Protein AF-A0A926JMW2-F1 (afdb_monomer_lite)

pLDDT: mean 84.56, std 13.84, range [22.2, 98.31]

Secondary structure (DSSP, 8-state):
-----PPPPPP-----HHHHHHHHHHHHHHHHH--TTSSTTTEETTTTEEE--TT-TTB--EEB-STTT-BEESSSB--HHHHHHHHHH---HHHHHHH--PPP-SS-BSSPPPBPSSTT--SBP-BTTB-HHHHHHHHHHHTTS---HHHHHHTPPPPP-PPBPSSTT--SBP-STTS--HHHHHHHHHHS-HHHHHS-HHHHHHHHHTT------TTEEE-TTS-HHHHHHHHHHHHHHHHTTPPB-HHHHHHHHHHHTT-S-STT-GGGSPPGGG-SSHHHHHHHHHHHHHHHHHHHHHTT--GGGSSEEEHHHHTTT-GGGGSSTTTTTS--EEEGGG---HHHHHHHHHHHHHH---HHHHHHHHHHHHHHHHHHHTSTTTT--GGG--HHHHHHHHHHHHH-B-TTSPBPPHHHHHHHHHHHHHHHHHHHHTTTTTTS-TT----TTTT------HHHH-------HHHHHHHHHTGGGTTTT---TT--HHHHHHHHHHHHHHHHHH---HHHHHT-BTT-EEEETTEEEEEEEETTTTEEEEEEEE-HHHHHHHHHHHHHHHTS---GGGTTBSSB-SSTT-SB--HHHHHHHHHHHHHH-S--EEEEE-TTSPEEEP-GGG-STTHHHHHHHHHHHHTT--HHHHHHHHT-S-SHHHH-

Radius of gyration: 35.93 Å; chains: 1; bounding box: 102×80×94 Å

Sequence (668 aa):
MTVAVVPAQPRQLDRRPDDAQMVAAWAEWIRGELNPGWRPGEWNADVLLFVGDPHNPRTSVAVCRIAGCGAAMMNPGYCKPCRDAYRESGMTKEEFEATYTRTFRRVAAHRSLATCAVSACPGDAFSLGLCLTHYRGWAKAKKRSEIDMPEWVARQKPLGAAERCRVPGCSRERSQNNGLCRTHHRQWRLQAGQADRVGDGSAAAARWAERQSPFLAAHMFSLAPLSAVARLEMLYVLQRRDERGQNLSPQAVRGVVGLLAELPSIALAGEAFPDPSQAGYEGTVSLLSGVRWDIETGFDQFRGVDPARKLVWDLRTVSQKIPSLKKTQSALRNPSSLDFGEIRQGWLRELVMHWARTTSPSSKDLREHVWACVIASRALELRPGGGDDPGKLQFSDVTAIVDAFRTARGRQGKVYASTTLVKRAGQFFDLLDFGRREGVLDDLSSRFVRHPDHHTIKKVDENDEEIGKAIPEAVIRQLDQHVRLLGKDFPYGELPPEAVNAMLRTAYVVLRDTGRRPAEVAGLDLDCLEFDNGEYQLVWHNTKGRRRRRRLPVHQQTVDAIKDWQEIRAGLDLPDNSAEHLFPAITNRYRHLDTGYLSRFIRSWADSIPVLESEELGRDGTPLPFDRTKIFPYAFRHTFCQRYADAGVPLHVLQALMDHRSADTTAA

Foldseek 3Di:
DDDDDDDDDDDPDDDDPVVVVLLVLLLVLLVVVFDPCPPVPAADPVQQKGFFDQVPPQAQWHAELAAQGQAIDRHDYHDPVLVVVVVVVPDDPVVCSVPDHDHDAAPQHSDDFQAAPQPPARAGQGGPSHHPVVVVVVVVVVVVDVDDDVRSSPPDDHDDDAQAALQRPAPHGQDDPLRHNPVLVVVCVVPPDPVCVPPPVNVSSNVVSQLDDHPDRQRMAGLSLAAPSQSSLLSSLVVVCVVLSHHHGRVLSNQLSVLRSPPNHLLPCVVVQDQLVPGPDPSVSVVSVSSSVSSPLSSCVSVVNQLLPDQKHFLVSCCVQQVQQPVDPDSSPDGDIDGLVLQPAPLLSVLLSVCCNVVSHHVVLSVLLSVLNSLLQVLLCPDVVSCNQQLPDALVSLLSSLVSLLADADPVRHDDQLVSSQVSPVSNVVSVVVCVVVVSCVRHHPRNDDDPPSSDRDRPPVVVVPPLAQDDVLLVVLLVVLLQLQQPPPDAAPDDSVLSSLLLSLLVLCLQFQLAALVFSQFAWLPQWDDDPNFIWGFTAPPVVRRHGDIDTTDPVSVVSLVVSSVVVVPDDADPLQNGGSAQHNDPPDNTDDLVSSFVRQLVSLVPRPFGFDPDADPVRHGDGDDSVSRGSNSSSNNNLVVVVVVVPDLVVSCVSSVHPDSVVSVD

Structure (mmCIF, N/CA/C/O backbone):
data_AF-A0A926JMW2-F1
#
_entry.id   AF-A0A926JMW2-F1
#
loop_
_atom_site.group_PDB
_atom_site.id
_atom_site.type_symbol
_atom_site.label_atom_id
_atom_site.label_alt_id
_atom_site.label_comp_id
_atom_site.label_asym_id
_atom_site.label_entity_id
_atom_site.label_seq_id
_atom_site.pdbx_PDB_ins_code
_atom_site.Cartn_x
_atom_site.Cartn_y
_atom_site.Cartn_z
_atom_site.occupancy
_atom_site.B_iso_or_equiv
_atom_site.auth_seq_id
_atom_site.auth_comp_id
_atom_site.auth_asym_id
_atom_site.auth_atom_id
_atom_site.pdbx_PDB_model_num
ATOM 1 N N . MET A 1 1 ? 37.641 16.993 -11.929 1.00 26.78 1 MET A N 1
ATOM 2 C CA . MET A 1 1 ? 38.259 15.918 -11.128 1.00 26.78 1 MET A CA 1
ATOM 3 C C . MET A 1 1 ? 37.267 14.769 -11.022 1.00 26.78 1 MET A C 1
ATOM 5 O O . MET A 1 1 ? 36.326 14.837 -10.249 1.00 26.78 1 MET A O 1
ATOM 9 N N . THR A 1 2 ? 37.389 13.780 -11.904 1.00 24.47 2 THR A N 1
ATOM 10 C CA . THR A 1 2 ? 36.552 12.570 -11.932 1.00 24.47 2 THR A CA 1
ATOM 11 C C . THR A 1 2 ? 37.156 11.538 -10.992 1.00 24.47 2 THR A C 1
ATOM 13 O O . THR A 1 2 ? 38.225 11.007 -11.287 1.00 24.47 2 THR A O 1
ATOM 16 N N . VAL A 1 3 ? 36.494 11.289 -9.863 1.00 22.20 3 VAL A N 1
ATOM 17 C CA . VAL A 1 3 ? 36.890 10.260 -8.896 1.00 22.20 3 VAL A CA 1
ATOM 18 C C . VAL A 1 3 ? 36.762 8.892 -9.566 1.00 22.20 3 VAL A C 1
ATOM 20 O O . VAL A 1 3 ? 35.678 8.483 -9.981 1.00 22.20 3 VAL A O 1
ATOM 23 N N . ALA A 1 4 ? 37.900 8.223 -9.734 1.00 22.48 4 ALA A N 1
ATOM 24 C CA . ALA A 1 4 ? 37.980 6.856 -10.213 1.00 22.48 4 ALA A CA 1
ATOM 25 C C . ALA A 1 4 ? 37.517 5.912 -9.096 1.00 22.48 4 ALA A C 1
ATOM 27 O O . ALA A 1 4 ? 38.137 5.849 -8.038 1.00 22.48 4 ALA A O 1
ATOM 28 N N . VAL A 1 5 ? 36.429 5.181 -9.334 1.00 25.86 5 VAL A N 1
ATOM 29 C CA . VAL A 1 5 ? 36.032 4.057 -8.481 1.00 25.86 5 VAL A CA 1
ATOM 30 C C . VAL A 1 5 ? 36.933 2.877 -8.844 1.00 25.86 5 VAL A C 1
ATOM 32 O O . VAL A 1 5 ? 36.846 2.333 -9.945 1.00 25.86 5 VAL A O 1
ATOM 35 N N . VAL A 1 6 ? 37.847 2.536 -7.938 1.00 23.83 6 VAL A N 1
ATOM 36 C CA . VAL A 1 6 ? 38.696 1.341 -8.012 1.00 23.83 6 VAL A CA 1
ATOM 37 C C . VAL A 1 6 ? 37.825 0.117 -7.684 1.00 23.83 6 VAL A C 1
ATOM 39 O O . VAL A 1 6 ? 37.112 0.160 -6.682 1.00 23.83 6 VAL A O 1
ATOM 42 N N . PRO A 1 7 ? 37.831 -0.964 -8.487 1.00 28.09 7 PRO A N 1
ATOM 43 C CA . PRO A 1 7 ? 37.106 -2.180 -8.137 1.00 28.09 7 PRO A CA 1
ATOM 44 C C . PRO A 1 7 ? 37.798 -2.870 -6.954 1.00 28.09 7 PRO A C 1
ATOM 46 O O . PRO A 1 7 ? 38.996 -3.149 -7.005 1.00 28.09 7 PRO A O 1
ATOM 49 N N . ALA A 1 8 ? 37.043 -3.123 -5.885 1.00 28.11 8 ALA A N 1
ATOM 50 C CA . ALA A 1 8 ? 37.503 -3.904 -4.743 1.00 28.11 8 ALA A CA 1
ATOM 51 C C . ALA A 1 8 ? 37.814 -5.350 -5.174 1.00 28.11 8 ALA A C 1
ATOM 53 O O . ALA A 1 8 ? 37.095 -5.928 -5.989 1.00 28.11 8 ALA A O 1
ATOM 54 N N . GLN A 1 9 ? 38.892 -5.927 -4.635 1.00 26.22 9 GLN A N 1
ATOM 55 C CA . GLN A 1 9 ? 39.229 -7.338 -4.841 1.00 26.22 9 GLN A CA 1
ATOM 56 C C . GLN A 1 9 ? 38.091 -8.247 -4.333 1.00 26.22 9 GLN A C 1
ATOM 58 O O . GLN A 1 9 ? 37.521 -7.964 -3.275 1.00 26.22 9 GLN A O 1
ATOM 63 N N . PRO A 1 10 ? 37.758 -9.339 -5.048 1.00 31.62 10 PRO A N 1
ATOM 64 C CA . PRO A 1 10 ? 36.700 -10.251 -4.634 1.00 31.62 10 PRO A CA 1
ATOM 65 C C . PRO A 1 10 ? 37.090 -10.963 -3.334 1.00 31.62 10 PRO A C 1
ATOM 67 O O . PRO A 1 10 ? 38.080 -11.693 -3.284 1.00 31.62 10 PRO A O 1
ATOM 70 N N . ARG A 1 11 ? 36.295 -10.765 -2.276 1.00 32.72 11 ARG A N 1
ATOM 71 C CA . ARG A 1 11 ? 36.338 -11.614 -1.080 1.00 32.72 11 ARG A CA 1
ATOM 72 C C . ARG A 1 11 ? 35.840 -13.005 -1.473 1.00 32.72 11 ARG A C 1
ATOM 74 O O . ARG A 1 11 ? 34.690 -13.149 -1.882 1.00 32.72 11 ARG A O 1
ATOM 81 N N . GLN A 1 12 ? 36.699 -14.016 -1.364 1.00 35.59 12 GLN A N 1
ATOM 82 C CA . GLN A 1 12 ? 36.281 -15.414 -1.442 1.00 35.59 12 GLN A CA 1
ATOM 83 C C . GLN A 1 12 ? 35.321 -15.692 -0.281 1.00 35.59 12 GLN A C 1
ATOM 85 O O . GLN A 1 12 ? 35.709 -15.639 0.881 1.00 35.59 12 GLN A O 1
ATOM 90 N N . LEU A 1 13 ? 34.052 -15.926 -0.608 1.00 45.97 13 LEU A N 1
ATOM 91 C CA . LEU A 1 13 ? 33.067 -16.449 0.331 1.00 45.97 13 LEU A CA 1
ATOM 92 C C . LEU A 1 13 ? 33.349 -17.947 0.500 1.00 45.97 13 LEU A C 1
ATOM 94 O O . LEU A 1 13 ? 33.167 -18.708 -0.455 1.00 45.97 13 LEU A O 1
ATOM 98 N N . ASP A 1 14 ? 33.820 -18.353 1.680 1.00 38.12 14 ASP A N 1
ATOM 99 C CA . ASP A 1 14 ? 33.969 -19.763 2.058 1.00 38.12 14 ASP A CA 1
ATOM 100 C C . ASP A 1 14 ? 32.603 -20.458 1.968 1.00 38.12 14 ASP A C 1
ATOM 102 O O . ASP A 1 14 ? 31.666 -20.105 2.684 1.00 38.12 14 ASP A O 1
ATOM 106 N N . ARG A 1 15 ? 32.468 -21.433 1.061 1.00 51.62 15 ARG A N 1
ATOM 107 C CA . ARG A 1 15 ? 31.233 -22.215 0.890 1.00 51.62 15 ARG A CA 1
ATOM 108 C C . ARG A 1 15 ? 31.319 -23.504 1.692 1.00 51.62 15 ARG A C 1
ATOM 110 O O . ARG A 1 15 ? 32.265 -24.270 1.511 1.00 51.62 15 ARG A O 1
ATOM 117 N N . ARG A 1 16 ? 30.307 -23.787 2.515 1.00 48.44 16 ARG A N 1
ATOM 118 C CA . ARG A 1 16 ? 30.156 -25.106 3.142 1.00 48.44 16 ARG A CA 1
ATOM 119 C C . ARG A 1 16 ? 29.562 -26.095 2.120 1.00 48.44 16 ARG A C 1
ATOM 121 O O . ARG A 1 16 ? 28.749 -25.679 1.296 1.00 48.44 16 ARG A O 1
ATOM 128 N N . PRO A 1 17 ? 29.936 -27.388 2.141 1.00 47.56 17 PRO A N 1
ATOM 129 C CA . PRO A 1 17 ? 29.409 -28.397 1.211 1.00 47.56 17 PRO A CA 1
ATOM 130 C C . PRO A 1 17 ? 27.873 -28.484 1.187 1.00 47.56 17 PRO A C 1
ATOM 132 O O . PRO A 1 17 ? 27.287 -28.628 0.113 1.00 47.56 17 PRO A O 1
ATOM 135 N N . ASP A 1 18 ? 27.228 -28.304 2.343 1.00 62.12 18 ASP A N 1
ATOM 136 C CA . ASP A 1 18 ? 25.766 -28.335 2.499 1.00 62.12 18 ASP A CA 1
ATOM 137 C C . ASP A 1 18 ? 25.057 -27.215 1.713 1.00 62.12 18 ASP A C 1
ATOM 139 O O . ASP A 1 18 ? 23.955 -27.407 1.191 1.00 62.12 18 ASP A O 1
ATOM 143 N N . ASP A 1 19 ? 25.716 -26.065 1.534 1.00 69.25 19 ASP A N 1
ATOM 144 C CA . ASP A 1 19 ? 25.156 -24.934 0.790 1.00 69.25 19 ASP A CA 1
ATOM 145 C C . ASP A 1 19 ? 25.074 -25.245 -0.710 1.00 69.25 19 ASP A C 1
ATOM 147 O O . ASP A 1 19 ? 24.142 -24.817 -1.384 1.00 69.25 19 ASP A O 1
ATOM 151 N N . ALA A 1 20 ? 26.008 -26.027 -1.261 1.00 76.38 20 ALA A N 1
ATOM 152 C CA . ALA A 1 20 ? 26.018 -26.345 -2.690 1.00 76.38 20 ALA A CA 1
ATOM 153 C C . ALA A 1 20 ? 24.843 -27.252 -3.095 1.00 76.38 20 ALA A C 1
ATOM 155 O O . ALA A 1 20 ? 24.220 -27.028 -4.137 1.00 76.38 20 ALA A O 1
ATOM 156 N N . GLN A 1 21 ? 24.510 -28.243 -2.262 1.00 83.44 21 GLN A N 1
ATOM 157 C CA . GLN A 1 21 ? 23.356 -29.117 -2.488 1.00 83.44 21 GLN A CA 1
ATOM 158 C C . GLN A 1 21 ? 22.039 -28.344 -2.338 1.00 83.44 21 GLN A C 1
ATOM 160 O O . GLN A 1 21 ? 21.142 -28.486 -3.172 1.00 83.44 21 GLN A O 1
ATOM 165 N N . MET A 1 22 ? 21.952 -27.470 -1.329 1.00 86.62 22 MET A N 1
ATOM 166 C CA . MET A 1 22 ? 20.803 -26.589 -1.117 1.00 86.62 22 MET A CA 1
ATOM 167 C C . MET A 1 22 ? 20.577 -25.651 -2.310 1.00 86.62 22 MET A C 1
ATOM 169 O O . MET A 1 22 ? 19.455 -25.529 -2.793 1.00 86.62 22 MET A O 1
ATOM 173 N N . VAL A 1 23 ? 21.645 -25.033 -2.832 1.00 87.94 23 VAL A N 1
ATOM 174 C CA . VAL A 1 23 ? 21.602 -24.170 -4.025 1.00 87.94 23 VAL A CA 1
ATOM 175 C C . VAL A 1 23 ? 21.070 -24.922 -5.242 1.00 87.94 23 VAL A C 1
ATOM 177 O O . VAL A 1 23 ? 20.264 -24.375 -5.993 1.00 87.94 23 VAL A O 1
ATOM 180 N N . ALA A 1 24 ? 21.513 -26.163 -5.455 1.00 90.56 24 ALA A N 1
ATOM 181 C CA . ALA A 1 24 ? 21.073 -26.966 -6.591 1.00 90.56 24 ALA A CA 1
ATOM 182 C C . ALA A 1 24 ? 19.584 -27.336 -6.488 1.00 90.56 24 ALA A C 1
ATOM 184 O O . ALA A 1 24 ? 18.846 -27.156 -7.457 1.00 90.56 24 ALA A O 1
ATOM 185 N N . ALA A 1 25 ? 19.134 -27.788 -5.312 1.00 92.75 25 ALA A N 1
ATOM 186 C CA . ALA A 1 25 ? 17.731 -28.117 -5.062 1.00 92.75 25 ALA A CA 1
ATOM 187 C C . ALA A 1 25 ? 16.818 -26.884 -5.181 1.00 92.75 25 ALA A C 1
ATOM 189 O O . ALA A 1 25 ? 15.758 -26.948 -5.802 1.00 92.75 25 ALA A O 1
ATOM 190 N N . TRP A 1 26 ? 17.264 -25.743 -4.654 1.00 94.31 26 TRP A N 1
ATOM 191 C CA . TRP A 1 26 ? 16.573 -24.463 -4.785 1.00 94.31 26 TRP A CA 1
ATOM 192 C C . TRP A 1 26 ? 16.454 -24.010 -6.245 1.00 94.31 26 TRP A C 1
ATOM 194 O O . TRP A 1 26 ? 15.379 -23.610 -6.689 1.00 94.31 26 TRP A O 1
ATOM 204 N N . ALA A 1 27 ? 17.540 -24.109 -7.016 1.00 95.06 27 ALA A N 1
ATOM 205 C CA . ALA A 1 27 ? 17.527 -23.761 -8.432 1.00 95.06 27 ALA A CA 1
ATOM 206 C C . ALA A 1 27 ? 16.554 -24.641 -9.231 1.00 95.06 27 ALA A C 1
ATOM 208 O O . ALA A 1 27 ? 15.880 -24.133 -10.125 1.00 95.06 27 ALA A O 1
ATOM 209 N N . GLU A 1 28 ? 16.464 -25.933 -8.906 1.00 95.81 28 GLU A N 1
ATOM 210 C CA . GLU A 1 28 ? 15.511 -26.845 -9.542 1.00 95.81 28 GLU A CA 1
ATOM 211 C C . GLU A 1 28 ? 14.062 -26.496 -9.192 1.00 95.81 28 GLU A C 1
ATOM 213 O O . GLU A 1 28 ? 13.221 -26.407 -10.084 1.00 95.81 28 GLU A O 1
ATOM 218 N N . TRP A 1 29 ? 13.787 -26.189 -7.922 1.00 95.75 29 TRP A N 1
ATOM 219 C CA . TRP A 1 29 ? 12.470 -25.712 -7.504 1.00 95.75 29 TRP A CA 1
ATOM 220 C C . TRP A 1 29 ? 12.067 -24.430 -8.245 1.00 95.75 29 TRP A C 1
ATOM 222 O O . TRP A 1 29 ? 10.972 -24.366 -8.797 1.00 95.75 29 TRP A O 1
ATOM 232 N N . ILE A 1 30 ? 12.968 -23.440 -8.356 1.00 96.19 30 ILE A N 1
ATOM 233 C CA . ILE A 1 30 ? 12.681 -22.207 -9.108 1.00 96.19 30 ILE A CA 1
ATOM 234 C C . ILE A 1 30 ? 12.332 -22.517 -10.565 1.00 96.19 30 ILE A C 1
ATOM 236 O O . ILE A 1 30 ? 11.404 -21.915 -11.096 1.00 96.19 30 ILE A O 1
ATOM 240 N N . ARG A 1 31 ? 13.049 -23.433 -11.232 1.00 95.38 31 ARG A N 1
ATOM 241 C CA . ARG A 1 31 ? 12.752 -23.778 -12.634 1.00 95.38 31 ARG A CA 1
ATOM 242 C C . ARG A 1 31 ? 11.321 -24.280 -12.811 1.00 95.38 31 ARG A C 1
ATOM 244 O O . ARG A 1 31 ? 10.706 -23.923 -13.810 1.00 95.38 31 ARG A O 1
ATOM 251 N N . GLY A 1 32 ? 10.800 -25.043 -11.849 1.00 94.88 32 GLY A N 1
ATOM 252 C CA . GLY A 1 32 ? 9.405 -25.492 -11.842 1.00 94.88 32 GLY A CA 1
ATOM 253 C C . GLY A 1 32 ? 8.386 -24.360 -11.661 1.00 94.88 32 GLY A C 1
ATOM 254 O O . GLY A 1 32 ? 7.266 -24.464 -12.149 1.00 94.88 32 GLY A O 1
ATOM 255 N N . GLU A 1 33 ? 8.781 -23.263 -11.014 1.00 93.44 33 GLU A N 1
ATOM 256 C CA . GLU A 1 33 ? 7.922 -22.101 -10.751 1.00 93.44 33 GLU A CA 1
ATOM 257 C C . GLU A 1 33 ? 7.988 -21.014 -11.837 1.00 93.44 33 GLU A C 1
ATOM 259 O O . GLU A 1 33 ? 7.175 -20.088 -11.837 1.00 93.44 33 GLU A O 1
ATOM 264 N N . LEU A 1 34 ? 8.966 -21.075 -12.746 1.00 95.75 34 LEU A N 1
ATOM 265 C CA . LEU A 1 34 ? 9.150 -20.075 -13.797 1.00 95.75 34 LEU A CA 1
ATOM 266 C C . LEU A 1 34 ? 8.197 -20.303 -14.974 1.00 95.75 34 LEU A C 1
ATOM 268 O O . LEU A 1 34 ? 8.113 -21.391 -15.537 1.00 95.75 34 LEU A O 1
ATOM 272 N N . ASN A 1 35 ? 7.566 -19.228 -15.440 1.00 94.00 35 ASN A N 1
ATOM 273 C CA . ASN A 1 35 ? 6.843 -19.207 -16.704 1.00 94.00 35 ASN A CA 1
ATOM 274 C C . ASN A 1 35 ? 7.831 -18.984 -17.874 1.00 94.00 35 ASN A C 1
ATOM 276 O O . ASN A 1 35 ? 8.399 -17.888 -17.981 1.00 94.00 35 ASN A O 1
ATOM 280 N N . PRO A 1 36 ? 8.029 -19.963 -18.780 1.00 90.38 36 PRO A N 1
ATOM 281 C CA . PRO A 1 36 ? 8.943 -19.823 -19.917 1.00 90.38 36 PRO A CA 1
ATOM 282 C C . PRO A 1 36 ? 8.434 -18.830 -20.974 1.00 90.38 36 PRO A C 1
ATOM 284 O O . PRO A 1 36 ? 9.232 -18.244 -21.699 1.00 90.38 36 PRO A O 1
ATOM 287 N N . GLY A 1 37 ? 7.119 -18.601 -21.040 1.00 91.56 37 GLY A N 1
ATOM 288 C CA . GLY A 1 37 ? 6.471 -17.646 -21.941 1.00 91.56 37 GLY A CA 1
ATOM 289 C C . GLY A 1 37 ? 6.292 -16.253 -21.335 1.00 91.56 37 GLY A C 1
ATOM 290 O O . GLY A 1 37 ? 5.398 -15.517 -21.751 1.00 91.56 37 GLY A O 1
ATOM 291 N N . TRP A 1 38 ? 7.072 -15.884 -20.315 1.00 94.94 38 TRP A N 1
ATOM 292 C CA . TRP A 1 38 ? 6.954 -14.570 -19.687 1.00 94.94 38 TRP A CA 1
ATOM 293 C C . TRP A 1 38 ? 7.339 -13.454 -20.663 1.00 94.94 38 TRP A C 1
ATOM 295 O O . TRP A 1 38 ? 8.459 -13.427 -21.165 1.00 94.94 38 TRP A O 1
ATOM 305 N N . ARG A 1 39 ? 6.414 -12.508 -20.889 1.00 92.75 39 ARG A N 1
ATOM 306 C CA . ARG A 1 39 ? 6.623 -11.288 -21.693 1.00 92.75 39 ARG A CA 1
ATOM 307 C C . ARG A 1 39 ? 7.225 -11.574 -23.087 1.00 92.75 39 ARG A C 1
ATOM 309 O O . ARG A 1 39 ? 8.269 -11.016 -23.404 1.00 92.75 39 ARG A O 1
ATOM 316 N N . PRO A 1 40 ? 6.575 -12.360 -23.965 1.00 89.75 40 PRO A N 1
ATOM 317 C CA . PRO A 1 40 ? 7.184 -12.855 -25.210 1.00 89.75 40 PRO A CA 1
ATOM 318 C C . PRO A 1 40 ? 7.594 -11.758 -26.212 1.00 89.75 40 PRO A C 1
ATOM 320 O O . PRO A 1 40 ? 8.434 -11.999 -27.070 1.00 89.75 40 PRO A O 1
ATOM 323 N N . GLY A 1 41 ? 7.021 -10.551 -26.110 1.00 87.06 41 GLY A N 1
ATOM 324 C CA . GLY A 1 41 ? 7.412 -9.388 -26.919 1.00 87.06 41 GLY A CA 1
ATOM 325 C C . GLY A 1 41 ? 8.521 -8.517 -26.314 1.00 87.06 41 GLY A C 1
ATOM 326 O O . GLY A 1 41 ? 9.060 -7.662 -27.010 1.00 87.06 41 GLY A O 1
ATOM 327 N N . GLU A 1 42 ? 8.868 -8.712 -25.039 1.00 92.94 42 GLU A N 1
ATOM 328 C CA . GLU A 1 42 ? 9.848 -7.881 -24.325 1.00 92.94 42 GLU A CA 1
ATOM 329 C C . GLU A 1 42 ? 11.028 -8.699 -23.775 1.00 92.94 42 GLU A C 1
ATOM 331 O O . GLU A 1 42 ? 12.129 -8.173 -23.675 1.00 92.94 42 GLU A O 1
ATOM 336 N N . TRP A 1 43 ? 10.847 -9.974 -23.422 1.00 95.88 43 TRP A N 1
ATOM 337 C CA . TRP A 1 43 ? 11.873 -10.837 -22.836 1.00 95.88 43 TRP A CA 1
ATOM 338 C C . TRP A 1 43 ? 12.405 -11.860 -23.841 1.00 95.88 43 TRP A C 1
ATOM 340 O O . TRP A 1 43 ? 11.647 -12.613 -24.447 1.00 95.88 43 TRP A O 1
ATOM 350 N N . ASN A 1 44 ? 13.730 -11.927 -23.965 1.00 93.44 44 ASN A N 1
ATOM 351 C CA . ASN A 1 44 ? 14.436 -12.955 -24.717 1.00 93.44 44 ASN A CA 1
ATOM 352 C C . ASN A 1 44 ? 15.325 -13.771 -23.764 1.00 93.44 44 ASN A C 1
ATOM 354 O O . ASN A 1 44 ? 16.320 -13.259 -23.238 1.00 93.44 44 ASN A O 1
ATOM 358 N N . ALA A 1 45 ? 14.954 -15.037 -23.552 1.00 92.56 45 ALA A N 1
ATOM 359 C CA . ALA A 1 45 ? 15.638 -15.943 -22.634 1.00 92.56 45 ALA A CA 1
ATOM 360 C C . ALA A 1 45 ? 17.030 -16.373 -23.131 1.00 92.56 45 ALA A C 1
ATOM 362 O O . ALA A 1 45 ? 17.948 -16.466 -22.317 1.00 92.56 45 ALA A O 1
ATOM 363 N N . ASP A 1 46 ? 17.216 -16.550 -24.443 1.00 90.75 46 ASP A N 1
ATOM 364 C CA . ASP A 1 46 ? 18.467 -17.053 -25.035 1.00 90.75 46 ASP A CA 1
ATOM 365 C C . ASP A 1 46 ? 19.642 -16.098 -24.807 1.00 90.75 46 ASP A C 1
ATOM 367 O O . ASP A 1 46 ? 20.779 -16.515 -24.587 1.00 90.75 46 ASP A O 1
ATOM 371 N N . VAL A 1 47 ? 19.364 -14.792 -24.835 1.00 90.94 47 VAL A N 1
ATOM 372 C CA . VAL A 1 47 ? 20.371 -13.742 -24.609 1.00 90.94 47 VAL A CA 1
ATOM 373 C C . VAL A 1 47 ? 20.182 -12.996 -23.286 1.00 90.94 47 VAL A C 1
ATOM 375 O O . VAL A 1 47 ? 20.890 -12.019 -23.027 1.00 90.94 47 VAL A O 1
ATOM 378 N N . LEU A 1 48 ? 19.244 -13.442 -22.440 1.00 94.94 48 LEU A N 1
ATOM 379 C CA . LEU A 1 48 ? 18.928 -12.856 -21.131 1.00 94.94 48 LEU A CA 1
ATOM 380 C C . LEU A 1 48 ? 18.704 -11.338 -21.202 1.00 94.94 48 LEU A C 1
ATOM 382 O O . LEU A 1 48 ? 19.246 -10.575 -20.388 1.00 94.94 48 LEU A O 1
ATOM 386 N N . LEU A 1 49 ? 17.960 -10.897 -22.216 1.00 94.50 49 LEU A N 1
ATOM 387 C CA . LEU A 1 49 ? 17.750 -9.491 -22.545 1.00 94.50 49 LEU A CA 1
ATOM 388 C C . LEU A 1 49 ? 16.265 -9.157 -22.496 1.00 94.50 49 LEU A C 1
ATOM 390 O O . LEU A 1 49 ? 15.454 -9.773 -23.180 1.00 94.50 49 LEU A O 1
ATOM 394 N N . PHE A 1 50 ? 15.941 -8.120 -21.735 1.00 95.31 50 PHE A N 1
ATOM 395 C CA . PHE A 1 50 ? 14.644 -7.471 -21.770 1.00 95.31 50 PHE A CA 1
ATOM 396 C C . PHE A 1 50 ? 14.728 -6.190 -22.601 1.00 95.31 50 PHE A C 1
ATOM 398 O O . PHE A 1 50 ? 15.623 -5.367 -22.382 1.00 95.31 50 PHE A O 1
ATOM 405 N N . VAL A 1 51 ? 13.783 -5.998 -23.512 1.00 91.31 51 VAL A N 1
ATOM 406 C CA . VAL A 1 51 ? 13.572 -4.809 -24.336 1.00 91.31 51 VAL A CA 1
ATOM 407 C C . VAL A 1 51 ? 12.156 -4.315 -24.067 1.00 91.31 51 VAL A C 1
ATOM 409 O O . VAL A 1 51 ? 11.194 -4.884 -24.562 1.00 91.31 51 VAL A O 1
ATOM 412 N N . GLY A 1 52 ? 12.028 -3.272 -23.251 1.00 90.25 52 GLY A N 1
ATOM 413 C CA . GLY A 1 52 ? 10.722 -2.774 -22.832 1.00 90.25 52 GLY A CA 1
ATOM 414 C C . GLY A 1 52 ? 9.937 -2.127 -23.967 1.00 90.25 52 GLY A C 1
ATOM 415 O O . GLY A 1 52 ? 10.466 -1.239 -24.642 1.00 90.25 52 GLY A O 1
ATOM 416 N N . ASP A 1 53 ? 8.676 -2.532 -24.106 1.00 87.25 53 ASP A N 1
ATOM 417 C CA . ASP A 1 53 ? 7.701 -1.953 -25.025 1.00 87.25 53 ASP A CA 1
ATOM 418 C C . ASP A 1 53 ? 7.049 -0.716 -24.377 1.00 87.25 53 ASP A C 1
ATOM 420 O O . ASP A 1 53 ? 6.359 -0.838 -23.362 1.00 87.25 53 ASP A O 1
ATOM 424 N N . PRO A 1 54 ? 7.227 0.491 -24.942 1.00 83.44 54 PRO A N 1
ATOM 425 C CA . PRO A 1 54 ? 6.605 1.713 -24.446 1.00 83.44 54 PRO A CA 1
ATOM 426 C C . PRO A 1 54 ? 5.075 1.719 -24.507 1.00 83.44 54 PRO A C 1
ATOM 428 O O . PRO A 1 54 ? 4.463 2.575 -23.869 1.00 83.44 54 PRO A O 1
ATOM 431 N N . HIS A 1 55 ? 4.454 0.828 -25.285 1.00 82.81 55 HIS A N 1
ATOM 432 C CA . HIS A 1 55 ? 2.995 0.692 -25.340 1.00 82.81 55 HIS A CA 1
ATOM 433 C C . HIS A 1 55 ? 2.458 -0.232 -24.252 1.00 82.81 55 HIS A C 1
ATOM 435 O O . HIS A 1 55 ? 1.252 -0.255 -24.011 1.00 82.81 55 HIS A O 1
ATOM 441 N N . ASN A 1 56 ? 3.333 -0.963 -23.559 1.00 86.38 56 ASN A N 1
ATOM 442 C CA . ASN A 1 56 ? 2.930 -1.800 -22.451 1.00 86.38 56 ASN A CA 1
ATOM 443 C C . ASN A 1 56 ? 2.833 -0.963 -21.160 1.00 86.38 56 ASN A C 1
ATOM 445 O O . ASN A 1 56 ? 3.862 -0.573 -20.601 1.00 86.38 56 ASN A O 1
ATOM 449 N N . PRO A 1 57 ? 1.627 -0.730 -20.602 1.00 84.69 57 PRO A N 1
ATOM 450 C CA . PRO A 1 57 ? 1.455 0.106 -19.408 1.00 84.69 57 PRO A CA 1
ATOM 451 C C . PRO A 1 57 ? 2.104 -0.490 -18.148 1.00 84.69 57 PRO A C 1
ATOM 453 O O . PRO A 1 57 ? 2.241 0.188 -17.128 1.00 84.69 57 PRO A O 1
ATOM 456 N N . ARG A 1 58 ? 2.495 -1.769 -18.203 1.00 85.94 58 ARG A N 1
ATOM 457 C CA . ARG A 1 58 ? 3.163 -2.507 -17.128 1.00 85.94 58 ARG A CA 1
ATOM 458 C C . ARG A 1 58 ? 4.689 -2.357 -17.170 1.00 85.94 58 ARG A C 1
ATOM 460 O O . ARG A 1 58 ? 5.369 -2.916 -16.307 1.00 85.94 58 ARG A O 1
ATOM 467 N N . THR A 1 59 ? 5.228 -1.635 -18.149 1.00 89.56 59 THR A N 1
ATOM 468 C CA . THR A 1 59 ? 6.660 -1.387 -18.327 1.00 89.56 59 THR A CA 1
ATOM 469 C C . THR A 1 59 ? 6.921 0.113 -18.192 1.00 89.56 59 THR A C 1
ATOM 471 O O . THR A 1 59 ? 6.399 0.921 -18.952 1.00 89.56 59 THR A O 1
ATOM 474 N N . SER A 1 60 ? 7.722 0.517 -17.202 1.00 88.06 60 SER A N 1
ATOM 475 C CA . SER A 1 60 ? 8.013 1.926 -16.889 1.00 88.06 60 SER A CA 1
ATOM 476 C C . SER A 1 60 ? 9.022 2.522 -17.874 1.00 88.06 60 SER A C 1
ATOM 478 O O . SER A 1 60 ? 10.170 2.815 -17.532 1.00 88.06 60 SER A O 1
ATOM 480 N N . VAL A 1 61 ? 8.588 2.660 -19.122 1.00 86.25 61 VAL A N 1
ATOM 481 C CA . VAL A 1 61 ? 9.337 3.222 -20.241 1.00 86.25 61 VAL A CA 1
ATOM 482 C C . VAL A 1 61 ? 8.452 4.239 -20.947 1.00 86.25 61 VAL A C 1
ATOM 484 O O . VAL A 1 61 ? 7.243 4.077 -21.057 1.00 86.25 61 VAL A O 1
ATOM 487 N N . ALA A 1 62 ? 9.066 5.301 -21.452 1.00 84.31 62 ALA A N 1
ATOM 488 C CA . ALA A 1 62 ? 8.407 6.268 -22.308 1.00 84.31 62 ALA A CA 1
ATOM 489 C C . ALA A 1 62 ? 9.260 6.569 -23.536 1.00 84.31 62 ALA A C 1
ATOM 491 O O . ALA A 1 62 ? 10.475 6.368 -23.546 1.00 84.31 62 ALA A O 1
ATOM 492 N N . VAL A 1 63 ? 8.630 7.121 -24.565 1.00 85.25 63 VAL A N 1
ATOM 493 C CA . VAL A 1 63 ? 9.317 7.644 -25.745 1.00 85.25 63 VAL A CA 1
ATOM 494 C C . VAL A 1 63 ? 9.195 9.161 -25.756 1.00 85.25 63 VAL A C 1
ATOM 496 O O . VAL A 1 63 ? 8.193 9.728 -25.322 1.00 85.25 63 VAL A O 1
ATOM 499 N N . CYS A 1 64 ? 10.244 9.843 -26.211 1.00 84.69 64 CYS A N 1
ATOM 500 C CA . CYS A 1 64 ? 10.217 11.292 -26.369 1.00 84.69 64 CYS A CA 1
ATOM 501 C C . CYS A 1 64 ? 9.133 11.698 -27.371 1.00 84.69 64 CYS A C 1
ATOM 503 O O . CYS A 1 64 ? 9.143 11.208 -28.499 1.00 84.69 64 CYS A O 1
ATOM 505 N N . ARG A 1 65 ? 8.258 12.626 -26.960 1.00 84.88 65 ARG A N 1
ATOM 506 C CA . ARG A 1 65 ? 7.065 13.040 -27.721 1.00 84.88 65 ARG A CA 1
ATOM 507 C C . ARG A 1 65 ? 7.364 13.778 -29.027 1.00 84.88 65 ARG A C 1
ATOM 509 O O . ARG A 1 65 ? 6.585 13.693 -29.962 1.00 84.88 65 ARG A O 1
ATOM 516 N N . ILE A 1 66 ? 8.510 14.453 -29.100 1.00 87.56 66 ILE A N 1
ATOM 517 C CA . ILE A 1 66 ? 8.939 15.207 -30.284 1.00 87.56 66 ILE A CA 1
ATOM 518 C C . ILE A 1 66 ? 9.016 14.321 -31.533 1.00 87.56 66 ILE A C 1
ATOM 520 O O . ILE A 1 66 ? 9.698 13.286 -31.532 1.00 87.56 66 ILE A O 1
ATOM 524 N N . ALA A 1 67 ? 8.380 14.783 -32.612 1.00 82.50 67 ALA A N 1
ATOM 525 C CA . ALA A 1 67 ? 8.407 14.142 -33.919 1.00 82.50 67 ALA A CA 1
ATOM 526 C C . ALA A 1 67 ? 9.852 13.879 -34.385 1.00 82.50 67 ALA A C 1
ATOM 528 O O . ALA A 1 67 ? 10.764 14.686 -34.193 1.00 82.50 67 ALA A O 1
ATOM 529 N N . GLY A 1 68 ? 10.094 12.690 -34.942 1.00 75.75 68 GLY A N 1
ATOM 530 C CA . GLY A 1 68 ? 11.426 12.256 -35.389 1.00 75.75 68 GLY A CA 1
ATOM 531 C C . GLY A 1 68 ? 12.414 11.883 -34.271 1.00 75.75 68 GLY A C 1
ATOM 532 O O . GLY A 1 68 ? 13.440 11.264 -34.555 1.00 75.75 68 GLY A O 1
ATOM 533 N N . CYS A 1 69 ? 12.108 12.169 -32.996 1.00 78.38 69 CYS A N 1
ATOM 534 C CA . CYS A 1 69 ? 12.976 11.816 -31.878 1.00 78.38 69 CYS A CA 1
ATOM 535 C C . CYS A 1 69 ? 12.915 10.306 -31.594 1.00 78.38 69 CYS A C 1
ATOM 537 O O . CYS A 1 69 ? 13.833 9.564 -31.919 1.00 78.38 69 CYS A O 1
ATOM 539 N N . GLY A 1 70 ? 11.851 9.799 -30.972 1.00 76.81 70 GLY A N 1
ATOM 540 C CA . GLY A 1 70 ? 11.792 8.366 -30.660 1.00 76.81 70 GLY A CA 1
ATOM 541 C C . GLY A 1 70 ? 12.802 7.904 -29.591 1.00 76.81 70 GLY A C 1
ATOM 542 O O . GLY A 1 70 ? 13.020 6.702 -29.437 1.00 76.81 70 GLY A O 1
ATOM 543 N N . ALA A 1 71 ? 13.438 8.833 -28.862 1.00 79.19 71 ALA A N 1
ATOM 544 C CA . ALA A 1 71 ? 14.367 8.515 -27.776 1.00 79.19 71 ALA A CA 1
ATOM 545 C C . ALA A 1 71 ? 13.639 7.764 -26.657 1.00 79.19 71 ALA A C 1
ATOM 547 O O . ALA A 1 71 ? 12.641 8.271 -26.144 1.00 79.19 71 ALA A O 1
ATOM 548 N N . ALA A 1 72 ? 14.157 6.604 -26.255 1.00 80.12 72 ALA A N 1
ATOM 549 C CA . ALA A 1 72 ? 13.621 5.876 -25.112 1.00 80.12 72 ALA A CA 1
ATOM 550 C C . ALA A 1 72 ? 14.042 6.548 -23.799 1.00 80.12 72 ALA A C 1
ATOM 552 O O . ALA A 1 72 ? 15.190 6.969 -23.633 1.00 80.12 72 ALA A O 1
ATOM 553 N N . MET A 1 73 ? 13.109 6.641 -22.864 1.00 82.00 73 MET A N 1
ATOM 554 C CA . MET A 1 73 ? 13.229 7.355 -21.602 1.00 82.00 73 MET A CA 1
ATOM 555 C C . MET A 1 73 ? 12.542 6.585 -20.483 1.00 82.00 73 MET A C 1
ATOM 557 O O . MET A 1 73 ? 11.800 5.639 -20.714 1.00 82.00 73 MET A O 1
ATOM 561 N N . MET A 1 74 ? 12.798 7.029 -19.260 1.00 72.31 74 MET A N 1
ATOM 562 C CA . MET A 1 74 ? 12.279 6.409 -18.040 1.00 72.31 74 MET A CA 1
ATOM 563 C C . MET A 1 74 ? 10.962 7.061 -17.610 1.00 72.31 74 MET A C 1
ATOM 565 O O . MET A 1 74 ? 10.119 6.412 -17.011 1.00 72.31 74 MET A O 1
ATOM 569 N N . ASN A 1 75 ? 10.777 8.339 -17.960 1.00 75.38 75 ASN A N 1
ATOM 570 C CA . ASN A 1 75 ? 9.591 9.126 -17.639 1.00 75.38 75 ASN A CA 1
ATOM 571 C C . ASN A 1 75 ? 9.014 9.754 -18.913 1.00 75.38 75 ASN A C 1
ATOM 573 O O . ASN A 1 75 ? 9.797 10.116 -19.800 1.00 75.38 75 ASN A O 1
ATOM 577 N N . PRO A 1 76 ? 7.686 9.941 -19.003 1.00 80.12 76 PRO A N 1
ATOM 578 C CA . PRO A 1 76 ? 7.055 10.663 -20.104 1.00 80.12 76 PRO A CA 1
ATOM 579 C C . PRO A 1 76 ? 7.604 12.088 -20.287 1.00 80.12 76 PRO A C 1
ATOM 581 O O . PRO A 1 76 ? 8.032 12.734 -19.330 1.00 80.12 76 PRO A O 1
ATOM 584 N N . GLY A 1 77 ? 7.564 12.597 -21.523 1.00 85.06 77 GLY A N 1
ATOM 585 C CA . GLY A 1 77 ? 7.880 13.995 -21.843 1.00 85.06 77 GLY A CA 1
ATOM 586 C C . GLY A 1 77 ? 8.988 14.152 -22.884 1.00 85.06 77 GLY A C 1
ATOM 587 O O . GLY A 1 77 ? 8.945 13.527 -23.946 1.00 85.06 77 GLY A O 1
ATOM 588 N N . TYR A 1 78 ? 9.968 15.012 -22.591 1.00 87.31 78 TYR A N 1
ATOM 589 C CA . TYR A 1 78 ? 11.093 15.307 -23.482 1.00 87.31 78 TYR A CA 1
ATOM 590 C C . TYR A 1 78 ? 12.401 14.710 -22.976 1.00 87.31 78 TYR A C 1
ATOM 592 O O . TYR A 1 78 ? 12.768 14.852 -21.800 1.00 87.31 78 TYR A O 1
ATOM 600 N N . CYS A 1 79 ? 13.165 14.118 -23.895 1.00 83.44 79 CYS A N 1
ATOM 601 C CA . CYS A 1 79 ? 14.545 13.737 -23.611 1.00 83.44 79 CYS A CA 1
ATOM 602 C C . CYS A 1 79 ? 15.381 14.993 -23.359 1.00 83.44 79 CYS A C 1
ATOM 604 O O . CYS A 1 79 ? 15.010 16.073 -23.815 1.00 83.44 79 CYS A O 1
ATOM 606 N N . LYS A 1 80 ? 16.514 14.867 -22.657 1.00 84.44 80 LYS A N 1
ATOM 607 C CA . LYS A 1 80 ? 17.344 16.028 -22.295 1.00 84.44 80 LYS A CA 1
ATOM 608 C C . LYS A 1 80 ? 17.617 16.973 -23.484 1.00 84.44 80 LYS A C 1
ATOM 610 O O . LYS A 1 80 ? 17.280 18.138 -23.353 1.00 84.44 80 LYS A O 1
ATOM 615 N N . PRO A 1 81 ? 18.080 16.506 -24.660 1.00 86.44 81 PRO A N 1
ATOM 616 C CA . PRO A 1 81 ? 18.315 17.406 -25.792 1.00 86.44 81 PRO A CA 1
ATOM 617 C C . PRO A 1 81 ? 17.060 18.118 -26.315 1.00 86.44 81 PRO A C 1
ATOM 619 O O . PRO A 1 81 ? 17.125 19.295 -26.632 1.00 86.44 81 PRO A O 1
ATOM 622 N N . CYS A 1 82 ? 15.914 17.430 -26.396 1.00 87.12 82 CYS A N 1
ATOM 623 C CA . CYS A 1 82 ? 14.653 18.067 -26.798 1.00 87.12 82 CYS A CA 1
ATOM 624 C C . CYS A 1 82 ? 14.155 19.058 -25.743 1.00 87.12 82 CYS A C 1
ATOM 626 O O . CYS A 1 82 ? 13.553 20.061 -26.085 1.00 87.12 82 CYS A O 1
ATOM 628 N N . ARG A 1 83 ? 14.397 18.769 -24.463 1.00 89.75 83 ARG A N 1
ATOM 629 C CA . ARG A 1 83 ? 14.048 19.651 -23.349 1.00 89.75 83 ARG A CA 1
ATOM 630 C C . ARG A 1 83 ? 14.907 20.908 -23.339 1.00 89.75 83 ARG A C 1
ATOM 632 O O . ARG A 1 83 ? 14.383 21.978 -23.068 1.00 89.75 83 ARG A O 1
ATOM 639 N N . ASP A 1 84 ? 16.198 20.762 -23.612 1.00 88.38 84 ASP A N 1
ATOM 640 C CA . ASP A 1 84 ? 17.132 21.880 -23.716 1.00 88.38 84 ASP A CA 1
ATOM 641 C C . ASP A 1 84 ? 16.744 22.752 -24.931 1.00 88.38 84 ASP A C 1
ATOM 643 O O . ASP A 1 84 ? 16.527 23.945 -24.762 1.00 88.38 84 ASP A O 1
ATOM 647 N N . ALA A 1 85 ? 16.462 22.145 -26.094 1.00 89.12 85 ALA A N 1
ATOM 648 C CA . ALA A 1 85 ? 15.947 22.860 -27.270 1.00 89.12 85 ALA A CA 1
ATOM 649 C C . ALA A 1 85 ? 14.594 23.557 -27.018 1.00 89.12 85 ALA A C 1
ATOM 651 O O . ALA A 1 85 ? 14.392 24.683 -27.459 1.00 89.12 85 ALA A O 1
ATOM 652 N N . TYR A 1 86 ? 13.680 22.918 -26.278 1.00 91.31 86 TYR A N 1
ATOM 653 C CA . TYR A 1 86 ? 12.413 23.535 -25.877 1.00 91.31 86 TYR A CA 1
ATOM 654 C C . TYR A 1 86 ? 12.646 24.776 -25.010 1.00 91.31 86 TYR A C 1
ATOM 656 O O . TYR A 1 86 ? 12.092 25.835 -25.288 1.00 91.31 86 TYR A O 1
ATOM 664 N N . ARG A 1 87 ? 13.513 24.668 -23.996 1.00 90.56 87 ARG A N 1
ATOM 665 C CA . ARG A 1 87 ? 13.866 25.789 -23.112 1.00 90.56 87 ARG A CA 1
ATOM 666 C C . ARG A 1 87 ? 14.501 26.950 -23.870 1.00 90.56 87 ARG A C 1
ATOM 668 O O . ARG A 1 87 ? 14.210 28.094 -23.555 1.00 90.56 87 ARG A O 1
ATOM 675 N N . GLU A 1 88 ? 15.349 26.650 -24.848 1.00 91.88 88 GLU A N 1
ATOM 676 C CA . GLU A 1 88 ? 16.007 27.653 -25.690 1.00 91.88 88 GLU A CA 1
ATOM 677 C C . GLU A 1 88 ? 15.044 28.313 -26.688 1.00 91.88 88 GLU A C 1
ATOM 679 O O . GLU A 1 88 ? 15.269 29.452 -27.079 1.00 91.88 88 GLU A O 1
ATOM 684 N N . SER A 1 89 ? 13.964 27.630 -27.086 1.00 91.19 89 SER A N 1
ATOM 685 C CA . SER A 1 89 ? 13.024 28.144 -28.090 1.00 91.19 89 SER A CA 1
ATOM 686 C C . SER A 1 89 ? 12.137 29.292 -27.599 1.00 91.19 89 SER A C 1
ATOM 688 O O . SER A 1 89 ? 11.685 30.091 -28.413 1.00 91.19 89 SER A O 1
ATOM 690 N N . GLY A 1 90 ? 11.841 29.353 -26.294 1.00 89.56 90 GLY A N 1
ATOM 691 C CA . GLY A 1 90 ? 10.873 30.301 -25.725 1.00 89.56 90 GLY A CA 1
ATOM 692 C C . GLY A 1 90 ? 9.416 30.094 -26.174 1.00 89.56 90 GLY A C 1
ATOM 693 O O . GLY A 1 90 ? 8.562 30.898 -25.814 1.00 89.56 90 GLY A O 1
ATOM 694 N N . MET A 1 91 ? 9.127 29.040 -26.944 1.00 91.38 91 MET A N 1
ATOM 695 C CA . MET A 1 91 ? 7.797 28.728 -27.473 1.00 91.38 91 MET A CA 1
ATOM 696 C C . MET A 1 91 ? 6.886 28.127 -26.400 1.00 91.38 91 MET A C 1
ATOM 698 O O . MET A 1 91 ? 7.358 27.537 -25.420 1.00 91.38 91 MET A O 1
ATOM 702 N N . THR A 1 92 ? 5.571 28.197 -26.619 1.00 91.62 92 THR A N 1
ATOM 703 C CA . THR A 1 92 ? 4.637 27.358 -25.861 1.00 91.62 92 THR A CA 1
ATOM 704 C C . THR A 1 92 ? 4.860 25.880 -26.193 1.00 91.62 92 THR A C 1
ATOM 706 O O . THR A 1 92 ? 5.502 25.513 -27.185 1.00 91.62 92 THR A O 1
ATOM 709 N N . LYS A 1 93 ? 4.352 24.993 -25.337 1.00 89.31 93 LYS A N 1
ATOM 710 C CA . LYS A 1 93 ? 4.541 23.551 -25.502 1.00 89.31 93 LYS A CA 1
ATOM 711 C C . LYS A 1 93 ? 3.912 23.058 -26.807 1.00 89.31 93 LYS A C 1
ATOM 713 O O . LYS A 1 93 ? 4.541 22.284 -27.523 1.00 89.31 93 LYS A O 1
ATOM 718 N N . GLU A 1 94 ? 2.703 23.516 -27.099 1.00 90.44 94 GLU A N 1
ATOM 719 C CA . GLU A 1 94 ? 1.911 23.138 -28.265 1.00 90.44 94 GLU A CA 1
ATOM 720 C C . GLU A 1 94 ? 2.593 23.600 -29.561 1.00 90.44 94 GLU A C 1
ATOM 722 O O . GLU A 1 94 ? 2.752 22.811 -30.493 1.00 90.44 94 GLU A O 1
ATOM 727 N N . GLU A 1 95 ? 3.091 24.840 -29.593 1.00 90.00 95 GLU A N 1
ATOM 728 C CA . GLU A 1 95 ? 3.847 25.380 -30.731 1.00 90.00 95 GLU A CA 1
ATOM 729 C C . GLU A 1 95 ? 5.150 24.613 -30.969 1.00 90.00 95 GLU A C 1
ATOM 731 O O . GLU A 1 95 ? 5.486 24.285 -32.111 1.00 90.00 95 GLU A O 1
ATOM 736 N N . PHE A 1 96 ? 5.882 24.284 -29.902 1.00 91.50 96 PHE A N 1
ATOM 737 C CA . PHE A 1 96 ? 7.130 23.539 -30.021 1.00 91.50 96 PHE A CA 1
ATOM 738 C C . PHE A 1 96 ? 6.899 22.106 -30.515 1.00 91.50 96 PHE A C 1
ATOM 740 O O . PHE A 1 96 ? 7.624 21.642 -31.393 1.00 91.50 96 PHE A O 1
ATOM 747 N N . GLU A 1 97 ? 5.892 21.397 -29.991 1.00 90.88 97 GLU A N 1
ATOM 748 C CA . GLU A 1 97 ? 5.556 20.041 -30.453 1.00 90.88 97 GLU A CA 1
ATOM 749 C C . GLU A 1 97 ? 5.095 20.031 -31.923 1.00 90.88 97 GLU A C 1
ATOM 751 O O . GLU A 1 97 ? 5.398 19.071 -32.636 1.00 90.88 97 GLU A O 1
ATOM 756 N N . ALA A 1 98 ? 4.430 21.093 -32.393 1.00 88.56 98 ALA A N 1
ATOM 757 C CA . ALA A 1 98 ? 3.965 21.218 -33.776 1.00 88.56 98 ALA A CA 1
ATOM 758 C C . ALA A 1 98 ? 5.079 21.568 -34.780 1.00 88.56 98 ALA A C 1
ATOM 760 O O . ALA A 1 98 ? 5.042 21.116 -35.925 1.00 88.56 98 ALA A O 1
ATOM 761 N N . THR A 1 99 ? 6.068 22.371 -34.378 1.00 88.38 99 THR A N 1
ATOM 762 C CA . THR A 1 99 ? 7.063 22.948 -35.304 1.00 88.38 99 THR A CA 1
ATOM 763 C C . THR A 1 99 ? 8.439 22.291 -35.224 1.00 88.38 99 THR A C 1
ATOM 765 O O . THR A 1 99 ? 9.155 22.211 -36.227 1.00 88.38 99 THR A O 1
ATOM 768 N N . TYR A 1 100 ? 8.836 21.784 -34.056 1.00 87.38 100 TYR A N 1
ATOM 769 C CA . TYR A 1 100 ? 10.168 21.230 -33.856 1.00 87.38 100 TYR A CA 1
ATOM 770 C C . TYR A 1 100 ? 10.209 19.731 -34.172 1.00 87.38 100 TYR A C 1
ATOM 772 O O . TYR A 1 100 ? 9.658 18.897 -33.456 1.00 87.38 100 TYR A O 1
ATOM 780 N N . THR A 1 101 ? 10.958 19.360 -35.214 1.00 83.50 101 THR A N 1
ATOM 781 C CA . THR A 1 101 ? 11.283 17.960 -35.523 1.00 83.50 101 THR A CA 1
ATOM 782 C C . THR A 1 101 ? 12.743 17.680 -35.212 1.00 83.50 101 THR A C 1
ATOM 784 O O . THR A 1 101 ? 13.645 18.394 -35.653 1.00 83.50 101 THR A O 1
ATOM 787 N N . ARG A 1 102 ? 13.012 16.589 -34.491 1.00 77.56 102 ARG A N 1
ATOM 788 C CA . ARG A 1 102 ? 14.387 16.186 -34.198 1.00 77.56 102 ARG A CA 1
ATOM 789 C C . ARG A 1 102 ? 14.882 15.148 -35.193 1.00 77.56 102 ARG A C 1
ATOM 791 O O . ARG A 1 102 ? 14.343 14.052 -35.268 1.00 77.56 102 ARG A O 1
ATOM 798 N N . THR A 1 103 ? 15.998 15.432 -35.855 1.00 67.81 103 THR A N 1
ATOM 799 C CA . THR A 1 103 ? 16.770 14.435 -36.610 1.00 67.81 103 THR A CA 1
ATOM 800 C C . THR A 1 103 ? 17.783 13.736 -35.701 1.00 67.81 103 THR A C 1
ATOM 802 O O . THR A 1 103 ? 18.609 14.358 -35.027 1.00 67.81 103 THR A O 1
ATOM 805 N N . PHE A 1 104 ? 17.714 12.406 -35.647 1.00 62.59 104 PHE A N 1
ATOM 806 C CA . PHE A 1 104 ? 18.562 11.602 -34.770 1.00 62.59 104 PHE A CA 1
ATOM 807 C C . PHE A 1 104 ? 20.008 11.510 -35.281 1.00 62.59 104 PHE A C 1
ATOM 809 O O . PHE A 1 104 ? 20.254 11.213 -36.447 1.00 62.59 104 PHE A O 1
ATOM 816 N N . ARG A 1 105 ? 20.986 11.710 -34.384 1.00 54.59 105 ARG A N 1
ATOM 817 C CA . ARG A 1 105 ? 22.423 11.532 -34.687 1.00 54.59 105 ARG A CA 1
ATOM 818 C C . ARG A 1 105 ? 23.072 10.305 -34.019 1.00 54.59 105 ARG A C 1
ATOM 820 O O . ARG A 1 105 ? 24.183 9.965 -34.404 1.00 54.59 105 ARG A O 1
ATOM 827 N N . ARG A 1 106 ? 22.447 9.642 -33.024 1.00 52.69 106 ARG A N 1
ATOM 828 C CA . ARG A 1 106 ? 23.006 8.440 -32.345 1.00 52.69 106 ARG A CA 1
ATOM 829 C C . ARG A 1 106 ? 21.950 7.482 -31.771 1.00 52.69 106 ARG A C 1
ATOM 831 O O . ARG A 1 106 ? 20.956 7.925 -31.218 1.00 52.69 106 ARG A O 1
ATOM 838 N N . VAL A 1 107 ? 22.260 6.185 -31.819 1.00 52.09 107 VAL A N 1
ATOM 839 C CA . VAL A 1 107 ? 21.460 4.979 -31.496 1.00 52.09 107 VAL A CA 1
ATOM 840 C C . VAL A 1 107 ? 21.012 4.845 -30.021 1.00 52.09 107 VAL A C 1
ATOM 842 O O . VAL A 1 107 ? 21.517 4.015 -29.270 1.00 52.09 107 VAL A O 1
ATOM 845 N N . ALA A 1 108 ? 20.058 5.662 -29.575 1.00 52.41 108 ALA A N 1
ATOM 846 C CA . ALA A 1 108 ? 19.342 5.462 -28.301 1.00 52.41 108 ALA A CA 1
ATOM 847 C C . ALA A 1 108 ? 17.813 5.586 -28.465 1.00 52.41 108 ALA A C 1
ATOM 849 O O . ALA A 1 108 ? 17.099 5.958 -27.532 1.00 52.41 108 ALA A O 1
ATOM 850 N N . ALA A 1 109 ? 17.321 5.332 -29.678 1.00 55.47 109 ALA A N 1
ATOM 851 C CA . ALA A 1 109 ? 15.901 5.352 -30.000 1.00 55.47 109 ALA A CA 1
ATOM 852 C C . ALA A 1 109 ? 15.275 3.964 -29.799 1.00 55.47 109 ALA A C 1
ATOM 854 O O . ALA A 1 109 ? 15.958 2.955 -29.934 1.00 55.47 109 ALA A O 1
ATOM 855 N N . HIS A 1 110 ? 13.976 3.934 -29.505 1.00 49.41 110 HIS A N 1
ATOM 856 C CA . HIS A 1 110 ? 13.133 2.728 -29.525 1.00 49.41 110 HIS A CA 1
ATOM 857 C C . HIS A 1 110 ? 12.905 2.194 -30.958 1.00 49.41 110 HIS A C 1
ATOM 859 O O . HIS A 1 110 ? 12.365 1.115 -31.162 1.00 49.41 110 HIS A O 1
ATOM 865 N N . ARG A 1 111 ? 13.276 2.963 -31.989 1.00 53.62 111 ARG A N 1
ATOM 866 C CA . ARG A 1 111 ? 13.031 2.584 -33.383 1.00 53.62 111 ARG A CA 1
ATOM 867 C C . ARG A 1 111 ? 14.009 1.512 -33.856 1.00 53.62 111 ARG A C 1
ATOM 869 O O . ARG A 1 111 ? 15.202 1.594 -33.563 1.00 53.62 111 ARG A O 1
ATOM 876 N N . SER A 1 112 ? 13.477 0.585 -34.658 1.00 49.72 112 SER A N 1
ATOM 877 C CA . SER A 1 112 ? 14.258 -0.313 -35.508 1.00 49.72 112 SER A CA 1
ATOM 878 C C . SER A 1 112 ? 15.305 0.498 -36.271 1.00 49.72 112 SER A C 1
ATOM 880 O O . SER A 1 112 ? 15.014 1.587 -36.780 1.00 49.72 112 SER A O 1
ATOM 882 N N . LEU A 1 113 ? 16.542 0.007 -36.262 1.00 55.47 113 LEU A N 1
ATOM 883 C CA . LEU A 1 113 ? 17.670 0.646 -36.922 1.00 55.47 113 LEU A CA 1
ATOM 884 C C . LEU A 1 113 ? 17.330 0.782 -38.407 1.00 55.47 113 LEU A C 1
ATOM 886 O O . LEU A 1 113 ? 17.131 -0.215 -39.092 1.00 55.47 113 LEU A O 1
ATOM 890 N N . ALA A 1 114 ? 17.250 2.016 -38.908 1.00 61.53 114 ALA A N 1
ATOM 891 C CA . ALA A 1 114 ? 17.279 2.228 -40.348 1.00 61.53 114 ALA A CA 1
ATOM 892 C C . ALA A 1 114 ? 18.548 1.559 -40.901 1.00 61.53 114 ALA A C 1
ATOM 894 O O . ALA A 1 114 ? 19.599 1.607 -40.257 1.00 61.53 114 ALA A O 1
ATOM 895 N N . THR A 1 115 ? 18.469 0.925 -42.065 1.00 75.00 115 THR A N 1
ATOM 896 C CA . THR A 1 115 ? 19.657 0.397 -42.742 1.00 75.00 115 THR A CA 1
ATOM 897 C C . THR A 1 115 ? 20.531 1.547 -43.235 1.00 75.00 115 THR A C 1
ATOM 899 O O . THR A 1 115 ? 20.077 2.687 -43.372 1.00 75.00 115 THR A O 1
ATOM 902 N N . CYS A 1 116 ? 21.808 1.266 -43.485 1.00 82.25 116 CYS A N 1
ATOM 903 C CA . CYS A 1 116 ? 22.707 2.243 -44.083 1.00 82.25 116 CYS A CA 1
ATOM 904 C C . CYS A 1 116 ? 22.134 2.779 -45.409 1.00 82.25 116 CYS A C 1
ATOM 906 O O . CYS A 1 116 ? 21.661 2.016 -46.244 1.00 82.25 116 CYS A O 1
ATOM 908 N N . ALA A 1 117 ? 22.237 4.092 -45.619 1.00 87.50 117 ALA A N 1
ATOM 909 C CA . ALA A 1 117 ? 21.789 4.780 -46.827 1.00 87.50 117 ALA A CA 1
ATOM 910 C C . ALA A 1 117 ? 22.608 4.412 -48.078 1.00 87.50 117 ALA A C 1
ATOM 912 O O . ALA A 1 117 ? 22.186 4.701 -49.194 1.00 87.50 117 ALA A O 1
ATOM 913 N N . VAL A 1 118 ? 23.778 3.783 -47.912 1.00 87.94 118 VAL A N 1
ATOM 914 C CA . VAL A 1 118 ? 24.522 3.194 -49.033 1.00 87.94 118 VAL A CA 1
ATOM 915 C C . VAL A 1 118 ? 23.758 1.969 -49.524 1.00 87.94 118 VAL A C 1
ATOM 917 O O . VAL A 1 118 ? 23.560 1.020 -48.766 1.00 87.94 118 VAL A O 1
ATOM 920 N N . SER A 1 119 ? 23.356 1.994 -50.795 1.00 87.75 119 SER A N 1
ATOM 921 C CA . SER A 1 119 ? 22.564 0.930 -51.418 1.00 87.75 119 SER A CA 1
ATOM 922 C C . SER A 1 119 ? 23.184 -0.454 -51.195 1.00 87.75 119 SER A C 1
ATOM 924 O O . SER A 1 119 ? 24.398 -0.628 -51.322 1.00 87.75 119 SER A O 1
ATOM 926 N N . ALA A 1 120 ? 22.338 -1.426 -50.838 1.00 85.00 120 ALA A N 1
ATOM 927 C CA . ALA A 1 120 ? 22.696 -2.815 -50.530 1.00 85.00 120 ALA A CA 1
ATOM 928 C C . ALA A 1 120 ? 23.686 -3.018 -49.361 1.00 85.00 120 ALA A C 1
ATOM 930 O O . ALA A 1 120 ? 24.207 -4.118 -49.181 1.00 85.00 120 ALA A O 1
ATOM 931 N N . CYS A 1 121 ? 23.966 -1.994 -48.548 1.00 85.12 121 CYS A N 1
ATOM 932 C CA . CYS A 1 121 ? 24.792 -2.158 -47.356 1.00 85.12 121 CYS A CA 1
ATOM 933 C C . CYS A 1 121 ? 23.957 -2.769 -46.210 1.00 85.12 121 CYS A C 1
ATOM 935 O O . CYS A 1 121 ? 22.984 -2.147 -45.780 1.00 85.12 121 CYS A O 1
ATOM 937 N N . PRO A 1 122 ? 24.345 -3.937 -45.659 1.00 77.69 122 PRO A N 1
ATOM 938 C CA . PRO A 1 122 ? 23.601 -4.612 -44.592 1.00 77.69 122 PRO A CA 1
ATOM 939 C C . PRO A 1 122 ? 23.829 -3.987 -43.205 1.00 77.69 122 PRO A C 1
ATOM 941 O O . PRO A 1 122 ? 23.239 -4.434 -42.226 1.00 77.69 122 PRO A O 1
ATOM 944 N N . GLY A 1 123 ? 24.723 -2.998 -43.097 1.00 72.69 123 GLY A N 1
ATOM 945 C CA . GLY A 1 123 ? 25.079 -2.374 -41.827 1.00 72.69 123 GLY A CA 1
ATOM 946 C C . GLY A 1 123 ? 23.966 -1.477 -41.286 1.00 72.69 123 GLY A C 1
ATOM 947 O O . GLY A 1 123 ? 23.360 -0.698 -42.026 1.00 72.69 123 GLY A O 1
ATOM 948 N N . ASP A 1 124 ? 23.754 -1.524 -39.975 1.00 73.56 124 ASP A N 1
ATOM 949 C CA . ASP A 1 124 ? 22.781 -0.666 -39.298 1.00 73.56 124 ASP A CA 1
ATOM 950 C C . ASP A 1 124 ? 23.234 0.798 -39.318 1.00 73.56 124 ASP A C 1
ATOM 952 O O . ASP A 1 124 ? 24.406 1.110 -39.062 1.00 73.56 124 ASP A O 1
ATOM 956 N N . ALA A 1 125 ? 22.309 1.726 -39.569 1.00 73.50 125 ALA A N 1
ATOM 957 C CA . ALA A 1 125 ? 22.603 3.149 -39.519 1.00 73.50 125 ALA A CA 1
ATOM 958 C C . ALA A 1 125 ? 23.063 3.553 -38.110 1.00 73.50 125 ALA A C 1
ATOM 960 O O . ALA A 1 125 ? 22.344 3.470 -37.114 1.00 73.50 125 ALA A O 1
ATOM 961 N N . PHE A 1 126 ? 24.294 4.048 -38.039 1.00 68.38 126 PHE A N 1
ATOM 962 C CA . PHE A 1 126 ? 24.938 4.539 -36.831 1.00 68.38 126 PHE A CA 1
ATOM 963 C C . PHE A 1 126 ? 24.694 6.041 -36.628 1.00 68.38 126 PHE A C 1
ATOM 965 O O . PHE A 1 126 ? 24.398 6.478 -35.512 1.00 68.38 126 PHE A O 1
ATOM 972 N N . SER A 1 127 ? 24.855 6.841 -37.688 1.00 72.19 127 SER A N 1
ATOM 973 C CA . SER A 1 127 ? 24.720 8.303 -37.654 1.00 72.19 127 SER A CA 1
ATOM 974 C C . SER A 1 127 ? 24.480 8.857 -39.058 1.00 72.19 127 SER A C 1
ATOM 976 O O . SER A 1 127 ? 25.125 8.414 -40.004 1.00 72.19 127 SER A O 1
ATOM 978 N N . LEU A 1 128 ? 23.592 9.854 -39.182 1.00 74.12 128 LEU A N 1
ATOM 979 C CA . LEU A 1 128 ? 23.192 10.461 -40.464 1.00 74.12 128 LEU A CA 1
ATOM 980 C C . LEU A 1 128 ? 22.714 9.420 -41.497 1.00 74.12 128 LEU A C 1
ATOM 982 O O . LEU A 1 128 ? 23.034 9.519 -42.671 1.00 74.12 128 LEU A O 1
ATOM 986 N N . GLY A 1 129 ? 22.018 8.368 -41.056 1.00 78.12 129 GLY A N 1
ATOM 987 C CA . GLY A 1 129 ? 21.591 7.286 -41.950 1.00 78.12 129 GLY A CA 1
ATOM 988 C C . GLY A 1 129 ? 22.725 6.385 -42.459 1.00 78.12 129 GLY A C 1
ATOM 989 O O . GLY A 1 129 ? 22.463 5.507 -43.262 1.00 78.12 129 GLY A O 1
ATOM 990 N N . LEU A 1 130 ? 23.974 6.549 -42.008 1.00 81.44 130 LEU A N 1
ATOM 991 C CA . LEU A 1 130 ? 25.124 5.746 -42.446 1.00 81.44 130 LEU A CA 1
ATOM 992 C C . LEU A 1 130 ? 25.596 4.786 -41.356 1.00 81.44 130 LEU A C 1
ATOM 994 O O . LEU A 1 130 ? 25.599 5.152 -40.178 1.00 81.44 130 LEU A O 1
ATOM 998 N N . CYS A 1 131 ? 26.064 3.591 -41.734 1.00 79.38 131 CYS A N 1
ATOM 999 C CA . CYS A 1 131 ? 26.740 2.669 -40.812 1.00 79.38 131 CYS A CA 1
ATOM 1000 C C . CYS A 1 131 ? 28.025 3.290 -40.233 1.00 79.38 131 CYS A C 1
ATOM 1002 O O . CYS A 1 131 ? 28.527 4.294 -40.741 1.00 79.38 131 CYS A O 1
ATOM 1004 N N . LEU A 1 132 ? 28.601 2.715 -39.170 1.00 74.81 132 LEU A N 1
ATOM 1005 C CA . LEU A 1 132 ? 29.775 3.299 -38.497 1.00 74.81 132 LEU A CA 1
ATOM 1006 C C . LEU A 1 132 ? 30.964 3.506 -39.452 1.00 74.81 132 LEU A C 1
ATOM 1008 O O . LEU A 1 132 ? 31.663 4.520 -39.360 1.00 74.81 132 LEU A O 1
ATOM 1012 N N . THR A 1 133 ? 31.194 2.554 -40.353 1.00 80.06 133 THR A N 1
ATOM 1013 C CA . THR A 1 133 ? 32.296 2.589 -41.321 1.00 80.06 133 THR A CA 1
ATOM 1014 C C . THR A 1 133 ? 32.065 3.661 -42.383 1.00 80.06 133 THR A C 1
ATOM 1016 O O . THR A 1 133 ? 32.932 4.518 -42.575 1.00 80.06 133 THR A O 1
ATOM 1019 N N . HIS A 1 134 ? 30.878 3.700 -42.998 1.00 87.44 134 HIS A N 1
ATOM 1020 C CA . HIS A 1 134 ? 30.529 4.743 -43.968 1.00 87.44 134 HIS A CA 1
ATOM 1021 C C . HIS A 1 134 ? 30.469 6.128 -43.316 1.00 87.44 134 HIS A C 1
ATOM 1023 O O . HIS A 1 134 ? 31.013 7.075 -43.866 1.00 87.44 134 HIS A O 1
ATOM 1029 N N . TYR A 1 135 ? 29.945 6.259 -42.097 1.00 85.69 135 TYR A N 1
ATOM 1030 C CA . TYR A 1 135 ? 29.961 7.525 -41.361 1.00 85.69 135 TYR A CA 1
ATOM 1031 C C . TYR A 1 135 ? 31.389 8.045 -41.120 1.00 85.69 135 TYR A C 1
ATOM 1033 O O . TYR A 1 135 ? 31.637 9.244 -41.234 1.00 85.69 135 TYR A O 1
ATOM 1041 N N . ARG A 1 136 ? 32.356 7.170 -40.803 1.00 84.31 136 ARG A N 1
ATOM 1042 C CA . ARG A 1 136 ? 33.771 7.572 -40.677 1.00 84.31 136 ARG A CA 1
ATOM 1043 C C . ARG A 1 136 ? 34.362 8.004 -42.017 1.00 84.31 136 ARG A C 1
ATOM 1045 O O . ARG A 1 136 ? 35.117 8.975 -42.043 1.00 84.31 136 ARG A O 1
ATOM 1052 N N . GLY A 1 137 ? 34.018 7.301 -43.097 1.00 88.75 137 GLY A N 1
ATOM 1053 C CA . GLY A 1 137 ? 34.382 7.682 -44.462 1.00 88.75 137 GLY A CA 1
ATOM 1054 C C . GLY A 1 137 ? 33.859 9.075 -44.811 1.00 88.75 137 GLY A C 1
ATOM 1055 O O . GLY A 1 137 ? 34.642 9.949 -45.175 1.00 88.75 137 GLY A O 1
ATOM 1056 N N . TRP A 1 138 ? 32.570 9.308 -44.570 1.00 89.69 138 TRP A N 1
ATOM 1057 C CA . TRP A 1 138 ? 31.902 10.592 -44.756 1.00 89.69 138 TRP A CA 1
ATOM 1058 C C . TRP A 1 138 ? 32.542 11.702 -43.918 1.00 89.69 138 TRP A C 1
ATOM 1060 O O . TRP A 1 138 ? 32.928 12.738 -44.447 1.00 89.69 138 TRP A O 1
ATOM 1070 N N . ALA A 1 139 ? 32.742 11.477 -42.615 1.00 87.06 139 ALA A N 1
ATOM 1071 C CA . ALA A 1 139 ? 33.349 12.464 -41.724 1.00 87.06 139 ALA A CA 1
ATOM 1072 C C . ALA A 1 139 ? 34.779 12.847 -42.146 1.00 87.06 139 ALA A C 1
ATOM 1074 O O . ALA A 1 139 ? 35.218 13.967 -41.8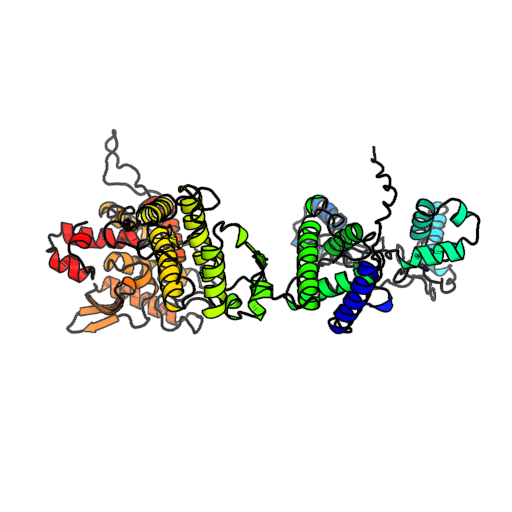88 1.00 87.06 139 ALA A O 1
ATOM 1075 N N . LYS A 1 140 ? 35.515 11.928 -42.785 1.00 89.25 140 LYS A N 1
ATOM 1076 C CA . LYS A 1 140 ? 36.840 12.196 -43.354 1.00 89.25 140 LYS A CA 1
ATOM 1077 C C . LYS A 1 140 ? 36.747 12.946 -44.685 1.00 89.25 140 LYS A C 1
ATOM 1079 O O . LYS A 1 140 ? 37.540 13.858 -44.893 1.00 89.25 140 LYS A O 1
ATOM 1084 N N . ALA A 1 141 ? 35.799 12.587 -45.551 1.00 88.38 141 ALA A N 1
ATOM 1085 C CA . ALA A 1 141 ? 35.569 13.244 -46.838 1.00 88.38 141 ALA A CA 1
ATOM 1086 C C . ALA A 1 141 ? 35.099 14.695 -46.662 1.00 88.38 141 ALA A C 1
ATOM 1088 O O . ALA A 1 141 ? 35.720 15.602 -47.204 1.00 88.38 141 ALA A O 1
ATOM 1089 N N . LYS A 1 142 ? 34.115 14.929 -45.787 1.00 88.25 142 LYS A N 1
ATOM 1090 C CA . LYS A 1 142 ? 33.606 16.267 -45.453 1.00 88.25 142 LYS A CA 1
ATOM 1091 C C . LYS A 1 142 ? 34.690 17.220 -44.934 1.00 88.25 142 LYS A C 1
ATOM 1093 O O . LYS A 1 142 ? 34.615 18.420 -45.147 1.00 88.25 142 LYS A O 1
ATOM 1098 N N . LYS A 1 143 ? 35.705 16.703 -44.230 1.00 85.81 143 LYS A N 1
ATOM 1099 C CA . LYS A 1 143 ? 36.842 17.516 -43.756 1.00 85.81 143 LYS A CA 1
ATOM 1100 C C . LYS A 1 143 ? 37.835 17.892 -44.858 1.00 85.81 143 LYS A C 1
ATOM 1102 O O . LYS A 1 143 ? 38.679 18.745 -44.617 1.00 85.81 143 LYS A O 1
ATOM 1107 N N . ARG A 1 144 ? 37.813 17.200 -45.999 1.00 84.94 144 ARG A N 1
ATOM 1108 C CA . ARG A 1 144 ? 38.804 17.335 -47.079 1.00 84.94 144 ARG A CA 1
ATOM 1109 C C . ARG A 1 144 ? 38.260 18.061 -48.309 1.00 84.94 144 ARG A C 1
ATOM 1111 O O . ARG A 1 144 ? 39.061 18.528 -49.105 1.00 84.94 144 ARG A O 1
ATOM 1118 N N . SER A 1 145 ? 36.942 18.130 -48.470 1.00 78.25 145 SER A N 1
ATOM 1119 C CA . SER A 1 145 ? 36.276 18.726 -49.631 1.00 78.25 145 SER A CA 1
ATOM 1120 C C . SER A 1 145 ? 34.836 19.115 -49.290 1.00 78.25 145 SER A C 1
ATOM 1122 O O . SER A 1 145 ? 34.192 18.419 -48.500 1.00 78.25 145 SER A O 1
ATOM 1124 N N . GLU A 1 146 ? 34.304 20.146 -49.947 1.00 82.00 146 GLU A N 1
ATOM 1125 C CA . GLU A 1 146 ? 32.885 20.542 -49.896 1.00 82.00 146 GLU A CA 1
ATOM 1126 C C . GLU A 1 146 ? 32.003 19.624 -50.763 1.00 82.00 146 GLU A C 1
ATOM 1128 O O . GLU A 1 146 ? 31.340 20.060 -51.693 1.00 82.00 146 GLU A O 1
ATOM 1133 N N . ILE A 1 147 ? 32.024 18.319 -50.484 1.00 88.19 147 ILE A N 1
ATOM 1134 C CA . ILE A 1 147 ? 31.133 17.346 -51.132 1.00 88.19 147 ILE A CA 1
ATOM 1135 C C . ILE A 1 147 ? 29.852 17.184 -50.313 1.00 88.19 147 ILE A C 1
ATOM 1137 O O . ILE A 1 147 ? 29.920 17.094 -49.082 1.00 88.19 147 ILE A O 1
ATOM 1141 N N . ASP A 1 148 ? 28.697 17.116 -50.978 1.00 88.94 148 ASP A N 1
ATOM 1142 C CA . ASP A 1 148 ? 27.418 16.870 -50.309 1.00 88.94 148 ASP A CA 1
ATOM 1143 C C . ASP A 1 148 ? 27.230 15.379 -49.959 1.00 88.94 148 ASP A C 1
ATOM 1145 O O . ASP A 1 148 ? 27.797 14.475 -50.580 1.00 88.94 148 ASP A O 1
ATOM 1149 N N . MET A 1 149 ? 26.449 15.095 -48.916 1.00 85.50 149 MET A N 1
ATOM 1150 C CA . MET A 1 149 ? 26.300 13.745 -48.372 1.00 85.50 149 MET A CA 1
ATOM 1151 C C . MET A 1 149 ? 25.631 12.767 -49.349 1.00 85.50 149 MET A C 1
ATOM 1153 O O . MET A 1 149 ? 26.166 11.668 -49.499 1.00 85.50 149 MET A O 1
ATOM 1157 N N . PRO A 1 150 ? 24.518 13.102 -50.034 1.00 90.31 150 PRO A N 1
ATOM 1158 C CA . PRO A 1 150 ? 23.898 12.210 -51.015 1.00 90.31 150 PRO A CA 1
ATOM 1159 C C . PRO A 1 150 ? 24.848 11.863 -52.168 1.00 90.31 150 PRO A C 1
ATOM 1161 O O . PRO A 1 150 ? 24.953 10.697 -52.548 1.00 90.31 150 PRO A O 1
ATOM 1164 N N . GLU A 1 151 ? 25.610 12.845 -52.659 1.00 90.50 151 GLU A N 1
ATOM 1165 C CA . GLU A 1 151 ? 26.624 12.650 -53.701 1.00 90.50 151 GLU A CA 1
ATOM 1166 C C . GLU A 1 151 ? 27.749 11.720 -53.222 1.00 90.50 151 GLU A C 1
ATOM 1168 O O . GLU A 1 151 ? 28.161 10.798 -53.930 1.00 90.50 151 GLU A O 1
ATOM 1173 N N . TRP A 1 152 ? 28.224 11.911 -51.987 1.00 93.50 152 TRP A N 1
ATOM 1174 C CA . TRP A 1 152 ? 29.227 11.033 -51.393 1.00 93.50 152 TRP A CA 1
ATOM 1175 C C . TRP A 1 152 ? 28.711 9.598 -51.217 1.00 93.50 152 TRP A C 1
ATOM 1177 O O . TRP A 1 152 ? 29.440 8.652 -51.527 1.00 93.50 152 TRP A O 1
ATOM 1187 N N . VAL A 1 153 ? 27.469 9.433 -50.745 1.00 92.00 153 VAL A N 1
ATOM 1188 C CA . VAL A 1 153 ? 26.811 8.135 -50.511 1.00 92.00 153 VAL A CA 1
ATOM 1189 C C . VAL A 1 153 ? 26.643 7.352 -51.807 1.00 92.00 153 VAL A C 1
ATOM 1191 O O . VAL A 1 153 ? 26.978 6.168 -51.830 1.00 92.00 153 VAL A O 1
ATOM 1194 N N . ALA A 1 154 ? 26.208 8.008 -52.887 1.00 90.88 154 ALA A N 1
ATOM 1195 C CA . ALA A 1 154 ? 26.035 7.385 -54.201 1.00 90.88 154 ALA A CA 1
ATOM 1196 C C . ALA A 1 154 ? 27.340 6.787 -54.764 1.00 90.88 154 ALA A C 1
ATOM 1198 O O . ALA A 1 154 ? 27.305 5.850 -55.557 1.00 90.88 154 ALA A O 1
ATOM 1199 N N . ARG A 1 155 ? 28.502 7.296 -54.330 1.00 92.06 155 ARG A N 1
ATOM 1200 C CA . ARG A 1 155 ? 29.831 6.812 -54.743 1.00 92.06 155 ARG A CA 1
ATOM 1201 C C . ARG A 1 155 ? 30.367 5.657 -53.891 1.00 92.06 155 ARG A C 1
ATOM 1203 O O . ARG A 1 155 ? 31.438 5.131 -54.194 1.00 92.06 155 ARG A O 1
ATOM 1210 N N . GLN A 1 156 ? 29.686 5.281 -52.808 1.00 93.50 156 GLN A N 1
ATOM 1211 C CA . GLN A 1 156 ? 30.170 4.237 -51.907 1.00 93.50 156 GLN A CA 1
ATOM 1212 C C . GLN A 1 156 ? 29.702 2.849 -52.329 1.00 93.50 156 GLN A C 1
ATOM 1214 O O . GLN A 1 156 ? 28.583 2.654 -52.791 1.00 93.50 156 GLN A O 1
ATOM 1219 N N . LYS A 1 157 ? 30.559 1.857 -52.084 1.00 90.06 157 LYS A N 1
ATOM 1220 C CA . LYS A 1 157 ? 30.211 0.442 -52.224 1.00 90.06 157 LYS A CA 1
ATOM 1221 C C . LYS A 1 157 ? 29.620 -0.102 -50.914 1.00 90.06 157 LYS A C 1
ATOM 1223 O O . LYS A 1 157 ? 30.020 0.367 -49.835 1.00 90.06 157 LYS A O 1
ATOM 1228 N N . PRO A 1 158 ? 28.703 -1.085 -50.982 1.00 86.81 158 PRO A N 1
ATOM 1229 C CA . PRO A 1 158 ? 28.219 -1.785 -49.800 1.00 86.81 158 PRO A CA 1
ATOM 1230 C C . PRO A 1 158 ? 29.361 -2.532 -49.105 1.00 86.81 158 PRO A C 1
ATOM 1232 O O . PRO A 1 158 ? 30.350 -2.920 -49.728 1.00 86.81 158 PRO A O 1
ATOM 1235 N N . LEU A 1 159 ? 29.225 -2.715 -47.794 1.00 81.25 159 LEU A N 1
ATOM 1236 C CA . LEU A 1 159 ? 30.140 -3.538 -47.004 1.00 81.25 159 LEU A CA 1
ATOM 1237 C C . LEU A 1 159 ? 29.603 -4.970 -46.927 1.00 81.25 159 LEU A C 1
ATOM 1239 O O . LEU A 1 159 ? 28.396 -5.180 -47.018 1.00 81.25 159 LEU A O 1
ATOM 1243 N N . GLY A 1 160 ? 30.488 -5.949 -46.722 1.00 74.44 160 GLY A N 1
ATOM 1244 C CA . GLY A 1 160 ? 30.060 -7.299 -46.346 1.00 74.44 160 GLY A CA 1
ATOM 1245 C C . GLY A 1 160 ? 29.348 -7.289 -44.989 1.00 74.44 160 GLY A C 1
ATOM 1246 O O . GLY A 1 160 ? 29.606 -6.408 -44.165 1.00 74.44 160 GLY A O 1
ATOM 1247 N N . ALA A 1 161 ? 28.458 -8.257 -44.752 1.00 68.94 161 ALA A N 1
ATOM 1248 C CA . ALA A 1 161 ? 27.768 -8.392 -43.472 1.00 68.94 161 ALA A CA 1
ATOM 1249 C C . ALA A 1 161 ? 28.795 -8.549 -42.341 1.00 68.94 161 ALA A C 1
ATOM 1251 O O . ALA A 1 161 ? 29.519 -9.543 -42.268 1.00 68.94 161 ALA A O 1
ATOM 1252 N N . ALA A 1 162 ? 28.895 -7.540 -41.478 1.00 69.94 162 ALA A N 1
ATOM 1253 C CA . ALA A 1 162 ? 29.782 -7.596 -40.333 1.00 69.94 162 ALA A CA 1
ATOM 1254 C C . ALA A 1 162 ? 29.190 -8.534 -39.278 1.00 69.94 162 ALA A C 1
ATOM 1256 O O . ALA A 1 162 ? 28.044 -8.378 -38.853 1.00 69.94 162 ALA A O 1
ATOM 1257 N N . GLU A 1 163 ? 29.993 -9.492 -38.820 1.00 80.69 163 GLU A N 1
ATOM 1258 C CA . GLU A 1 163 ? 29.636 -10.307 -37.665 1.00 80.69 163 GLU A CA 1
ATOM 1259 C C . GLU A 1 163 ? 29.344 -9.419 -36.444 1.00 80.69 163 GLU A C 1
ATOM 1261 O O . GLU A 1 163 ? 30.006 -8.401 -36.200 1.00 80.69 163 GLU A O 1
ATOM 1266 N N . ARG A 1 164 ? 28.343 -9.808 -35.653 1.00 82.75 164 ARG A N 1
ATOM 1267 C CA . ARG A 1 164 ? 27.967 -9.090 -34.433 1.00 82.75 164 ARG A CA 1
ATOM 1268 C C . ARG A 1 164 ? 29.002 -9.303 -33.328 1.00 82.75 164 ARG A C 1
ATOM 1270 O O . ARG A 1 164 ? 29.815 -10.224 -33.355 1.00 82.75 164 ARG A O 1
ATOM 1277 N N . CYS A 1 165 ? 28.982 -8.407 -32.349 1.00 86.94 165 CYS A N 1
ATOM 1278 C CA . CYS A 1 165 ? 29.767 -8.534 -31.132 1.00 86.94 165 CYS A CA 1
ATOM 1279 C C . CYS A 1 165 ? 29.440 -9.856 -30.429 1.00 86.94 165 CYS A C 1
ATOM 1281 O O . CYS A 1 165 ? 28.272 -10.200 -30.279 1.00 86.94 165 CYS A O 1
ATOM 1283 N N . ARG A 1 166 ? 30.469 -10.535 -29.920 1.00 91.44 166 ARG A N 1
ATOM 1284 C CA . ARG A 1 166 ? 30.344 -11.802 -29.187 1.00 91.44 166 ARG A CA 1
ATOM 1285 C C . ARG A 1 166 ? 29.510 -11.706 -27.903 1.00 91.44 166 ARG A C 1
ATOM 1287 O O . ARG A 1 166 ? 29.023 -12.722 -27.431 1.00 91.44 166 ARG A O 1
ATOM 1294 N N . VAL A 1 167 ? 29.348 -10.512 -27.327 1.00 92.31 167 VAL A N 1
ATOM 1295 C CA . VAL A 1 167 ? 28.471 -10.321 -26.159 1.00 92.31 167 VAL A CA 1
ATOM 1296 C C . VAL A 1 167 ? 27.017 -10.603 -26.563 1.00 92.31 167 VAL A C 1
ATOM 1298 O O . VAL A 1 167 ? 26.509 -9.883 -27.431 1.00 92.31 167 VAL A O 1
ATOM 1301 N N . PRO A 1 168 ? 26.336 -11.586 -25.940 1.00 90.12 168 PRO A N 1
ATOM 1302 C CA . PRO A 1 168 ? 24.959 -11.938 -26.276 1.00 90.12 168 PRO A CA 1
ATOM 1303 C C . PRO A 1 168 ? 24.015 -10.728 -26.246 1.00 90.12 168 PRO A C 1
ATOM 1305 O O . PRO A 1 168 ? 24.101 -9.867 -25.370 1.00 90.12 168 PRO A O 1
ATOM 1308 N N . GLY A 1 169 ? 23.142 -10.623 -27.252 1.00 85.25 169 GLY A N 1
ATOM 1309 C CA . GLY A 1 169 ? 22.190 -9.514 -27.388 1.00 85.25 169 GLY A CA 1
ATOM 1310 C C . GLY A 1 169 ? 22.806 -8.165 -27.792 1.00 85.25 169 GLY A C 1
ATOM 1311 O O . GLY A 1 169 ? 22.097 -7.162 -27.874 1.00 85.25 169 GLY A O 1
ATOM 1312 N N . CYS A 1 170 ? 24.118 -8.085 -28.050 1.00 86.06 170 CYS A N 1
ATOM 1313 C CA . CYS A 1 170 ? 24.745 -6.845 -28.495 1.00 86.06 170 CYS A CA 1
ATOM 1314 C C . CYS A 1 170 ? 24.543 -6.641 -30.000 1.00 86.06 170 CYS A C 1
ATOM 1316 O O . CYS A 1 170 ? 25.127 -7.336 -30.827 1.00 86.06 170 CYS A O 1
ATOM 1318 N N . SER A 1 171 ? 23.792 -5.604 -30.367 1.00 77.25 171 SER A N 1
ATOM 1319 C CA . SER A 1 171 ? 23.541 -5.251 -31.770 1.00 77.25 171 SER A CA 1
ATOM 1320 C C . SER A 1 171 ? 24.742 -4.631 -32.489 1.00 77.25 171 SER A C 1
ATOM 1322 O O . SER A 1 171 ? 24.687 -4.383 -33.687 1.00 77.25 171 SER A O 1
ATOM 1324 N N . ARG A 1 172 ? 25.857 -4.353 -31.805 1.00 77.81 172 ARG A N 1
ATOM 1325 C CA . ARG A 1 172 ? 27.014 -3.705 -32.441 1.00 77.81 172 ARG A CA 1
ATOM 1326 C C . ARG A 1 172 ? 27.853 -4.701 -33.224 1.00 77.81 172 ARG A C 1
ATOM 1328 O O . ARG A 1 172 ? 28.072 -5.817 -32.775 1.00 77.81 172 ARG A O 1
ATOM 1335 N N . GLU A 1 173 ? 28.396 -4.250 -34.343 1.00 78.06 173 GLU A N 1
ATOM 1336 C CA . GLU A 1 173 ? 29.358 -5.009 -35.144 1.00 78.06 173 GLU A CA 1
ATOM 1337 C C . GLU A 1 173 ? 30.656 -5.268 -34.363 1.00 78.06 173 GLU A C 1
ATOM 1339 O O . GLU A 1 173 ? 31.134 -4.414 -33.592 1.00 78.06 173 GLU A O 1
ATOM 1344 N N . ARG A 1 174 ? 31.250 -6.449 -34.571 1.00 82.94 174 ARG A N 1
ATOM 1345 C CA . ARG A 1 174 ? 32.594 -6.745 -34.078 1.00 82.94 174 ARG A CA 1
ATOM 1346 C C . ARG A 1 174 ? 33.591 -5.828 -34.779 1.00 82.94 174 ARG A C 1
ATOM 1348 O O . ARG A 1 174 ? 33.468 -5.522 -35.960 1.00 82.94 174 ARG A O 1
ATOM 1355 N N . SER A 1 175 ? 34.598 -5.378 -34.042 1.00 78.00 175 SER A N 1
ATOM 1356 C CA . SER A 1 175 ? 35.608 -4.456 -34.588 1.00 78.00 175 SER A CA 1
ATOM 1357 C C . SER A 1 175 ? 37.039 -4.863 -34.267 1.00 78.00 175 SER A C 1
ATOM 1359 O O . SER A 1 175 ? 37.960 -4.120 -34.589 1.00 78.00 175 SER A O 1
ATOM 1361 N N . GLN A 1 176 ? 37.218 -5.977 -33.558 1.00 83.00 176 GLN A N 1
ATOM 1362 C CA . GLN A 1 176 ? 38.490 -6.475 -33.041 1.00 83.00 176 GLN A CA 1
ATOM 1363 C C . GLN A 1 176 ? 38.549 -7.991 -33.257 1.00 83.00 176 GLN A C 1
ATOM 1365 O O . GLN A 1 176 ? 37.506 -8.646 -33.301 1.00 83.00 176 GLN A O 1
ATOM 1370 N N . ASN A 1 177 ? 39.757 -8.548 -33.343 1.00 82.69 177 ASN A N 1
ATOM 1371 C CA . ASN A 1 177 ? 39.972 -9.964 -33.674 1.00 82.69 177 ASN A CA 1
ATOM 1372 C C . ASN A 1 177 ? 39.453 -10.934 -32.600 1.00 82.69 177 ASN A C 1
ATOM 1374 O O . ASN A 1 177 ? 39.167 -12.084 -32.903 1.00 82.69 177 ASN A O 1
ATOM 1378 N N . ASN A 1 178 ? 39.259 -10.469 -31.364 1.00 84.75 178 ASN A N 1
ATOM 1379 C CA . ASN A 1 178 ? 38.667 -11.265 -30.286 1.00 84.75 178 ASN A CA 1
ATOM 1380 C C . ASN A 1 178 ? 37.123 -11.318 -30.324 1.00 84.75 178 ASN A C 1
ATOM 1382 O O . ASN A 1 178 ? 36.494 -11.753 -29.362 1.00 84.75 178 ASN A O 1
ATOM 1386 N N . GLY A 1 179 ? 36.499 -10.841 -31.407 1.00 87.12 179 GLY A N 1
ATOM 1387 C CA . GLY A 1 179 ? 35.049 -10.891 -31.606 1.00 87.12 179 GLY A CA 1
ATOM 1388 C C . GLY A 1 179 ? 34.259 -9.791 -30.888 1.00 87.12 179 GLY A C 1
ATOM 1389 O O . GLY A 1 179 ? 33.032 -9.785 -30.950 1.00 87.12 179 GLY A O 1
ATOM 1390 N N . LEU A 1 180 ? 34.914 -8.836 -30.217 1.00 89.12 180 LEU A N 1
ATOM 1391 C CA . LEU A 1 180 ? 34.237 -7.769 -29.473 1.00 89.12 180 LEU A CA 1
ATOM 1392 C C . LEU A 1 180 ? 34.050 -6.482 -30.298 1.00 89.12 180 LEU A C 1
ATOM 1394 O O . LEU A 1 180 ? 34.871 -6.094 -31.141 1.00 89.12 180 LEU A O 1
ATOM 1398 N N . CYS A 1 181 ? 32.973 -5.745 -30.009 1.00 85.50 181 CYS A N 1
ATOM 1399 C CA . CYS A 1 181 ? 32.829 -4.363 -30.466 1.00 85.50 181 CYS A CA 1
ATOM 1400 C C . CYS A 1 181 ? 33.812 -3.447 -29.719 1.00 85.50 181 CYS A C 1
ATOM 1402 O O . CYS A 1 181 ? 34.293 -3.772 -28.633 1.00 85.50 181 CYS A O 1
ATOM 1404 N N . ARG A 1 182 ? 34.078 -2.248 -30.247 1.00 84.12 182 ARG A N 1
ATOM 1405 C CA . ARG A 1 182 ? 35.059 -1.312 -29.666 1.00 84.12 182 ARG A CA 1
ATOM 1406 C C . ARG A 1 182 ? 34.802 -0.997 -28.187 1.00 84.12 182 ARG A C 1
ATOM 1408 O O . ARG A 1 182 ? 35.749 -0.813 -27.425 1.00 84.12 182 ARG A O 1
ATOM 1415 N N . THR A 1 183 ? 33.535 -0.896 -27.786 1.00 85.44 183 THR A N 1
ATOM 1416 C CA . THR A 1 183 ? 33.154 -0.586 -26.400 1.00 85.44 183 THR A CA 1
ATOM 1417 C C . THR A 1 183 ? 33.424 -1.761 -25.472 1.00 85.44 183 THR A C 1
ATOM 1419 O O . THR A 1 183 ? 34.105 -1.577 -24.466 1.00 85.44 183 THR A O 1
ATOM 1422 N N . HIS A 1 184 ? 32.965 -2.958 -25.836 1.00 90.50 184 HIS A N 1
ATOM 1423 C CA . HIS A 1 184 ? 33.203 -4.166 -25.049 1.00 90.50 184 HIS A CA 1
ATOM 1424 C C . HIS A 1 184 ? 34.681 -4.541 -25.015 1.00 90.50 184 HIS A C 1
ATOM 1426 O O . HIS A 1 184 ? 35.195 -4.860 -23.956 1.00 90.50 184 HIS A O 1
ATOM 1432 N N . HIS A 1 185 ? 35.413 -4.373 -26.117 1.00 89.31 185 HIS A N 1
ATOM 1433 C CA . HIS A 1 185 ? 36.863 -4.560 -26.128 1.00 89.31 185 HIS A CA 1
ATOM 1434 C C . HIS A 1 185 ? 37.580 -3.631 -25.138 1.00 89.31 185 HIS A C 1
ATOM 1436 O O . HIS A 1 185 ? 38.508 -4.048 -24.452 1.00 89.31 185 HIS A O 1
ATOM 1442 N N . ARG A 1 186 ? 37.150 -2.365 -25.033 1.00 89.62 186 ARG A N 1
ATOM 1443 C CA . ARG A 1 186 ? 37.707 -1.435 -24.041 1.00 89.62 186 ARG A CA 1
ATOM 1444 C C . ARG A 1 186 ? 37.419 -1.903 -22.613 1.00 89.62 186 ARG A C 1
ATOM 1446 O O . ARG A 1 186 ? 38.310 -1.801 -21.783 1.00 89.62 186 ARG A O 1
ATOM 1453 N N . GLN A 1 187 ? 36.209 -2.387 -22.334 1.00 89.50 187 GLN A N 1
ATOM 1454 C CA . GLN A 1 187 ? 35.848 -2.911 -21.010 1.00 89.50 187 GLN A CA 1
ATOM 1455 C C . GLN A 1 187 ? 36.643 -4.174 -20.671 1.00 89.50 187 GLN A C 1
ATOM 1457 O O . GLN A 1 187 ? 37.268 -4.223 -19.617 1.00 89.50 187 GLN A O 1
ATOM 1462 N N . TRP A 1 188 ? 36.719 -5.127 -21.602 1.00 90.19 188 TRP A N 1
ATOM 1463 C CA . TRP A 1 188 ? 37.547 -6.323 -21.472 1.00 90.19 188 TRP A CA 1
ATOM 1464 C C . TRP A 1 188 ? 39.001 -5.954 -21.179 1.00 90.19 188 TRP A C 1
ATOM 1466 O O . TRP A 1 188 ? 39.576 -6.433 -20.214 1.00 90.19 188 TRP A O 1
ATOM 1476 N N . ARG A 1 189 ? 39.577 -4.994 -21.913 1.00 87.38 189 ARG A N 1
ATOM 1477 C CA . ARG A 1 189 ? 40.935 -4.492 -21.652 1.00 87.38 189 ARG A CA 1
ATOM 1478 C C . ARG A 1 189 ? 41.131 -3.823 -20.294 1.00 87.38 189 ARG A C 1
ATOM 1480 O O . ARG A 1 189 ? 42.280 -3.649 -19.911 1.00 87.38 189 ARG A O 1
ATOM 1487 N N . LEU A 1 190 ? 40.081 -3.376 -19.614 1.00 87.38 190 LEU A N 1
ATOM 1488 C CA . LEU A 1 190 ? 40.194 -2.814 -18.265 1.00 87.38 190 LEU A CA 1
ATOM 1489 C C . LEU A 1 190 ? 40.114 -3.903 -17.192 1.00 87.38 190 LEU A C 1
ATOM 1491 O O . LEU A 1 190 ? 40.710 -3.738 -16.136 1.00 87.38 190 LEU A O 1
ATOM 1495 N N . GLN A 1 191 ? 39.409 -5.000 -17.471 1.00 84.56 191 GLN A N 1
ATOM 1496 C CA . GLN A 1 191 ? 39.106 -6.057 -16.502 1.00 84.56 191 GLN A CA 1
ATOM 1497 C C . GLN A 1 191 ? 39.997 -7.298 -16.652 1.00 84.56 191 GLN A C 1
ATOM 1499 O O . GLN A 1 191 ? 40.273 -7.971 -15.669 1.00 84.56 191 GLN A O 1
ATOM 1504 N N . ALA A 1 192 ? 40.467 -7.595 -17.863 1.00 82.19 192 ALA A N 1
ATOM 1505 C CA . ALA A 1 192 ? 41.329 -8.736 -18.147 1.00 82.19 192 ALA A CA 1
ATOM 1506 C C . ALA A 1 192 ? 42.707 -8.556 -17.497 1.00 82.19 192 ALA A C 1
ATOM 1508 O O . ALA A 1 192 ? 43.307 -7.481 -17.632 1.00 82.19 192 ALA A O 1
ATOM 1509 N N . GLY A 1 193 ? 43.228 -9.604 -16.853 1.00 75.50 193 GLY A N 1
ATOM 1510 C CA . GLY A 1 193 ? 44.583 -9.617 -16.300 1.00 75.50 193 GLY A CA 1
ATOM 1511 C C . GLY A 1 193 ? 45.656 -9.602 -17.393 1.00 75.50 193 GLY A C 1
ATOM 1512 O O . GLY A 1 193 ? 45.366 -9.759 -18.578 1.00 75.50 193 GLY A O 1
ATOM 1513 N N . GLN A 1 194 ? 46.925 -9.411 -17.021 1.00 67.25 194 GLN A N 1
ATOM 1514 C CA . GLN A 1 194 ? 48.024 -9.401 -17.999 1.00 67.25 194 GLN A CA 1
ATOM 1515 C C . GLN A 1 194 ? 48.163 -10.755 -18.724 1.00 67.25 194 GLN A C 1
ATOM 1517 O O . GLN A 1 194 ? 48.382 -10.767 -19.931 1.00 67.25 194 GLN A O 1
ATOM 1522 N N . ALA A 1 195 ? 47.930 -11.873 -18.028 1.00 62.94 195 ALA A N 1
ATOM 1523 C CA . ALA A 1 195 ? 47.939 -13.220 -18.607 1.00 62.94 195 ALA A CA 1
ATOM 1524 C C . ALA A 1 195 ? 46.819 -13.439 -19.649 1.00 62.94 195 ALA A C 1
ATOM 1526 O O . ALA A 1 195 ? 47.077 -13.980 -20.723 1.00 62.94 195 ALA A O 1
ATOM 1527 N N . ASP A 1 196 ? 45.606 -12.929 -19.393 1.00 70.31 196 ASP A N 1
ATOM 1528 C CA . ASP A 1 196 ? 44.462 -13.014 -20.321 1.00 70.31 196 ASP A CA 1
ATOM 1529 C C . ASP A 1 196 ? 44.671 -12.213 -21.618 1.00 70.31 196 ASP A C 1
ATOM 1531 O O . ASP A 1 196 ? 44.007 -12.461 -22.625 1.00 70.31 196 ASP A O 1
ATOM 1535 N N . ARG A 1 197 ? 45.567 -11.216 -21.591 1.00 67.38 197 ARG A N 1
ATOM 1536 C CA . ARG A 1 197 ? 45.875 -10.348 -22.739 1.00 67.38 197 ARG A CA 1
ATOM 1537 C C . ARG A 1 197 ? 47.004 -10.886 -23.620 1.00 67.38 197 ARG A C 1
ATOM 1539 O O . ARG A 1 197 ? 47.095 -10.456 -24.766 1.00 67.38 197 ARG A O 1
ATOM 1546 N N . VAL A 1 198 ? 47.866 -11.750 -23.079 1.00 61.38 198 VAL A N 1
ATOM 1547 C CA . VAL A 1 198 ? 49.079 -12.264 -23.744 1.00 61.38 198 VAL A CA 1
ATOM 1548 C C . VAL A 1 198 ? 48.891 -13.703 -24.260 1.00 61.38 198 VAL A C 1
ATOM 1550 O O . VAL A 1 198 ? 49.535 -14.069 -25.237 1.00 61.38 198 VAL A O 1
ATOM 1553 N N . GLY A 1 199 ? 47.993 -14.499 -23.656 1.00 61.09 199 GLY A N 1
ATOM 1554 C CA . GLY A 1 199 ? 47.604 -15.837 -24.139 1.00 61.09 199 GLY A CA 1
ATOM 1555 C C . GLY A 1 199 ? 46.567 -15.822 -25.277 1.00 61.09 199 GLY A C 1
ATOM 1556 O O . GLY A 1 199 ? 46.457 -14.839 -26.010 1.00 61.09 199 GLY A O 1
ATOM 1557 N N . ASP A 1 200 ? 45.762 -16.891 -25.415 1.00 64.19 200 ASP A N 1
ATOM 1558 C CA . ASP A 1 200 ? 44.596 -16.924 -26.322 1.00 64.19 200 ASP A CA 1
ATOM 1559 C C . ASP A 1 200 ? 43.506 -15.942 -25.848 1.00 64.19 200 ASP A C 1
ATOM 1561 O O . ASP A 1 200 ? 42.496 -16.289 -25.222 1.00 64.19 200 ASP A O 1
ATOM 1565 N N . GLY A 1 201 ? 43.729 -14.664 -26.151 1.00 71.19 201 GLY A N 1
ATOM 1566 C CA . GLY A 1 201 ? 42.841 -13.564 -25.803 1.00 71.19 201 GLY A CA 1
ATOM 1567 C C . GLY A 1 201 ? 41.459 -13.671 -26.451 1.00 71.19 201 GLY A C 1
ATOM 1568 O O . GLY A 1 201 ? 40.546 -12.966 -26.022 1.00 71.19 201 GLY A O 1
ATOM 1569 N N . SER A 1 202 ? 41.261 -14.546 -27.448 1.00 80.00 202 SER A N 1
ATOM 1570 C CA . SER A 1 202 ? 39.940 -14.822 -28.022 1.00 80.00 202 SER A CA 1
ATOM 1571 C C . SER A 1 202 ? 39.106 -15.700 -27.090 1.00 80.00 202 SER A C 1
ATOM 1573 O O . SER A 1 202 ? 37.959 -15.347 -26.802 1.00 80.00 202 SER A O 1
ATOM 1575 N N . ALA A 1 203 ? 39.671 -16.791 -26.562 1.00 84.50 203 ALA A N 1
ATOM 1576 C CA . ALA A 1 203 ? 38.985 -17.657 -25.600 1.00 84.50 203 ALA A CA 1
ATOM 1577 C C . ALA A 1 203 ? 38.708 -16.936 -24.270 1.00 84.50 203 ALA A C 1
ATOM 1579 O O . ALA A 1 203 ? 37.597 -17.000 -23.739 1.00 84.50 203 ALA A O 1
ATOM 1580 N N . ALA A 1 204 ? 39.676 -16.166 -23.758 1.00 85.06 204 ALA A N 1
ATOM 1581 C CA . ALA A 1 204 ? 39.475 -15.362 -22.551 1.00 85.06 204 ALA A CA 1
ATOM 1582 C C . ALA A 1 204 ? 38.389 -14.285 -22.743 1.00 85.06 204 ALA A C 1
ATOM 1584 O O . ALA A 1 204 ? 37.541 -14.090 -21.870 1.00 85.06 204 ALA A O 1
ATOM 1585 N N . ALA A 1 205 ? 38.366 -13.617 -23.903 1.00 86.50 205 ALA A N 1
ATOM 1586 C CA . ALA A 1 205 ? 37.306 -12.672 -24.249 1.00 86.50 205 ALA A CA 1
ATOM 1587 C C . ALA A 1 205 ? 35.935 -13.347 -24.415 1.00 86.50 205 ALA A C 1
ATOM 1589 O O . ALA A 1 205 ? 34.926 -12.716 -24.106 1.00 86.50 205 ALA A O 1
ATOM 1590 N N . ALA A 1 206 ? 35.883 -14.606 -24.872 1.00 88.50 206 ALA A N 1
ATOM 1591 C CA . ALA A 1 206 ? 34.640 -15.370 -24.971 1.00 88.50 206 ALA A CA 1
ATOM 1592 C C . ALA A 1 206 ? 34.017 -15.617 -23.592 1.00 88.50 206 ALA A C 1
ATOM 1594 O O . ALA A 1 206 ? 32.894 -15.175 -23.359 1.00 88.50 206 ALA A O 1
ATOM 1595 N N . ARG A 1 207 ? 34.780 -16.186 -22.648 1.00 88.19 207 ARG A N 1
ATOM 1596 C CA . ARG A 1 207 ? 34.311 -16.400 -21.264 1.00 88.19 207 ARG A CA 1
ATOM 1597 C C . ARG A 1 207 ? 33.893 -15.096 -20.592 1.00 88.19 207 ARG A C 1
ATOM 1599 O O . ARG A 1 207 ? 32.899 -15.036 -19.879 1.00 88.19 207 ARG A O 1
ATOM 1606 N N . TRP A 1 208 ? 34.661 -14.030 -20.823 1.00 90.44 208 TRP A N 1
ATOM 1607 C CA . TRP A 1 208 ? 34.323 -12.712 -20.302 1.00 90.44 208 TRP A CA 1
ATOM 1608 C C . TRP A 1 208 ? 32.969 -12.231 -20.836 1.00 90.44 208 TRP A C 1
ATOM 1610 O O . TRP A 1 208 ? 32.144 -11.770 -20.047 1.00 90.44 208 TRP A O 1
ATOM 1620 N N . ALA A 1 209 ? 32.734 -12.373 -22.147 1.00 91.25 209 ALA A N 1
ATOM 1621 C CA . ALA A 1 209 ? 31.542 -11.891 -22.843 1.00 91.25 209 ALA A CA 1
ATOM 1622 C C . ALA A 1 209 ? 30.232 -12.535 -22.356 1.00 91.25 209 ALA A C 1
ATOM 1624 O O . ALA A 1 209 ? 29.213 -11.848 -22.331 1.00 91.25 209 ALA A O 1
ATOM 1625 N N . GLU A 1 210 ? 30.256 -13.799 -21.922 1.00 89.50 210 GLU A N 1
ATOM 1626 C CA . GLU A 1 210 ? 29.082 -14.542 -21.418 1.00 89.50 210 GLU A CA 1
ATOM 1627 C C . GLU A 1 210 ? 28.432 -13.917 -20.173 1.00 89.50 210 GLU A C 1
ATOM 1629 O O . GLU A 1 210 ? 27.246 -14.131 -19.904 1.00 89.50 210 GLU A O 1
ATOM 1634 N N . ARG A 1 211 ? 29.202 -13.140 -19.401 1.00 89.62 211 ARG A N 1
ATOM 1635 C CA . ARG A 1 211 ? 28.722 -12.428 -18.207 1.00 89.62 211 ARG A CA 1
ATOM 1636 C C . ARG A 1 211 ? 28.599 -10.920 -18.410 1.00 89.62 211 ARG A C 1
ATOM 1638 O O . ARG A 1 211 ? 28.428 -10.185 -17.443 1.00 89.62 211 ARG A O 1
ATOM 1645 N N . GLN A 1 212 ? 28.687 -10.420 -19.642 1.00 92.50 212 GLN A N 1
ATOM 1646 C CA . GLN A 1 212 ? 28.547 -8.985 -19.890 1.00 92.50 212 GLN A CA 1
ATOM 1647 C C . GLN A 1 212 ? 27.155 -8.613 -20.360 1.00 92.50 212 GLN A C 1
ATOM 1649 O O . GLN A 1 212 ? 26.529 -9.306 -21.155 1.00 92.50 212 GLN A O 1
ATOM 1654 N N . SER A 1 213 ? 26.705 -7.437 -19.928 1.00 91.62 213 SER A N 1
ATOM 1655 C CA . SER A 1 213 ? 25.540 -6.810 -20.544 1.00 91.62 213 SER A CA 1
ATOM 1656 C C . SER A 1 213 ? 25.862 -6.347 -21.971 1.00 91.62 213 SER A C 1
ATOM 1658 O O . SER A 1 213 ? 26.952 -5.804 -22.216 1.00 91.62 213 SER A O 1
ATOM 1660 N N . PRO A 1 214 ? 24.906 -6.452 -22.911 1.00 90.19 214 PRO A N 1
ATOM 1661 C CA . PRO A 1 214 ? 25.012 -5.768 -24.189 1.00 90.19 214 PRO A CA 1
ATOM 1662 C C . PRO A 1 214 ? 24.960 -4.244 -23.998 1.00 90.19 214 PRO A C 1
ATOM 1664 O O . PRO A 1 214 ? 24.865 -3.717 -22.888 1.00 90.19 214 PRO A O 1
ATOM 1667 N N . PHE A 1 215 ? 25.030 -3.488 -25.093 1.00 84.62 215 PHE A N 1
ATOM 1668 C CA . PHE A 1 215 ? 24.778 -2.052 -25.007 1.00 84.62 215 PHE A CA 1
ATOM 1669 C C . PHE A 1 215 ? 23.287 -1.799 -24.719 1.00 84.62 215 PHE A C 1
ATOM 1671 O O . PHE A 1 215 ? 22.452 -1.999 -25.595 1.00 84.62 215 PHE A O 1
ATOM 1678 N N . LEU A 1 216 ? 22.964 -1.344 -23.504 1.00 85.88 216 LEU A N 1
ATOM 1679 C CA . LEU A 1 216 ? 21.582 -1.172 -23.042 1.00 85.88 216 LEU A CA 1
ATOM 1680 C C . LEU A 1 216 ? 21.079 0.275 -23.215 1.00 85.88 216 LEU A C 1
ATOM 1682 O O . LEU A 1 216 ? 21.466 1.176 -22.462 1.00 85.88 216 LEU A O 1
ATOM 1686 N N . ALA A 1 217 ? 20.143 0.500 -24.141 1.00 82.12 217 ALA A N 1
ATOM 1687 C CA . ALA A 1 217 ? 19.351 1.739 -24.217 1.00 82.12 217 ALA A CA 1
ATOM 1688 C C . ALA A 1 217 ? 18.327 1.795 -23.075 1.00 82.12 217 ALA A C 1
ATOM 1690 O O . ALA A 1 217 ? 17.951 0.740 -22.600 1.00 82.12 217 ALA A O 1
ATOM 1691 N N . ALA A 1 218 ? 17.854 2.968 -22.628 1.00 82.69 218 ALA A N 1
ATOM 1692 C CA . ALA A 1 218 ? 17.091 3.176 -21.372 1.00 82.69 218 ALA A CA 1
ATOM 1693 C C . ALA A 1 218 ? 15.934 2.190 -21.071 1.00 82.69 218 ALA A C 1
ATOM 1695 O O . ALA A 1 218 ? 15.676 1.901 -19.909 1.00 82.69 218 ALA A O 1
ATOM 1696 N N . HIS A 1 219 ? 15.291 1.643 -22.101 1.00 86.94 219 HIS A N 1
ATOM 1697 C CA . HIS A 1 219 ? 14.174 0.699 -22.003 1.00 86.94 219 HIS A CA 1
ATOM 1698 C C . HIS A 1 219 ? 14.590 -0.770 -21.831 1.00 86.94 219 HIS A C 1
ATOM 1700 O O . HIS A 1 219 ? 13.740 -1.637 -21.693 1.00 86.94 219 HIS A O 1
ATOM 1706 N N . MET A 1 220 ? 15.888 -1.068 -21.844 1.00 91.06 220 MET A N 1
ATOM 1707 C CA . MET A 1 220 ? 16.407 -2.436 -21.810 1.00 91.06 220 MET A CA 1
ATOM 1708 C C . MET A 1 220 ? 16.969 -2.819 -20.434 1.00 91.06 220 MET A C 1
ATOM 1710 O O . MET A 1 220 ? 17.375 -1.954 -19.663 1.00 91.06 220 MET A O 1
ATOM 1714 N N . PHE A 1 221 ? 17.085 -4.099 -20.117 1.00 95.19 221 PHE A N 1
ATOM 1715 C CA . PHE A 1 221 ? 17.980 -4.584 -19.058 1.00 95.19 221 PHE A CA 1
ATOM 1716 C C . PHE A 1 221 ? 18.474 -5.986 -19.406 1.00 95.19 221 PHE A C 1
ATOM 1718 O O . PHE A 1 221 ? 17.844 -6.672 -20.200 1.00 95.19 221 PHE A O 1
ATOM 1725 N N . SER A 1 222 ? 19.593 -6.419 -18.827 1.00 96.25 222 SER A N 1
ATOM 1726 C CA . SER A 1 222 ? 20.092 -7.782 -19.023 1.00 96.25 222 SER A CA 1
ATOM 1727 C C . SER A 1 222 ? 20.408 -8.440 -17.691 1.00 96.25 222 SER A C 1
ATOM 1729 O O . SER A 1 222 ? 20.948 -7.787 -16.799 1.00 96.25 222 SER A O 1
ATOM 1731 N N . LEU A 1 223 ? 20.081 -9.728 -17.578 1.00 97.00 223 LEU A N 1
ATOM 1732 C CA . LEU A 1 223 ? 20.433 -10.555 -16.421 1.00 97.00 223 LEU A CA 1
ATOM 1733 C C . LEU A 1 223 ? 21.767 -11.296 -16.614 1.00 97.00 223 LEU A C 1
ATOM 1735 O O . LEU A 1 223 ? 22.239 -11.939 -15.681 1.00 97.00 223 LEU A O 1
ATOM 1739 N N . ALA A 1 224 ? 22.411 -11.179 -17.783 1.00 95.12 224 ALA A N 1
ATOM 1740 C CA . ALA A 1 224 ? 23.681 -11.844 -18.085 1.00 95.12 224 ALA A CA 1
ATOM 1741 C C . ALA A 1 224 ? 24.796 -11.618 -17.036 1.00 95.12 224 ALA A C 1
ATOM 1743 O O . ALA A 1 224 ? 25.538 -12.562 -16.768 1.00 95.12 224 ALA A O 1
ATOM 1744 N N . PRO A 1 225 ? 24.926 -10.450 -16.374 1.00 95.00 225 PRO A N 1
ATOM 1745 C CA . PRO A 1 225 ? 25.941 -10.278 -15.333 1.00 95.00 225 PRO A CA 1
ATOM 1746 C C . PRO A 1 225 ? 25.775 -11.178 -14.108 1.00 95.00 225 PRO A C 1
ATOM 1748 O O . PRO A 1 225 ? 26.768 -11.523 -13.473 1.00 95.00 225 PRO A O 1
ATOM 1751 N N . LEU A 1 226 ? 24.552 -11.594 -13.781 1.00 95.38 226 LEU A N 1
ATOM 1752 C CA . LEU A 1 226 ? 24.283 -12.426 -12.610 1.00 95.38 226 LEU A CA 1
ATOM 1753 C C . LEU A 1 226 ? 24.866 -13.840 -12.779 1.00 95.38 226 LEU A C 1
ATOM 1755 O O . LEU A 1 226 ? 25.046 -14.326 -13.902 1.00 95.38 226 LEU A O 1
ATOM 1759 N N . SER A 1 227 ? 25.155 -14.508 -11.662 1.00 93.25 227 SER A N 1
ATOM 1760 C CA . SER A 1 227 ? 25.500 -15.935 -11.644 1.00 93.25 227 SER A CA 1
ATOM 1761 C C . SER A 1 227 ? 24.318 -16.800 -12.108 1.00 93.25 227 SER A C 1
ATOM 1763 O O . SER A 1 227 ? 23.177 -16.343 -12.127 1.00 93.25 227 SER A O 1
ATOM 1765 N N . ALA A 1 228 ? 24.562 -18.057 -12.492 1.00 92.62 228 ALA A N 1
ATOM 1766 C CA . ALA A 1 228 ? 23.520 -18.925 -13.051 1.00 92.62 228 ALA A CA 1
ATOM 1767 C C . ALA A 1 228 ? 22.276 -19.052 -12.148 1.00 92.62 228 ALA A C 1
ATOM 1769 O O . ALA A 1 228 ? 21.155 -18.985 -12.645 1.00 92.62 228 ALA A O 1
ATOM 1770 N N . VAL A 1 229 ? 22.469 -19.169 -10.832 1.00 94.69 229 VAL A N 1
ATOM 1771 C CA . VAL A 1 229 ? 21.364 -19.277 -9.867 1.00 94.69 229 VAL A CA 1
ATOM 1772 C C . VAL A 1 229 ? 20.735 -17.912 -9.597 1.00 94.69 229 VAL A C 1
ATOM 1774 O O . VAL A 1 229 ? 19.515 -17.795 -9.668 1.00 94.69 229 VAL A O 1
ATOM 1777 N N . ALA A 1 230 ? 21.540 -16.855 -9.436 1.00 95.06 230 ALA A N 1
ATOM 1778 C CA . ALA A 1 230 ? 21.020 -15.495 -9.281 1.00 95.06 230 ALA A CA 1
ATOM 1779 C C . ALA A 1 230 ? 20.193 -15.021 -10.493 1.00 95.06 230 ALA A C 1
ATOM 1781 O O . ALA A 1 230 ? 19.262 -14.236 -10.328 1.00 95.06 230 ALA A O 1
ATOM 1782 N N . ARG A 1 231 ? 20.478 -15.511 -11.711 1.00 95.75 231 ARG A N 1
ATOM 1783 C CA . ARG A 1 231 ? 19.635 -15.281 -12.901 1.00 95.75 231 ARG A CA 1
ATOM 1784 C C . ARG A 1 231 ? 18.237 -15.870 -12.719 1.00 95.75 231 ARG A C 1
ATOM 1786 O O . ARG A 1 231 ? 17.264 -15.175 -13.003 1.00 95.75 231 ARG A O 1
ATOM 1793 N N . LEU A 1 232 ? 18.144 -17.118 -12.249 1.00 97.00 232 LEU A N 1
ATOM 1794 C CA . LEU A 1 232 ? 16.868 -17.800 -12.006 1.00 97.00 232 LEU A CA 1
ATOM 1795 C C . LEU A 1 232 ? 16.087 -17.107 -10.890 1.00 97.00 232 LEU A C 1
ATOM 1797 O O . LEU A 1 232 ? 14.915 -16.794 -11.066 1.00 97.00 232 LEU A O 1
ATOM 1801 N N . GLU A 1 233 ? 16.758 -16.796 -9.784 1.00 97.19 233 GLU A N 1
ATOM 1802 C CA . GLU A 1 233 ? 16.189 -16.076 -8.644 1.00 97.19 233 GLU A CA 1
ATOM 1803 C C . GLU A 1 233 ? 15.667 -14.693 -9.051 1.00 97.19 233 GLU A C 1
ATOM 1805 O O . GLU A 1 233 ? 14.523 -14.342 -8.765 1.00 97.19 233 GLU A O 1
ATOM 1810 N N . MET A 1 234 ? 16.468 -13.905 -9.773 1.00 97.31 234 MET A N 1
ATOM 1811 C CA . MET A 1 234 ? 16.038 -12.584 -10.225 1.00 97.31 234 MET A CA 1
ATOM 1812 C C . MET A 1 234 ? 14.865 -12.682 -11.206 1.00 97.31 234 MET A C 1
ATOM 1814 O O . MET A 1 234 ? 13.926 -11.894 -11.110 1.00 97.31 234 MET A O 1
ATOM 1818 N N . LEU A 1 235 ? 14.880 -13.652 -12.126 1.00 97.31 235 LEU A N 1
ATOM 1819 C CA . LEU A 1 235 ? 13.765 -13.878 -13.044 1.00 97.31 235 LEU A CA 1
ATOM 1820 C C . LEU A 1 235 ? 12.489 -14.273 -12.287 1.00 97.31 235 LEU A C 1
ATOM 1822 O O . LEU A 1 235 ? 11.437 -13.695 -12.547 1.00 97.31 235 LEU A O 1
ATOM 1826 N N . TYR A 1 236 ? 12.597 -15.166 -11.301 1.00 96.44 236 TYR A N 1
ATOM 1827 C CA . TYR A 1 236 ? 11.498 -15.560 -10.419 1.00 96.44 236 TYR A CA 1
ATOM 1828 C C . TYR A 1 236 ? 10.877 -14.340 -9.733 1.00 96.44 236 TYR A C 1
ATOM 1830 O O . TYR A 1 236 ? 9.670 -14.115 -9.821 1.00 96.44 236 TYR A O 1
ATOM 1838 N N . VAL A 1 237 ? 11.705 -13.481 -9.131 1.00 94.56 237 VAL A N 1
ATOM 1839 C CA . VAL A 1 237 ? 11.240 -12.241 -8.496 1.00 94.56 237 VAL A CA 1
ATOM 1840 C C . VAL A 1 237 ? 10.515 -11.340 -9.491 1.00 94.56 237 VAL A C 1
ATOM 1842 O O . VAL A 1 237 ? 9.427 -10.843 -9.192 1.00 94.56 237 VAL A O 1
ATOM 1845 N N . LEU A 1 238 ? 11.096 -11.109 -10.671 1.00 95.50 238 LEU A N 1
ATOM 1846 C CA . LEU A 1 238 ? 10.496 -10.240 -11.684 1.00 95.50 238 LEU A CA 1
ATOM 1847 C C . LEU A 1 238 ? 9.131 -10.769 -12.143 1.00 95.50 238 LEU A C 1
ATOM 1849 O O . LEU A 1 238 ? 8.190 -9.979 -12.226 1.00 95.50 238 LEU A O 1
ATOM 1853 N N . GLN A 1 239 ? 8.997 -12.083 -12.348 1.00 94.56 239 GLN A N 1
ATOM 1854 C CA . GLN A 1 239 ? 7.727 -12.719 -12.705 1.00 94.56 239 GLN A CA 1
ATOM 1855 C C . GLN A 1 239 ? 6.688 -12.583 -11.589 1.00 94.56 239 GLN A C 1
ATOM 1857 O O . GLN A 1 239 ? 5.595 -12.077 -11.837 1.00 94.56 239 GLN A O 1
ATOM 1862 N N . ARG A 1 240 ? 7.040 -12.889 -10.331 1.00 88.25 240 ARG A N 1
ATOM 1863 C CA . ARG A 1 240 ? 6.125 -12.715 -9.187 1.00 88.25 240 ARG A CA 1
ATOM 1864 C C . ARG A 1 240 ? 5.669 -11.273 -9.020 1.00 88.25 240 ARG A C 1
ATOM 1866 O O . ARG A 1 240 ? 4.530 -11.002 -8.639 1.00 88.25 240 ARG A O 1
ATOM 1873 N N . ARG A 1 241 ? 6.562 -10.301 -9.218 1.00 87.06 241 ARG A N 1
ATOM 1874 C CA . ARG A 1 241 ? 6.211 -8.868 -9.166 1.00 87.06 241 ARG A CA 1
ATOM 1875 C C . ARG A 1 241 ? 5.248 -8.493 -10.286 1.00 87.06 241 ARG A C 1
ATOM 1877 O O . ARG A 1 241 ? 4.300 -7.744 -10.043 1.00 87.06 241 ARG A O 1
ATOM 1884 N N . ASP A 1 242 ? 5.470 -9.030 -11.477 1.00 87.50 242 ASP A N 1
ATOM 1885 C CA . ASP A 1 242 ? 4.617 -8.783 -12.627 1.00 87.50 242 ASP A CA 1
ATOM 1886 C C . ASP A 1 242 ? 3.210 -9.382 -12.460 1.00 87.50 242 ASP A C 1
ATOM 1888 O O . ASP A 1 242 ? 2.224 -8.668 -12.640 1.00 87.50 242 ASP A O 1
ATOM 1892 N N . GLU A 1 243 ? 3.106 -10.629 -11.986 1.00 83.38 243 GLU A N 1
ATOM 1893 C CA . GLU A 1 243 ? 1.838 -11.293 -11.623 1.00 83.38 243 GLU A CA 1
ATOM 1894 C C . GLU A 1 243 ? 1.015 -10.469 -10.619 1.00 83.38 243 GLU A C 1
ATOM 1896 O O . GLU A 1 243 ? -0.214 -10.437 -10.666 1.00 83.38 243 GLU A O 1
ATOM 1901 N N . ARG A 1 244 ? 1.696 -9.749 -9.719 1.00 77.56 244 ARG A N 1
ATOM 1902 C CA . ARG A 1 244 ? 1.071 -8.887 -8.702 1.00 77.56 244 ARG A CA 1
ATOM 1903 C C . ARG A 1 244 ? 0.620 -7.526 -9.223 1.00 77.56 244 ARG A C 1
ATOM 1905 O O . ARG A 1 244 ? 0.146 -6.708 -8.435 1.00 77.56 244 ARG A O 1
ATOM 1912 N N . GLY A 1 245 ? 0.775 -7.231 -10.509 1.00 78.69 245 GLY A N 1
ATOM 1913 C CA . GLY A 1 245 ? 0.377 -5.926 -11.013 1.00 78.69 245 GLY A CA 1
ATOM 1914 C C . GLY A 1 245 ? 1.397 -4.818 -10.706 1.00 78.69 245 GLY A C 1
ATOM 1915 O O . GLY A 1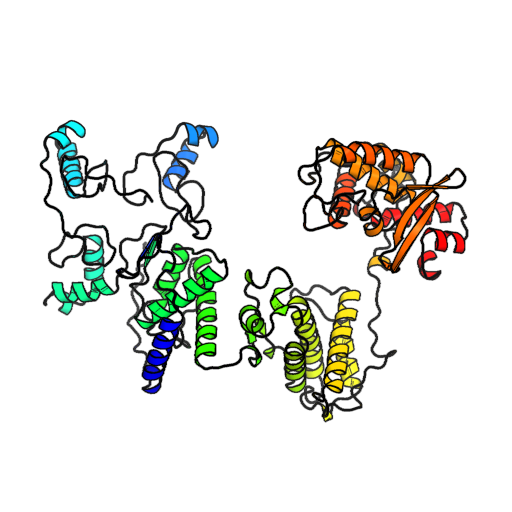 245 ? 1.043 -3.641 -10.771 1.00 78.69 245 GLY A O 1
ATOM 1916 N N . GLN A 1 246 ? 2.675 -5.121 -10.432 1.00 82.44 246 GLN A N 1
ATOM 1917 C CA . GLN A 1 246 ? 3.720 -4.090 -10.288 1.00 82.44 246 GLN A CA 1
ATOM 1918 C C . GLN A 1 246 ? 4.393 -3.749 -11.621 1.00 82.44 246 GLN A C 1
ATOM 1920 O O . GLN A 1 246 ? 4.631 -4.639 -12.432 1.00 82.44 246 GLN A O 1
ATOM 1925 N N . ASN A 1 247 ? 4.703 -2.472 -11.853 1.00 85.50 247 ASN A N 1
ATOM 1926 C CA . ASN A 1 247 ? 5.380 -2.057 -13.083 1.00 85.50 247 ASN A CA 1
ATOM 1927 C C . ASN A 1 247 ? 6.866 -2.441 -13.061 1.00 85.50 247 ASN A C 1
ATOM 1929 O O . ASN A 1 247 ? 7.540 -2.317 -12.035 1.00 85.50 247 ASN A O 1
ATOM 1933 N N . LEU A 1 248 ? 7.387 -2.856 -14.214 1.00 90.06 248 LEU A N 1
ATOM 1934 C CA . LEU A 1 248 ? 8.795 -3.199 -14.407 1.00 90.06 248 LEU A CA 1
ATOM 1935 C C . LEU A 1 248 ? 9.579 -1.962 -14.850 1.00 90.06 248 LEU A C 1
ATOM 1937 O O . LEU A 1 248 ? 9.300 -1.392 -15.899 1.00 90.06 248 LEU A O 1
ATOM 1941 N N . SER A 1 249 ? 10.580 -1.551 -14.067 1.00 91.44 249 SER A N 1
ATOM 1942 C CA . SER A 1 249 ? 11.490 -0.452 -14.422 1.00 91.44 249 SER A CA 1
ATOM 1943 C C . SER A 1 249 ? 12.844 -1.001 -14.879 1.00 91.44 249 SER A C 1
ATOM 1945 O O . SER A 1 249 ? 13.624 -1.450 -14.034 1.00 91.44 249 SER A O 1
ATOM 1947 N N . PRO A 1 250 ? 13.185 -0.929 -16.182 1.00 93.06 250 PRO A N 1
ATOM 1948 C CA . PRO A 1 250 ? 14.472 -1.416 -16.673 1.00 93.06 250 PRO A CA 1
ATOM 1949 C C . PRO A 1 250 ? 15.679 -0.747 -16.007 1.00 93.06 250 PRO A C 1
ATOM 1951 O O . PRO A 1 250 ? 16.707 -1.388 -15.796 1.00 93.06 250 PRO A O 1
ATOM 1954 N N . GLN A 1 251 ? 15.563 0.530 -15.628 1.00 89.50 251 GLN A N 1
ATOM 1955 C CA . GLN A 1 251 ? 16.629 1.237 -14.921 1.00 89.50 251 GLN A CA 1
ATOM 1956 C C . GLN A 1 251 ? 16.841 0.687 -13.505 1.00 89.50 251 GLN A C 1
ATOM 1958 O O . GLN A 1 251 ? 17.985 0.440 -13.121 1.00 89.50 251 GLN A O 1
ATOM 1963 N N . ALA A 1 252 ? 15.759 0.475 -12.747 1.00 92.75 252 ALA A N 1
ATOM 1964 C CA . ALA A 1 252 ? 15.847 -0.096 -11.404 1.00 92.75 252 ALA A CA 1
ATOM 1965 C C . ALA A 1 252 ? 16.458 -1.502 -11.450 1.00 92.75 252 ALA A C 1
ATOM 1967 O O . ALA A 1 252 ? 17.366 -1.808 -10.679 1.00 92.75 252 ALA A O 1
ATOM 1968 N N . VAL A 1 253 ? 16.025 -2.329 -12.413 1.00 96.06 253 VAL A N 1
ATOM 1969 C CA . VAL A 1 253 ? 16.548 -3.691 -12.594 1.00 96.06 253 VAL A CA 1
ATOM 1970 C C . VAL A 1 253 ? 18.043 -3.670 -12.897 1.00 96.06 253 VAL A C 1
ATOM 1972 O O . VAL A 1 253 ? 18.785 -4.440 -12.300 1.00 96.06 253 VAL A O 1
ATOM 1975 N N . ARG A 1 254 ? 18.528 -2.758 -13.751 1.00 94.19 254 ARG A N 1
ATOM 1976 C CA . ARG A 1 254 ? 19.976 -2.616 -13.996 1.00 94.19 254 ARG A CA 1
ATOM 1977 C C . ARG A 1 254 ? 20.762 -2.271 -12.740 1.00 94.19 254 ARG A C 1
ATOM 1979 O O . ARG A 1 254 ? 21.845 -2.815 -12.550 1.00 94.19 254 ARG A O 1
ATOM 1986 N N . GLY A 1 255 ? 20.238 -1.359 -11.921 1.00 93.38 255 GLY A N 1
ATOM 1987 C CA . GLY A 1 255 ? 20.864 -1.004 -10.650 1.00 93.38 255 GLY A CA 1
ATOM 1988 C C . GLY A 1 255 ? 20.990 -2.224 -9.739 1.00 93.38 255 GLY A C 1
ATOM 1989 O O . GLY A 1 255 ? 22.073 -2.501 -9.237 1.00 93.38 255 GLY A O 1
ATOM 1990 N N . VAL A 1 256 ? 19.908 -2.996 -9.611 1.00 95.62 256 VAL A N 1
ATOM 1991 C CA . VAL A 1 256 ? 19.884 -4.231 -8.817 1.00 95.62 256 VAL A CA 1
ATOM 1992 C C . VAL A 1 256 ? 20.839 -5.287 -9.374 1.00 95.62 256 VAL A C 1
ATOM 1994 O O . VAL A 1 256 ? 21.621 -5.849 -8.617 1.00 95.62 256 VAL A O 1
ATOM 1997 N N . VAL A 1 257 ? 20.850 -5.517 -10.691 1.00 95.81 257 VAL A N 1
ATOM 1998 C CA . VAL A 1 257 ? 21.778 -6.464 -11.333 1.00 95.81 257 VAL A CA 1
ATOM 1999 C C . VAL A 1 257 ? 23.231 -6.097 -11.042 1.00 95.81 257 VAL A C 1
ATOM 2001 O O . VAL A 1 257 ? 24.026 -6.982 -10.748 1.00 95.81 257 VAL A O 1
ATOM 2004 N N . GLY A 1 258 ? 23.578 -4.807 -11.086 1.00 92.88 258 GLY A N 1
ATOM 2005 C CA . GLY A 1 258 ? 24.928 -4.345 -10.763 1.00 92.88 258 GLY A CA 1
ATOM 2006 C C . GLY A 1 258 ? 25.344 -4.645 -9.320 1.00 92.88 258 GLY A C 1
ATOM 2007 O O . GLY A 1 258 ? 26.489 -5.017 -9.094 1.00 92.88 258 GLY A O 1
ATOM 2008 N N . LEU A 1 259 ? 24.418 -4.527 -8.364 1.00 93.75 259 LEU A N 1
ATOM 2009 C CA . LEU A 1 259 ? 24.672 -4.804 -6.944 1.00 93.75 259 LEU A CA 1
ATOM 2010 C C . LEU A 1 259 ? 24.735 -6.306 -6.626 1.00 93.75 259 LEU A C 1
ATOM 2012 O O . LEU A 1 259 ? 25.438 -6.703 -5.704 1.00 93.75 259 LEU A O 1
ATOM 2016 N N . LEU A 1 260 ? 24.014 -7.138 -7.382 1.00 94.75 260 LEU A N 1
ATOM 2017 C CA . LEU A 1 260 ? 23.909 -8.582 -7.139 1.00 94.75 260 LEU A CA 1
ATOM 2018 C C . LEU A 1 260 ? 24.831 -9.431 -8.036 1.00 94.75 260 LEU A C 1
ATOM 2020 O O . LEU A 1 260 ? 24.856 -10.650 -7.892 1.00 94.75 260 LEU A O 1
ATOM 2024 N N . ALA A 1 261 ? 25.584 -8.824 -8.962 1.00 92.31 261 ALA A N 1
ATOM 2025 C CA . ALA A 1 261 ? 26.372 -9.532 -9.983 1.00 92.31 261 ALA A CA 1
ATOM 2026 C C . ALA A 1 261 ? 27.388 -10.539 -9.418 1.00 92.31 261 ALA A C 1
ATOM 2028 O O . ALA A 1 261 ? 27.616 -11.589 -10.024 1.00 92.31 261 ALA A O 1
ATOM 2029 N N . GLU A 1 262 ? 27.970 -10.243 -8.257 1.00 90.06 262 GLU A N 1
ATOM 2030 C CA . GLU A 1 262 ? 28.982 -11.094 -7.619 1.00 90.06 262 GLU A CA 1
ATOM 2031 C C . GLU A 1 262 ? 28.386 -12.157 -6.685 1.00 90.06 262 GLU A C 1
A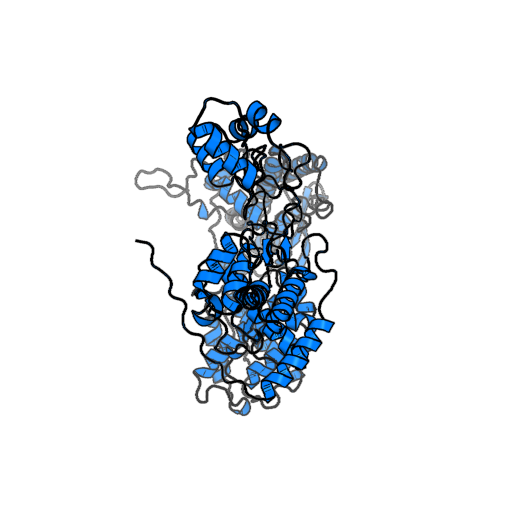TOM 2033 O O . GLU A 1 262 ? 29.110 -13.019 -6.187 1.00 90.06 262 GLU A O 1
ATOM 2038 N N . LEU A 1 263 ? 27.066 -12.148 -6.466 1.00 91.25 263 LEU A N 1
ATOM 2039 C CA . LEU A 1 263 ? 26.427 -13.124 -5.592 1.00 91.25 263 LEU A CA 1
ATOM 2040 C C . LEU A 1 263 ? 26.221 -14.465 -6.313 1.00 91.25 263 LEU A C 1
ATOM 2042 O O . LEU A 1 263 ? 25.669 -14.514 -7.420 1.00 91.25 263 LEU A O 1
ATOM 2046 N N . PRO A 1 264 ? 26.614 -15.589 -5.689 1.00 90.38 264 PRO A N 1
ATOM 2047 C CA . PRO A 1 264 ? 26.345 -16.911 -6.243 1.00 90.38 264 PRO A CA 1
ATOM 2048 C C . PRO A 1 264 ? 24.873 -17.320 -6.111 1.00 90.38 264 PRO A C 1
ATOM 2050 O O . PRO A 1 264 ? 24.369 -18.037 -6.968 1.00 90.38 264 PRO A O 1
ATOM 2053 N N . SER A 1 265 ? 24.194 -16.850 -5.066 1.00 92.81 265 SER A N 1
ATOM 2054 C CA . SER A 1 265 ? 22.752 -16.967 -4.846 1.00 92.81 265 SER A CA 1
ATOM 2055 C C . SER A 1 265 ? 22.307 -15.767 -4.015 1.00 92.81 265 SER A C 1
ATOM 2057 O O . SER A 1 265 ? 22.998 -15.353 -3.084 1.00 92.81 265 SER A O 1
ATOM 2059 N N . ILE A 1 266 ? 21.164 -15.202 -4.378 1.00 94.25 266 ILE A N 1
ATOM 2060 C CA . ILE A 1 266 ? 20.464 -14.140 -3.667 1.00 94.25 266 ILE A CA 1
ATOM 2061 C C . ILE A 1 266 ? 19.848 -14.703 -2.378 1.00 94.25 266 ILE A C 1
ATOM 2063 O O . ILE A 1 266 ? 19.937 -14.051 -1.340 1.00 94.25 266 ILE A O 1
ATOM 2067 N N . ALA A 1 267 ? 19.278 -15.916 -2.414 1.00 91.12 267 ALA A N 1
ATOM 2068 C CA . ALA A 1 267 ? 18.634 -16.545 -1.255 1.00 91.12 267 ALA A CA 1
ATOM 2069 C C . ALA A 1 267 ? 19.611 -16.860 -0.120 1.00 91.12 267 ALA A C 1
ATOM 2071 O O . ALA A 1 267 ? 19.271 -16.723 1.053 1.00 91.12 267 ALA A O 1
ATOM 2072 N N . LEU A 1 268 ? 20.837 -17.243 -0.474 1.00 89.06 268 LEU A N 1
ATOM 2073 C CA . LEU A 1 268 ? 21.891 -17.600 0.476 1.00 89.06 268 LEU A CA 1
ATOM 2074 C C . LEU A 1 268 ? 22.940 -16.499 0.644 1.00 89.06 268 LEU A C 1
ATOM 2076 O O . LEU A 1 268 ? 24.020 -16.745 1.173 1.00 89.06 268 LEU A O 1
ATOM 2080 N N . ALA A 1 269 ? 22.640 -15.277 0.198 1.00 88.81 269 ALA A N 1
ATOM 2081 C CA . ALA A 1 269 ? 23.569 -14.163 0.320 1.00 88.81 269 ALA A CA 1
ATOM 2082 C C . ALA A 1 269 ? 23.855 -13.800 1.788 1.00 88.81 269 ALA A C 1
ATOM 2084 O O . ALA A 1 269 ? 24.944 -13.321 2.090 1.00 88.81 269 ALA A O 1
ATOM 2085 N N . GLY A 1 270 ? 22.907 -14.035 2.706 1.00 85.56 270 GLY A N 1
ATOM 2086 C CA . GLY A 1 270 ? 23.069 -13.712 4.126 1.00 85.56 270 GLY A CA 1
ATOM 2087 C C . GLY A 1 270 ? 23.510 -12.258 4.328 1.00 85.56 270 GLY A C 1
ATOM 2088 O O . GLY A 1 270 ? 22.911 -11.337 3.774 1.00 85.56 270 GLY A O 1
ATOM 2089 N N . GLU A 1 271 ? 24.592 -12.055 5.078 1.00 84.00 271 GLU A N 1
ATOM 2090 C CA . GLU A 1 271 ? 25.200 -10.733 5.301 1.00 84.00 271 GLU A CA 1
ATOM 2091 C C . GLU A 1 271 ? 25.876 -10.136 4.055 1.00 84.00 271 GLU A C 1
ATOM 2093 O O . GLU A 1 271 ? 26.108 -8.931 4.004 1.00 84.00 271 GLU A O 1
ATOM 2098 N N . ALA A 1 272 ? 26.174 -10.944 3.031 1.00 87.56 272 ALA A N 1
ATOM 2099 C CA . ALA A 1 272 ? 26.701 -10.453 1.758 1.00 87.56 272 ALA A CA 1
ATOM 2100 C C . ALA A 1 272 ? 25.618 -9.797 0.883 1.00 87.56 272 ALA A C 1
ATOM 2102 O O . ALA A 1 272 ? 25.946 -9.200 -0.144 1.00 87.56 272 ALA A O 1
ATOM 2103 N N . PHE A 1 273 ? 24.334 -9.892 1.261 1.00 89.44 273 PHE A N 1
ATOM 2104 C CA . PHE A 1 273 ? 23.273 -9.169 0.569 1.00 89.44 273 PHE A CA 1
ATOM 2105 C C . PHE A 1 273 ? 23.480 -7.649 0.738 1.00 89.44 273 PHE A C 1
ATOM 2107 O O . PHE A 1 273 ? 23.589 -7.173 1.869 1.00 89.44 273 PHE A O 1
ATOM 2114 N N . PRO A 1 274 ? 23.509 -6.863 -0.353 1.00 89.75 274 PRO A N 1
ATOM 2115 C CA . PRO A 1 274 ? 23.827 -5.440 -0.290 1.00 89.75 274 PRO A CA 1
ATOM 2116 C C . PRO A 1 274 ? 22.756 -4.641 0.460 1.00 89.75 274 PRO A C 1
ATOM 2118 O O . PRO A 1 274 ? 21.556 -4.869 0.285 1.00 89.75 274 PRO A O 1
ATOM 2121 N N . ASP A 1 275 ? 23.183 -3.650 1.246 1.00 85.38 275 ASP A N 1
ATOM 2122 C CA . ASP A 1 275 ? 22.262 -2.696 1.866 1.00 85.38 275 ASP A CA 1
ATOM 2123 C C . ASP A 1 275 ? 21.592 -1.841 0.769 1.00 85.38 275 ASP A C 1
ATOM 2125 O O . ASP A 1 275 ? 22.296 -1.155 0.016 1.00 85.38 275 ASP A O 1
ATOM 2129 N N . PRO A 1 276 ? 20.245 -1.839 0.665 1.00 83.31 276 PRO A N 1
ATOM 2130 C CA . PRO A 1 276 ? 19.525 -1.007 -0.292 1.00 83.31 276 PRO A CA 1
ATOM 2131 C C . PRO A 1 276 ? 19.902 0.475 -0.240 1.00 83.31 276 PRO A C 1
ATOM 2133 O O . PRO A 1 276 ? 19.850 1.131 -1.277 1.00 83.31 276 PRO A O 1
ATOM 2136 N N . SER A 1 277 ? 20.318 1.004 0.916 1.00 81.50 277 SER A N 1
ATOM 2137 C CA . SER A 1 277 ? 20.730 2.408 1.067 1.00 81.50 277 SER A CA 1
ATOM 2138 C C . SER A 1 277 ? 21.944 2.791 0.204 1.00 81.50 277 SER A C 1
ATOM 2140 O O . SER A 1 277 ? 22.124 3.961 -0.132 1.00 81.50 277 SER A O 1
ATOM 2142 N N . GLN A 1 278 ? 22.744 1.808 -0.220 1.00 77.38 278 GLN A N 1
ATOM 2143 C CA . GLN A 1 278 ? 23.926 2.010 -1.063 1.00 77.38 278 GLN A CA 1
ATOM 2144 C C . GLN A 1 278 ? 23.574 2.327 -2.526 1.00 77.38 278 GLN A C 1
ATOM 2146 O O . GLN A 1 278 ? 24.441 2.733 -3.304 1.00 77.38 278 GLN A O 1
ATOM 2151 N N . ALA A 1 279 ? 22.314 2.153 -2.936 1.00 81.38 279 ALA A N 1
ATOM 2152 C CA . ALA A 1 279 ? 21.870 2.502 -4.279 1.00 81.38 279 ALA A CA 1
ATOM 2153 C C . ALA A 1 279 ? 21.607 4.012 -4.425 1.00 81.38 279 ALA A C 1
ATOM 2155 O O . ALA A 1 279 ? 20.780 4.593 -3.734 1.00 81.38 279 ALA A O 1
ATOM 2156 N N . GLY A 1 280 ? 22.221 4.639 -5.435 1.00 74.44 280 GLY A N 1
ATOM 2157 C CA . GLY A 1 280 ? 22.016 6.064 -5.745 1.00 74.44 280 GLY A CA 1
ATOM 2158 C C . GLY A 1 280 ? 20.686 6.418 -6.434 1.00 74.44 280 GLY A C 1
ATOM 2159 O O . GLY A 1 280 ? 20.481 7.574 -6.793 1.00 74.44 280 GLY A O 1
ATOM 2160 N N . TYR A 1 281 ? 19.797 5.448 -6.677 1.00 80.38 281 TYR A N 1
ATOM 2161 C CA . TYR A 1 281 ? 18.503 5.649 -7.344 1.00 80.38 281 TYR A CA 1
ATOM 2162 C C . TYR A 1 281 ? 17.379 5.000 -6.533 1.00 80.38 281 TYR A C 1
ATOM 2164 O O . TYR A 1 281 ? 17.393 3.789 -6.332 1.00 80.38 281 TYR A O 1
ATOM 2172 N N . GLU A 1 282 ? 16.379 5.787 -6.128 1.00 81.94 282 GLU A N 1
ATOM 2173 C CA . GLU A 1 282 ? 15.261 5.357 -5.268 1.00 81.94 282 GLU A CA 1
ATOM 2174 C C . GLU A 1 282 ? 14.511 4.132 -5.817 1.00 81.94 282 GLU A C 1
ATOM 2176 O O . GLU A 1 282 ? 14.180 3.208 -5.074 1.00 81.94 282 GLU A O 1
ATOM 2181 N N . GLY A 1 283 ? 14.315 4.061 -7.139 1.00 84.19 283 GLY A N 1
ATOM 2182 C CA . GLY A 1 283 ? 13.700 2.892 -7.772 1.00 84.19 283 GLY A CA 1
ATOM 2183 C C . GLY A 1 283 ? 14.525 1.612 -7.596 1.00 84.19 283 GLY A C 1
ATOM 2184 O O . GLY A 1 283 ? 13.951 0.538 -7.427 1.00 84.19 283 GLY A O 1
ATOM 2185 N N . THR A 1 284 ? 15.860 1.715 -7.581 1.00 90.50 284 THR A N 1
ATOM 2186 C CA . THR A 1 284 ? 16.754 0.588 -7.271 1.00 90.50 284 THR A CA 1
ATOM 2187 C C . THR A 1 284 ? 16.640 0.194 -5.806 1.00 90.50 284 THR A C 1
ATOM 2189 O O . THR A 1 284 ? 16.537 -0.996 -5.535 1.00 90.50 284 THR A O 1
ATOM 2192 N N . VAL A 1 285 ? 16.611 1.161 -4.878 1.00 85.19 285 VAL A N 1
ATOM 2193 C CA . VAL A 1 285 ? 16.434 0.900 -3.436 1.00 85.19 285 VAL A CA 1
ATOM 2194 C C . VAL A 1 285 ? 15.151 0.099 -3.208 1.00 85.19 285 VAL A C 1
ATOM 2196 O O . VAL A 1 285 ? 15.182 -0.998 -2.654 1.00 85.19 285 VAL A O 1
ATOM 2199 N N . SER A 1 286 ? 14.027 0.605 -3.726 1.00 83.81 286 SER A N 1
ATOM 2200 C CA . SER A 1 286 ? 12.712 -0.029 -3.595 1.00 83.81 286 SER A CA 1
ATOM 2201 C C . SER A 1 286 ? 12.670 -1.431 -4.212 1.00 83.81 286 SER A C 1
ATOM 2203 O O . SER A 1 286 ? 12.132 -2.368 -3.611 1.00 83.81 286 SER A O 1
ATOM 2205 N N . LEU A 1 287 ? 13.256 -1.603 -5.404 1.00 90.12 287 LEU A N 1
ATOM 2206 C CA . LEU A 1 287 ? 13.322 -2.910 -6.050 1.00 90.12 287 LEU A CA 1
ATOM 2207 C C . LEU A 1 287 ? 14.204 -3.880 -5.258 1.00 90.12 287 LEU A C 1
ATOM 2209 O O . LEU A 1 287 ? 13.775 -5.008 -5.047 1.00 90.12 287 LEU A O 1
ATOM 2213 N N . LEU A 1 288 ? 15.382 -3.457 -4.793 1.00 91.88 288 LEU A N 1
ATOM 2214 C CA . LEU A 1 288 ? 16.323 -4.308 -4.063 1.00 91.88 288 LEU A CA 1
ATOM 2215 C C . LEU A 1 288 ? 15.732 -4.807 -2.740 1.00 91.88 288 LEU A C 1
ATOM 2217 O O . LEU A 1 288 ? 15.796 -6.003 -2.456 1.00 91.88 288 LEU A O 1
ATOM 2221 N N . SER A 1 289 ? 15.085 -3.923 -1.972 1.00 84.62 289 SER A N 1
ATOM 2222 C CA . SER A 1 289 ? 14.350 -4.316 -0.762 1.00 84.62 289 SER A CA 1
ATOM 2223 C C . SER A 1 289 ? 13.256 -5.339 -1.073 1.00 84.62 289 SER A C 1
ATOM 2225 O O . SER A 1 289 ? 13.072 -6.305 -0.335 1.00 84.62 289 SER A O 1
ATOM 2227 N N . GLY A 1 290 ? 12.544 -5.158 -2.188 1.00 84.75 290 GLY A N 1
ATOM 2228 C CA . GLY A 1 290 ? 11.534 -6.111 -2.634 1.00 84.75 290 GLY A CA 1
ATOM 2229 C C . GLY A 1 290 ? 12.108 -7.444 -3.120 1.00 84.75 290 GLY A C 1
ATOM 2230 O O . GLY A 1 290 ? 11.494 -8.472 -2.868 1.00 84.75 290 GLY A O 1
ATOM 2231 N N . VAL A 1 291 ? 13.277 -7.439 -3.769 1.00 90.38 291 VAL A N 1
ATOM 2232 C CA . VAL A 1 291 ? 13.980 -8.647 -4.238 1.00 90.38 291 VAL A CA 1
ATOM 2233 C C . VAL A 1 291 ? 14.367 -9.532 -3.067 1.00 90.38 291 VAL A C 1
ATOM 2235 O O . VAL A 1 291 ? 14.037 -10.714 -3.088 1.00 90.38 291 VAL A O 1
ATOM 2238 N N . ARG A 1 292 ? 15.003 -8.959 -2.035 1.00 86.38 292 ARG A N 1
ATOM 2239 C CA . ARG A 1 292 ? 15.344 -9.695 -0.810 1.00 86.38 292 ARG A CA 1
ATOM 2240 C C . ARG A 1 292 ? 14.122 -10.410 -0.255 1.00 86.38 292 ARG A C 1
ATOM 2242 O O . ARG A 1 292 ? 14.141 -11.614 -0.036 1.00 86.38 292 ARG A O 1
ATOM 2249 N N . TRP A 1 293 ? 13.047 -9.647 -0.106 1.00 79.94 293 TRP A N 1
ATOM 2250 C CA . TRP A 1 293 ? 11.806 -10.140 0.451 1.00 79.94 293 TRP A CA 1
ATOM 2251 C C . TRP A 1 293 ? 11.199 -11.276 -0.401 1.00 79.94 293 TRP A C 1
ATOM 2253 O O . TRP A 1 293 ? 10.803 -12.314 0.132 1.00 79.94 293 TRP A O 1
ATOM 2263 N N . ASP A 1 294 ? 11.115 -11.086 -1.726 1.00 86.06 294 ASP A N 1
ATOM 2264 C CA . ASP A 1 294 ? 10.456 -12.032 -2.643 1.00 86.06 294 ASP A CA 1
ATOM 2265 C C . ASP A 1 294 ? 11.220 -13.361 -2.698 1.00 86.06 294 ASP A C 1
ATOM 2267 O O . ASP A 1 294 ? 10.610 -14.432 -2.764 1.00 86.06 294 ASP A O 1
ATOM 2271 N N . ILE A 1 295 ? 12.549 -13.286 -2.608 1.00 90.12 295 ILE A N 1
ATOM 2272 C CA . ILE A 1 295 ? 13.422 -14.450 -2.507 1.00 90.12 295 ILE A CA 1
ATOM 2273 C C . ILE A 1 295 ? 13.289 -15.148 -1.161 1.00 90.12 295 ILE A C 1
ATOM 2275 O O . ILE A 1 295 ? 13.092 -16.358 -1.159 1.00 90.12 295 ILE A O 1
ATOM 2279 N N . GLU A 1 296 ? 13.347 -14.427 -0.036 1.00 84.56 296 GLU A N 1
ATOM 2280 C CA . GLU A 1 296 ? 13.192 -15.026 1.299 1.00 84.56 296 GLU A CA 1
ATOM 2281 C C . GLU A 1 296 ? 11.882 -15.822 1.385 1.00 84.56 296 GLU A C 1
ATOM 2283 O O . GLU A 1 296 ? 11.881 -16.971 1.820 1.00 84.56 296 GLU A O 1
ATOM 2288 N N . THR A 1 297 ? 10.789 -15.271 0.851 1.00 81.12 297 THR A N 1
ATOM 2289 C CA . THR A 1 297 ? 9.496 -15.967 0.826 1.00 81.12 297 THR A CA 1
ATOM 2290 C C . THR A 1 297 ? 9.468 -17.183 -0.087 1.00 81.12 297 THR A C 1
ATOM 2292 O O . THR A 1 297 ? 8.934 -18.218 0.309 1.00 81.12 297 THR A O 1
ATOM 2295 N N . GLY A 1 298 ? 10.003 -17.087 -1.308 1.00 86.75 298 GLY A N 1
ATOM 2296 C CA . GLY A 1 298 ? 10.095 -18.259 -2.185 1.00 86.75 298 GLY A CA 1
ATOM 2297 C C . GLY A 1 298 ? 10.948 -19.358 -1.547 1.00 86.75 298 GLY A C 1
ATOM 2298 O O . GLY A 1 298 ? 10.574 -20.527 -1.553 1.00 86.75 298 GLY A O 1
ATOM 2299 N N . PHE A 1 299 ? 12.046 -18.969 -0.903 1.00 89.12 299 PHE A N 1
ATOM 2300 C CA . PHE A 1 299 ? 12.947 -19.886 -0.221 1.00 89.12 299 PHE A CA 1
ATOM 2301 C C . PHE A 1 299 ? 12.294 -20.541 1.006 1.00 89.12 299 PHE A C 1
ATOM 2303 O O . PHE A 1 299 ? 12.507 -21.720 1.278 1.00 89.12 299 PHE A O 1
ATOM 2310 N N . ASP A 1 300 ? 11.447 -19.821 1.741 1.00 84.69 300 ASP A N 1
ATOM 2311 C CA . ASP A 1 300 ? 10.626 -20.397 2.809 1.00 84.69 300 ASP A CA 1
ATOM 2312 C C . ASP A 1 300 ? 9.624 -21.428 2.296 1.00 84.69 300 ASP A C 1
ATOM 2314 O O . ASP A 1 300 ? 9.477 -22.482 2.912 1.00 84.69 300 ASP A O 1
ATOM 2318 N N . GLN A 1 301 ? 8.958 -21.139 1.175 1.00 84.06 301 GLN A N 1
ATOM 2319 C CA . GLN A 1 301 ? 8.028 -22.073 0.538 1.00 84.06 301 GLN A CA 1
ATOM 2320 C C . GLN A 1 301 ? 8.748 -23.348 0.106 1.00 84.06 301 GLN A C 1
ATOM 2322 O O . GLN A 1 301 ? 8.286 -24.441 0.425 1.00 84.06 301 GLN A O 1
ATOM 2327 N N . PHE A 1 302 ? 9.911 -23.206 -0.530 1.00 88.81 302 PHE A N 1
ATOM 2328 C CA . PHE A 1 302 ? 10.785 -24.324 -0.877 1.00 88.81 302 PHE A CA 1
ATOM 2329 C C . PHE A 1 302 ? 11.164 -25.171 0.349 1.00 88.81 302 PHE A C 1
ATOM 2331 O O . PHE A 1 302 ? 11.132 -26.397 0.287 1.00 88.81 302 PHE A O 1
ATOM 2338 N N . ARG A 1 303 ? 11.447 -24.535 1.492 1.00 87.00 303 ARG A N 1
ATOM 2339 C CA . ARG A 1 303 ? 11.750 -25.226 2.758 1.00 87.00 303 ARG A CA 1
ATOM 2340 C C . ARG A 1 303 ? 10.517 -25.749 3.508 1.00 87.00 303 ARG A C 1
ATOM 2342 O O . ARG A 1 303 ? 10.671 -26.322 4.583 1.00 87.00 303 ARG A O 1
ATOM 2349 N N . GLY A 1 304 ? 9.303 -25.523 3.002 1.00 84.44 304 GLY A N 1
ATOM 2350 C CA . GLY A 1 304 ? 8.059 -25.912 3.673 1.00 84.44 304 GLY A CA 1
ATOM 2351 C C . GLY A 1 304 ? 7.749 -25.115 4.947 1.00 84.44 304 GLY A C 1
ATOM 2352 O O . GLY A 1 304 ? 6.995 -25.581 5.801 1.00 84.44 304 GLY A O 1
ATOM 2353 N N . VAL A 1 305 ? 8.322 -23.918 5.108 1.00 83.00 305 VAL A N 1
ATOM 2354 C CA . VAL A 1 305 ? 8.082 -23.059 6.275 1.00 83.00 305 VAL A CA 1
ATOM 2355 C C . VAL A 1 305 ? 6.717 -22.385 6.144 1.00 83.00 305 VAL A C 1
ATOM 2357 O O . VAL A 1 305 ? 6.479 -21.635 5.200 1.00 83.00 305 VAL A O 1
ATOM 2360 N N . ASP A 1 306 ? 5.828 -22.606 7.116 1.00 79.19 306 ASP A N 1
ATOM 2361 C CA . ASP A 1 306 ? 4.519 -21.946 7.170 1.00 79.19 306 ASP A CA 1
ATOM 2362 C C . ASP A 1 306 ? 4.675 -20.439 7.474 1.00 79.19 306 ASP A C 1
ATOM 2364 O O . ASP A 1 306 ? 5.081 -20.076 8.587 1.00 79.19 306 ASP A O 1
ATOM 2368 N N . PRO A 1 307 ? 4.322 -19.534 6.537 1.00 77.75 307 PRO A N 1
ATOM 2369 C CA . PRO A 1 307 ? 4.438 -18.092 6.745 1.00 77.75 307 PRO A CA 1
ATOM 2370 C C . PRO A 1 307 ? 3.608 -17.589 7.932 1.00 77.75 307 PRO A C 1
ATOM 2372 O O . PRO A 1 307 ? 4.007 -16.628 8.585 1.00 77.75 307 PRO A O 1
ATOM 2375 N N . ALA A 1 308 ? 2.488 -18.251 8.248 1.00 79.62 308 ALA A N 1
ATOM 2376 C CA . ALA A 1 308 ? 1.620 -17.890 9.368 1.00 79.62 308 ALA A CA 1
ATOM 2377 C C . ALA A 1 308 ? 2.184 -18.315 10.739 1.00 79.62 308 ALA A C 1
ATOM 2379 O O . ALA A 1 308 ? 1.580 -18.030 11.771 1.00 79.62 308 ALA A O 1
ATOM 2380 N N . ARG A 1 309 ? 3.335 -18.998 10.780 1.00 82.50 309 ARG A N 1
ATOM 2381 C CA . ARG A 1 309 ? 4.048 -19.346 12.024 1.00 82.50 309 ARG A CA 1
ATOM 2382 C C . ARG A 1 309 ? 5.261 -18.462 12.291 1.00 82.50 309 ARG A C 1
ATOM 2384 O O . ARG A 1 309 ? 5.897 -18.595 13.331 1.00 82.50 309 ARG A O 1
ATOM 2391 N N . LYS A 1 310 ? 5.601 -17.561 11.369 1.00 84.94 310 LYS A N 1
ATOM 2392 C CA . LYS A 1 310 ? 6.710 -16.621 11.550 1.00 84.94 310 LYS A CA 1
ATOM 2393 C C . LYS A 1 310 ? 6.334 -15.495 12.505 1.00 84.94 310 LYS A C 1
ATOM 2395 O O . LYS A 1 310 ? 5.171 -15.123 12.595 1.00 84.94 310 LYS A O 1
ATOM 2400 N N . LEU A 1 311 ? 7.341 -14.901 13.142 1.00 87.88 311 LEU A N 1
ATOM 2401 C CA . LEU A 1 311 ? 7.167 -13.687 13.947 1.00 87.88 311 LEU A CA 1
ATOM 2402 C C . LEU A 1 311 ? 6.951 -12.442 13.087 1.00 87.88 311 LEU A C 1
ATOM 2404 O O . LEU A 1 311 ? 6.301 -11.507 13.524 1.00 87.88 311 LEU A O 1
ATOM 2408 N N . VAL A 1 312 ? 7.464 -12.426 11.858 1.00 86.88 312 VAL A N 1
ATOM 2409 C CA . VAL A 1 312 ? 7.223 -11.335 10.914 1.00 86.88 312 VAL A CA 1
ATOM 2410 C C . VAL A 1 312 ? 6.338 -11.865 9.803 1.00 86.88 312 VAL A C 1
ATOM 2412 O O . VAL A 1 312 ? 6.771 -12.678 8.985 1.00 86.88 312 VAL A O 1
ATOM 2415 N N . TRP A 1 313 ? 5.086 -11.421 9.781 1.00 84.44 313 TRP A N 1
ATOM 2416 C CA . TRP A 1 313 ? 4.164 -11.762 8.707 1.00 84.44 313 TRP A CA 1
ATOM 2417 C C . TRP A 1 313 ? 4.278 -10.738 7.600 1.00 84.44 313 TRP A C 1
ATOM 2419 O O . TRP A 1 313 ? 4.042 -9.549 7.813 1.00 84.44 313 TRP A O 1
ATOM 2429 N N . ASP A 1 314 ? 4.530 -11.205 6.383 1.00 77.31 314 ASP A N 1
ATOM 2430 C CA . ASP A 1 314 ? 4.064 -10.453 5.232 1.00 77.31 314 ASP A CA 1
ATOM 2431 C C . ASP A 1 314 ? 2.604 -10.795 4.974 1.00 77.31 314 ASP A C 1
ATOM 2433 O O . ASP A 1 314 ? 2.249 -11.935 4.659 1.00 77.31 314 ASP A O 1
ATOM 2437 N N . LEU A 1 315 ? 1.759 -9.772 5.045 1.00 78.62 315 LEU A N 1
ATOM 2438 C CA . LEU A 1 315 ? 0.343 -9.915 4.764 1.00 78.62 315 LEU A CA 1
ATOM 2439 C C . LEU A 1 315 ? 0.079 -10.386 3.322 1.00 78.62 315 LEU A C 1
ATOM 2441 O O . LEU A 1 315 ? -0.949 -11.014 3.088 1.00 78.62 315 LEU A O 1
ATOM 2445 N N . ARG A 1 316 ? 0.997 -10.174 2.366 1.00 70.56 316 ARG A N 1
ATOM 2446 C CA . ARG A 1 316 ? 0.909 -10.724 1.000 1.00 70.56 316 ARG A CA 1
ATOM 2447 C C . ARG A 1 316 ? 1.029 -12.247 1.006 1.00 70.56 316 ARG A C 1
ATOM 2449 O O . ARG A 1 316 ? 0.147 -12.912 0.465 1.00 70.56 316 ARG A O 1
ATOM 2456 N N . THR A 1 317 ? 2.058 -12.797 1.649 1.00 72.44 317 THR A N 1
ATOM 2457 C CA . THR A 1 317 ? 2.282 -14.252 1.726 1.00 72.44 317 THR A CA 1
ATOM 2458 C C . THR A 1 317 ? 1.235 -14.927 2.587 1.00 72.44 317 THR A C 1
ATOM 2460 O O . THR A 1 317 ? 0.608 -15.894 2.163 1.00 72.44 3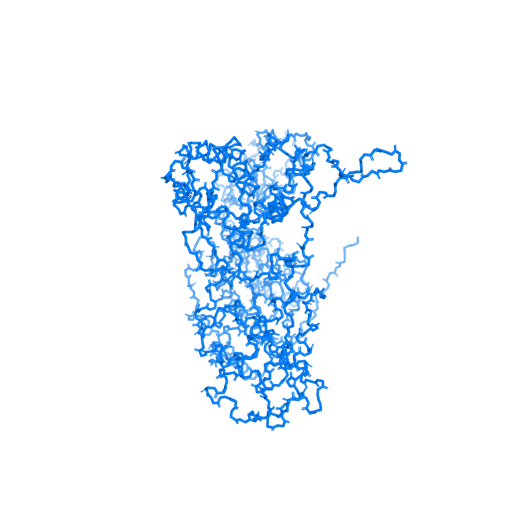17 THR A O 1
ATOM 2463 N N . VAL A 1 318 ? 0.988 -14.385 3.780 1.00 77.00 318 VAL A N 1
ATOM 2464 C CA . VAL A 1 318 ? 0.033 -14.973 4.722 1.00 77.00 318 VAL A CA 1
ATOM 2465 C C . VAL A 1 318 ? -1.383 -14.941 4.150 1.00 77.00 318 VAL A C 1
ATOM 2467 O O . VAL A 1 318 ? -2.165 -15.848 4.417 1.00 77.00 318 VAL A O 1
ATOM 2470 N N . SER A 1 319 ? -1.708 -13.991 3.262 1.00 73.81 319 SER A N 1
ATOM 2471 C CA . SER A 1 319 ? -3.010 -13.980 2.584 1.00 73.81 319 SER A CA 1
ATOM 2472 C C . SER A 1 319 ? -3.282 -15.177 1.666 1.00 73.81 319 SER A C 1
ATOM 2474 O O . SER A 1 319 ? -4.424 -15.372 1.257 1.00 73.81 319 SER A O 1
ATOM 2476 N N . GLN A 1 320 ? -2.271 -15.980 1.319 1.00 71.25 320 GLN A N 1
ATOM 2477 C CA . GLN A 1 320 ? -2.491 -17.257 0.631 1.00 71.25 320 GLN A CA 1
ATOM 2478 C C . GLN A 1 320 ? -3.139 -18.291 1.563 1.00 71.25 320 GLN A C 1
ATOM 2480 O O . GLN A 1 320 ? -3.933 -19.107 1.109 1.00 71.25 320 GLN A O 1
ATOM 2485 N N . LYS A 1 321 ? -2.832 -18.230 2.865 1.00 74.88 321 LYS A N 1
ATOM 2486 C CA . LYS A 1 321 ? -3.429 -19.072 3.913 1.00 74.88 321 LYS A CA 1
ATOM 2487 C C . LYS A 1 321 ? -4.666 -18.432 4.542 1.00 74.88 321 LYS A C 1
ATOM 2489 O O . LYS A 1 321 ? -5.581 -19.143 4.931 1.00 74.88 321 LYS A O 1
ATOM 2494 N N . ILE A 1 322 ? -4.705 -17.099 4.599 1.00 78.31 322 ILE A N 1
ATOM 2495 C CA . ILE A 1 322 ? -5.791 -16.305 5.188 1.00 78.31 322 ILE A CA 1
ATOM 2496 C C . ILE A 1 322 ? -6.330 -15.318 4.129 1.00 78.31 322 ILE A C 1
ATOM 2498 O O . ILE A 1 322 ? -5.973 -14.134 4.131 1.00 78.31 322 ILE A O 1
ATOM 2502 N N . PRO A 1 323 ? -7.182 -15.769 3.182 1.00 74.38 323 PRO A N 1
ATOM 2503 C CA . PRO A 1 323 ? -7.598 -14.960 2.028 1.00 74.38 323 PRO A CA 1
ATOM 2504 C C . PRO A 1 323 ? -8.303 -13.645 2.381 1.00 74.38 323 PRO A C 1
ATOM 2506 O O . PRO A 1 323 ? -8.239 -12.676 1.621 1.00 74.38 323 PRO A O 1
ATOM 2509 N N . SER A 1 324 ? -8.957 -13.577 3.542 1.00 76.31 324 SER A N 1
ATOM 2510 C CA . SER A 1 324 ? -9.657 -12.387 4.041 1.00 76.31 324 SER A CA 1
ATOM 2511 C C . SER A 1 324 ? -8.744 -11.181 4.280 1.00 76.31 324 SER A C 1
ATOM 2513 O O . SER A 1 324 ? -9.219 -10.044 4.192 1.00 76.31 324 SER A O 1
ATOM 2515 N N . LEU A 1 325 ? -7.432 -11.386 4.449 1.00 73.81 325 LEU A N 1
ATOM 2516 C CA . LEU A 1 325 ? -6.452 -10.299 4.535 1.00 73.81 325 LEU A CA 1
ATOM 2517 C C . LEU A 1 325 ? -6.449 -9.406 3.277 1.00 73.81 325 LEU A C 1
ATOM 2519 O O . LEU A 1 325 ? -6.108 -8.222 3.371 1.00 73.81 325 LEU A O 1
ATOM 2523 N N . LYS A 1 326 ? -6.906 -9.929 2.125 1.00 66.00 326 LYS A N 1
ATOM 2524 C CA . LYS A 1 326 ? -7.021 -9.203 0.844 1.00 66.00 326 LYS A CA 1
ATOM 2525 C C . LYS A 1 326 ? -8.239 -8.271 0.754 1.00 66.00 326 LYS A C 1
ATOM 2527 O O . LYS A 1 326 ? -8.254 -7.402 -0.114 1.00 66.00 326 LYS A O 1
ATOM 2532 N N . LYS A 1 327 ? -9.260 -8.429 1.613 1.00 57.44 327 LYS A N 1
ATOM 2533 C CA . LYS A 1 327 ? -10.586 -7.790 1.441 1.00 57.44 327 LYS A CA 1
ATOM 2534 C C . LYS A 1 327 ? -10.594 -6.263 1.597 1.00 57.44 327 LYS A C 1
ATOM 2536 O O . LYS A 1 327 ? -11.496 -5.608 1.087 1.00 57.44 327 LYS A O 1
ATOM 2541 N N . THR A 1 328 ? -9.601 -5.669 2.255 1.00 53.78 328 THR A N 1
ATOM 2542 C CA . THR A 1 328 ? -9.468 -4.206 2.360 1.00 53.78 328 THR A CA 1
ATOM 2543 C C . THR A 1 328 ? -8.448 -3.684 1.346 1.00 53.78 328 THR A C 1
ATOM 2545 O O . THR A 1 328 ? -7.262 -4.005 1.430 1.00 53.78 328 THR A O 1
ATOM 2548 N N . GLN A 1 329 ? -8.936 -2.885 0.387 1.00 46.97 329 GLN A N 1
ATOM 2549 C CA . GLN A 1 329 ? -8.203 -2.267 -0.728 1.00 46.97 329 GLN A CA 1
ATOM 2550 C C . GLN A 1 329 ? -6.856 -1.670 -0.277 1.00 46.97 329 GLN A C 1
ATOM 2552 O O . GLN A 1 329 ? -6.852 -0.597 0.312 1.00 46.97 329 GLN A O 1
ATOM 2557 N N . SER A 1 330 ? -5.731 -2.365 -0.509 1.00 47.44 330 SER A N 1
ATOM 2558 C CA . SER A 1 330 ? -4.351 -1.820 -0.623 1.00 47.44 330 SER A CA 1
ATOM 2559 C C . SER A 1 330 ? -3.264 -2.900 -0.457 1.00 47.44 330 SER A C 1
ATOM 2561 O O . SER A 1 330 ? -2.155 -2.725 -0.957 1.00 47.44 330 SER A O 1
ATOM 2563 N N . ALA A 1 331 ? -3.566 -4.048 0.170 1.00 46.75 331 ALA A N 1
ATOM 2564 C CA . ALA A 1 331 ? -2.555 -5.045 0.572 1.00 46.75 331 ALA A CA 1
ATOM 2565 C C . ALA A 1 331 ? -1.696 -5.633 -0.574 1.00 46.75 331 ALA A C 1
ATOM 2567 O O . ALA A 1 331 ? -0.626 -6.175 -0.319 1.00 46.75 331 ALA A O 1
ATOM 2568 N N . LEU A 1 332 ? -2.126 -5.510 -1.835 1.00 44.97 332 LEU A N 1
ATOM 2569 C CA . LEU A 1 332 ? -1.333 -5.935 -2.996 1.00 44.97 332 LEU A CA 1
ATOM 2570 C C . LEU A 1 332 ? -0.443 -4.824 -3.586 1.00 44.97 332 LEU A C 1
ATOM 2572 O O . LEU A 1 332 ? 0.482 -5.134 -4.333 1.00 44.97 332 LEU A O 1
ATOM 2576 N N . ARG A 1 333 ? -0.686 -3.543 -3.260 1.00 43.94 333 ARG A N 1
ATOM 2577 C CA . ARG A 1 333 ? 0.087 -2.406 -3.799 1.00 43.94 333 ARG A CA 1
ATOM 2578 C C . ARG A 1 333 ? 1.213 -1.942 -2.877 1.00 43.94 333 ARG A C 1
ATOM 2580 O O . ARG A 1 333 ? 2.268 -1.589 -3.391 1.00 43.94 333 ARG A O 1
ATOM 2587 N N . ASN A 1 334 ? 1.029 -1.998 -1.556 1.00 44.47 334 ASN A N 1
ATOM 2588 C CA . ASN A 1 334 ? 2.059 -1.603 -0.591 1.00 44.47 334 ASN A CA 1
ATOM 2589 C C . ASN A 1 334 ? 2.564 -2.822 0.196 1.00 44.47 334 ASN A C 1
ATOM 2591 O O . ASN A 1 334 ? 1.737 -3.538 0.763 1.00 44.47 334 ASN A O 1
ATOM 2595 N N . PRO A 1 335 ? 3.887 -3.065 0.276 1.00 50.91 335 PRO A N 1
ATOM 2596 C CA . PRO A 1 335 ? 4.426 -4.065 1.188 1.00 50.91 335 PRO A CA 1
ATOM 2597 C C . PRO A 1 335 ? 4.093 -3.640 2.624 1.00 50.91 335 PRO A C 1
ATOM 2599 O O . PRO A 1 335 ? 4.545 -2.598 3.094 1.00 50.91 335 PRO A O 1
ATOM 2602 N N . SER A 1 336 ? 3.261 -4.422 3.309 1.00 66.94 336 SER A N 1
ATOM 2603 C CA . SER A 1 336 ? 2.988 -4.242 4.732 1.00 66.94 336 SER A CA 1
ATOM 2604 C C . SER A 1 336 ? 3.402 -5.507 5.464 1.00 66.94 336 SER A C 1
ATOM 2606 O O . SER A 1 336 ? 2.714 -6.526 5.374 1.00 66.94 336 SER A O 1
ATOM 2608 N N . SER A 1 337 ? 4.525 -5.430 6.170 1.00 77.00 337 SER A N 1
ATOM 2609 C CA . SER A 1 337 ? 4.894 -6.416 7.174 1.00 77.00 337 SER A CA 1
ATOM 2610 C C . SER A 1 337 ? 4.216 -6.086 8.501 1.00 77.00 337 SER A C 1
ATOM 2612 O O . SER A 1 337 ? 3.922 -4.925 8.809 1.00 77.00 337 SER A O 1
ATOM 2614 N N . LEU A 1 338 ? 3.952 -7.126 9.280 1.00 85.56 338 LEU A N 1
ATOM 2615 C CA . LEU A 1 338 ? 3.507 -7.026 10.657 1.00 85.56 338 LEU A CA 1
ATOM 2616 C C . LEU A 1 338 ? 4.465 -7.844 11.514 1.00 85.56 338 LEU A C 1
ATOM 2618 O O . LEU A 1 338 ? 4.586 -9.053 11.324 1.00 85.56 338 LEU A O 1
ATOM 2622 N N . ASP A 1 339 ? 5.177 -7.160 12.401 1.00 88.06 339 ASP A N 1
ATOM 2623 C CA . ASP A 1 339 ? 6.163 -7.770 13.282 1.00 88.06 339 ASP A CA 1
ATOM 2624 C C . ASP A 1 339 ? 5.529 -8.061 14.647 1.00 88.06 339 ASP A C 1
ATOM 2626 O O . ASP A 1 339 ? 5.264 -7.160 15.442 1.00 88.06 339 ASP A O 1
ATOM 2630 N N . PHE A 1 340 ? 5.254 -9.337 14.902 1.00 91.69 340 PHE A N 1
ATOM 2631 C CA . PHE A 1 340 ? 4.766 -9.836 16.185 1.00 91.69 340 PHE A CA 1
ATOM 2632 C C . PHE A 1 340 ? 5.880 -9.883 17.241 1.00 91.69 340 PHE A C 1
ATOM 2634 O O . PHE A 1 340 ? 5.584 -10.015 18.428 1.00 91.69 340 PHE A O 1
ATOM 2641 N N . GLY A 1 341 ? 7.147 -9.735 16.840 1.00 91.69 341 GLY A N 1
ATOM 2642 C CA . GLY A 1 341 ? 8.286 -9.564 17.738 1.00 91.69 341 GLY A CA 1
ATOM 2643 C C . GLY A 1 341 ? 8.214 -8.286 18.579 1.00 91.69 341 GLY A C 1
ATOM 2644 O O . GLY A 1 341 ? 8.809 -8.249 19.652 1.00 91.69 341 GLY A O 1
ATOM 2645 N N . GLU A 1 342 ? 7.421 -7.282 18.169 1.00 92.31 342 GLU A N 1
ATOM 2646 C CA . GLU A 1 342 ? 7.122 -6.101 19.000 1.00 92.31 342 GLU A CA 1
ATOM 2647 C C . GLU A 1 342 ? 6.354 -6.458 20.295 1.00 92.31 342 GLU A C 1
ATOM 2649 O O . GLU A 1 342 ? 6.319 -5.656 21.227 1.00 92.31 342 GLU A O 1
ATOM 2654 N N . ILE A 1 343 ? 5.730 -7.643 20.368 1.00 96.12 343 ILE A N 1
ATOM 2655 C CA . ILE A 1 343 ? 5.041 -8.158 21.559 1.00 96.12 343 ILE A CA 1
ATOM 2656 C C . ILE A 1 343 ? 6.015 -9.063 22.316 1.00 96.12 343 ILE A C 1
ATOM 2658 O O . ILE A 1 343 ? 6.362 -10.144 21.836 1.00 96.12 343 ILE A O 1
ATOM 2662 N N . ARG A 1 344 ? 6.451 -8.652 23.507 1.00 95.44 344 ARG A N 1
ATOM 2663 C CA . ARG A 1 344 ? 7.494 -9.345 24.277 1.00 95.44 344 ARG A CA 1
ATOM 2664 C C . ARG A 1 344 ? 7.014 -10.652 24.910 1.00 95.44 344 ARG A C 1
ATOM 2666 O O . ARG A 1 344 ? 7.698 -11.662 24.757 1.00 95.44 344 ARG A O 1
ATOM 2673 N N . GLN A 1 345 ? 5.835 -10.649 25.531 1.00 96.44 345 GLN A N 1
ATOM 2674 C CA . GLN A 1 345 ? 5.290 -11.811 26.237 1.00 96.44 345 GLN A CA 1
ATOM 2675 C C . GLN A 1 345 ? 4.851 -12.893 25.241 1.00 96.44 345 GLN A C 1
ATOM 2677 O O . GLN A 1 345 ? 3.989 -12.657 24.388 1.00 96.44 345 GLN A O 1
ATOM 2682 N N . GLY A 1 346 ? 5.432 -14.092 25.360 1.00 94.81 346 GLY A N 1
ATOM 2683 C CA . GLY A 1 346 ? 5.209 -15.199 24.422 1.00 94.81 346 GLY A CA 1
ATOM 2684 C C . GLY A 1 346 ? 3.747 -15.646 24.337 1.00 94.81 346 GLY A C 1
ATOM 2685 O O . GLY A 1 346 ? 3.228 -15.816 23.237 1.00 94.81 346 GLY A O 1
ATOM 2686 N N . TRP A 1 347 ? 3.056 -15.743 25.478 1.00 95.75 347 TRP A N 1
ATOM 2687 C CA . TRP A 1 347 ? 1.644 -16.142 25.534 1.00 95.75 347 TRP A CA 1
ATOM 2688 C C . TRP A 1 347 ? 0.727 -15.149 24.800 1.00 95.75 347 TRP A C 1
ATOM 2690 O O . TRP A 1 347 ? -0.167 -15.551 24.060 1.00 95.75 347 TRP A O 1
ATOM 2700 N N . LEU A 1 348 ? 0.980 -13.842 24.942 1.00 96.69 348 LEU A N 1
ATOM 2701 C CA . LEU A 1 348 ? 0.184 -12.793 24.299 1.00 96.69 348 LEU A CA 1
ATOM 2702 C C . LEU A 1 348 ? 0.439 -12.756 22.788 1.00 96.69 348 LEU A C 1
ATOM 2704 O O . LEU A 1 348 ? -0.474 -12.507 21.998 1.00 96.69 348 LEU A O 1
ATOM 2708 N N . ARG A 1 349 ? 1.685 -13.024 22.386 1.00 96.19 349 ARG A N 1
ATOM 2709 C CA . ARG A 1 349 ? 2.073 -13.129 20.981 1.00 96.19 349 ARG A CA 1
ATOM 2710 C C . ARG A 1 349 ? 1.391 -14.314 20.300 1.00 96.19 349 ARG A C 1
ATOM 2712 O O . ARG A 1 349 ? 0.771 -14.138 19.251 1.00 96.19 349 ARG A O 1
ATOM 2719 N N . GLU A 1 350 ? 1.459 -15.494 20.912 1.00 94.56 350 GLU A N 1
ATOM 2720 C CA . GLU A 1 350 ? 0.794 -16.688 20.386 1.00 94.56 350 GLU A CA 1
ATOM 2721 C C . GLU A 1 350 ? -0.725 -16.522 20.355 1.00 94.56 350 GLU A C 1
ATOM 2723 O O . GLU A 1 350 ? -1.348 -16.920 19.373 1.00 94.56 350 GLU A O 1
ATOM 2728 N N . LEU A 1 351 ? -1.319 -15.847 21.345 1.00 96.44 351 LEU A N 1
ATOM 2729 C CA . LEU A 1 351 ? -2.750 -15.548 21.365 1.00 96.44 351 LEU A CA 1
ATOM 2730 C C . LEU A 1 351 ? -3.202 -14.784 20.111 1.00 96.44 351 LEU A C 1
ATOM 2732 O O . LEU A 1 351 ? -4.131 -15.215 19.426 1.00 96.44 351 LEU A O 1
ATOM 2736 N N . VAL A 1 352 ? -2.548 -13.665 19.775 1.00 96.31 352 VAL A N 1
ATOM 2737 C CA . VAL A 1 352 ? -2.944 -12.862 18.603 1.00 96.31 352 VAL A CA 1
ATOM 2738 C C . VAL A 1 352 ? -2.657 -13.585 17.282 1.00 96.31 352 VAL A C 1
ATOM 2740 O O . VAL A 1 352 ? -3.453 -13.497 16.344 1.00 96.31 352 VAL A O 1
ATOM 2743 N N . MET A 1 353 ? -1.563 -14.351 17.202 1.00 94.44 353 MET A N 1
ATOM 2744 C CA . MET A 1 353 ? -1.236 -15.161 16.022 1.00 94.44 353 MET A CA 1
ATOM 2745 C C . MET A 1 353 ? -2.213 -16.331 15.841 1.00 94.44 353 MET A C 1
ATOM 2747 O O . MET A 1 353 ? -2.584 -16.662 14.714 1.00 94.44 353 MET A O 1
ATOM 2751 N N . HIS A 1 354 ? -2.646 -16.972 16.928 1.00 93.94 354 HIS A N 1
ATOM 2752 C CA . HIS A 1 354 ? -3.671 -18.013 16.909 1.00 93.94 354 HIS A CA 1
ATOM 2753 C C . HIS A 1 354 ? -5.026 -17.436 16.492 1.00 93.94 354 HIS A C 1
ATOM 2755 O O . HIS A 1 354 ? -5.607 -17.906 15.517 1.00 93.94 354 HIS A O 1
ATOM 2761 N N . TRP A 1 355 ? -5.469 -16.346 17.125 1.00 95.62 355 TRP A N 1
ATOM 2762 C CA . TRP A 1 355 ? -6.703 -15.646 16.759 1.00 95.62 355 TRP A CA 1
ATOM 2763 C C . TRP A 1 355 ? -6.764 -15.294 15.274 1.00 95.62 355 TRP A C 1
ATOM 2765 O O . TRP A 1 355 ? -7.775 -15.548 14.619 1.00 95.62 355 TRP A O 1
ATOM 2775 N N . ALA A 1 356 ? -5.676 -14.762 14.716 1.00 93.00 356 ALA A N 1
ATOM 2776 C CA . ALA A 1 356 ? -5.624 -14.396 13.308 1.00 93.00 356 ALA A CA 1
ATOM 2777 C C . ALA A 1 356 ? -5.772 -15.615 12.379 1.00 93.00 356 ALA A C 1
ATOM 2779 O O . ALA A 1 356 ? -6.470 -15.530 11.367 1.00 93.00 356 ALA A O 1
ATOM 2780 N N . ARG A 1 357 ? -5.154 -16.753 12.730 1.00 91.44 357 ARG A N 1
ATOM 2781 C CA . ARG A 1 357 ? -5.269 -18.014 11.977 1.00 91.44 357 ARG A CA 1
ATOM 2782 C C . ARG A 1 357 ? -6.681 -18.602 12.053 1.00 91.44 357 ARG A C 1
ATOM 2784 O O . ARG A 1 357 ? -7.183 -19.069 11.036 1.00 91.44 357 ARG A O 1
ATOM 2791 N N . THR A 1 358 ? -7.325 -18.531 13.216 1.00 91.00 358 THR A N 1
ATOM 2792 C CA . THR A 1 358 ? -8.646 -19.132 13.462 1.00 91.00 358 THR A CA 1
ATOM 2793 C C . THR A 1 358 ? -9.790 -18.283 12.902 1.00 91.00 358 THR A C 1
ATOM 2795 O O . THR A 1 358 ? -10.688 -18.800 12.244 1.00 91.00 358 THR A O 1
ATOM 2798 N N . THR A 1 359 ? -9.758 -16.964 13.108 1.00 89.19 359 THR A N 1
ATOM 2799 C CA . THR A 1 359 ? -10.884 -16.069 12.767 1.00 89.19 359 THR A CA 1
ATOM 2800 C C . THR A 1 359 ? -10.796 -15.458 11.373 1.00 89.19 359 THR A C 1
ATOM 2802 O O . THR A 1 359 ? -11.778 -14.912 10.872 1.00 89.19 359 THR A O 1
ATOM 2805 N N . SER A 1 360 ? -9.635 -15.563 10.717 1.00 87.25 360 SER A N 1
ATOM 2806 C CA . SER A 1 360 ? -9.394 -15.010 9.383 1.00 87.25 360 SER A CA 1
ATOM 2807 C C . SER A 1 360 ? -9.814 -13.528 9.254 1.00 87.25 360 SER A C 1
ATOM 2809 O O . SER A 1 360 ? -10.684 -13.198 8.437 1.00 87.25 360 SER A O 1
ATOM 2811 N N . PRO A 1 361 ? -9.195 -12.595 10.002 1.00 88.12 361 PRO A N 1
ATOM 2812 C CA . PRO A 1 361 ? -9.572 -11.182 10.009 1.00 88.12 361 PRO A CA 1
ATOM 2813 C C . PRO A 1 361 ? -9.168 -10.449 8.718 1.00 88.12 361 PRO A C 1
ATOM 2815 O O . PRO A 1 361 ? -8.387 -10.935 7.898 1.00 88.12 361 PRO A O 1
ATOM 2818 N N . SER A 1 362 ? -9.667 -9.221 8.536 1.00 85.31 362 SER A N 1
ATOM 2819 C CA . SER A 1 362 ? -9.140 -8.321 7.494 1.00 85.31 362 SER A CA 1
ATOM 2820 C C . SER A 1 362 ? -7.754 -7.782 7.874 1.00 85.31 362 SER A C 1
ATOM 2822 O O . SER A 1 362 ? -7.411 -7.707 9.052 1.00 85.31 362 SER A O 1
ATOM 2824 N N . SER A 1 363 ? -6.956 -7.314 6.904 1.00 83.12 363 SER A N 1
ATOM 2825 C CA . SER A 1 363 ? -5.624 -6.755 7.211 1.00 83.12 363 SER A CA 1
ATOM 2826 C C . SER A 1 363 ? -5.670 -5.479 8.054 1.00 83.12 363 SER A C 1
ATOM 2828 O O . SER A 1 363 ? -4.695 -5.165 8.737 1.00 83.12 363 SER A O 1
ATOM 2830 N N . LYS A 1 364 ? -6.774 -4.722 8.000 1.00 83.62 364 LYS A N 1
ATOM 2831 C CA . LYS A 1 364 ? -7.012 -3.585 8.898 1.00 83.62 364 LYS A CA 1
ATOM 2832 C C . LYS A 1 364 ? -7.241 -4.072 10.328 1.00 83.62 364 LYS A C 1
ATOM 2834 O O . LYS A 1 364 ? -6.605 -3.567 11.244 1.00 83.62 364 LYS A O 1
ATOM 2839 N N . ASP A 1 365 ? -8.116 -5.054 10.485 1.00 86.50 365 ASP A N 1
ATOM 2840 C CA . ASP A 1 365 ? -8.524 -5.578 11.786 1.00 86.50 365 ASP A CA 1
ATOM 2841 C C . ASP A 1 365 ? -7.374 -6.305 12.503 1.00 86.50 365 ASP A C 1
ATOM 2843 O O . ASP A 1 365 ? -7.113 -6.050 13.677 1.00 86.50 365 ASP A O 1
ATOM 2847 N N . LEU A 1 366 ? -6.581 -7.089 11.762 1.00 90.56 366 LEU A N 1
ATOM 2848 C CA . LEU A 1 366 ? -5.358 -7.712 12.274 1.00 90.56 366 LEU A CA 1
ATOM 2849 C C . LEU A 1 366 ? -4.364 -6.680 12.824 1.00 90.56 366 LEU A C 1
ATOM 2851 O O . LEU A 1 366 ? -3.828 -6.845 13.917 1.00 90.56 366 LEU A O 1
ATOM 2855 N N . ARG A 1 367 ? -4.126 -5.592 12.081 1.00 88.75 367 ARG A N 1
ATOM 2856 C CA . ARG A 1 367 ? -3.232 -4.510 12.523 1.00 88.75 367 ARG A CA 1
ATOM 2857 C C . ARG A 1 367 ? -3.745 -3.823 13.782 1.00 88.75 367 ARG A C 1
ATOM 2859 O O . ARG A 1 367 ? -2.951 -3.473 14.649 1.00 88.75 367 ARG A O 1
ATOM 2866 N N . GLU A 1 368 ? -5.054 -3.608 13.877 1.00 88.38 368 GLU A N 1
ATOM 2867 C CA . GLU A 1 368 ? -5.660 -2.991 15.054 1.00 88.38 368 GLU A CA 1
ATOM 2868 C C . GLU A 1 368 ? -5.473 -3.857 16.311 1.00 88.38 368 GLU A C 1
ATOM 2870 O O . GLU A 1 368 ? -5.029 -3.314 17.327 1.00 88.38 368 GLU A O 1
ATOM 2875 N N . HIS A 1 369 ? -5.690 -5.175 16.212 1.00 93.69 369 HIS A N 1
ATOM 2876 C CA . HIS A 1 369 ? -5.469 -6.129 17.306 1.00 93.69 369 HIS A CA 1
ATOM 2877 C C . HIS A 1 369 ? -3.993 -6.239 17.701 1.00 93.69 369 HIS A C 1
ATOM 2879 O O . HIS A 1 369 ? -3.671 -6.113 18.880 1.00 93.69 369 HIS A O 1
ATOM 2885 N N . VAL A 1 370 ? -3.073 -6.378 16.737 1.00 93.25 370 VAL A N 1
ATOM 2886 C CA . VAL A 1 370 ? -1.631 -6.436 17.042 1.00 93.25 370 VAL A CA 1
ATOM 2887 C C . VAL A 1 370 ? -1.167 -5.167 17.748 1.00 93.25 370 VAL A C 1
ATOM 2889 O O . VAL A 1 370 ? -0.457 -5.248 18.744 1.00 93.25 370 VAL A O 1
ATOM 2892 N N . TRP A 1 371 ? -1.605 -3.984 17.314 1.00 91.06 371 TRP A N 1
ATOM 2893 C CA . TRP A 1 371 ? -1.249 -2.745 18.011 1.00 91.06 371 TRP A CA 1
ATOM 2894 C C . TRP A 1 371 ? -1.850 -2.650 19.415 1.00 91.06 371 TRP A C 1
ATOM 2896 O O . TRP A 1 371 ? -1.208 -2.088 20.300 1.00 91.06 371 TRP A O 1
ATOM 2906 N N . ALA A 1 372 ? -3.051 -3.189 19.639 1.00 94.44 372 ALA A N 1
ATOM 2907 C CA . ALA A 1 372 ? -3.616 -3.276 20.981 1.00 94.44 372 ALA A CA 1
ATOM 2908 C C . ALA A 1 372 ? -2.752 -4.177 21.886 1.00 94.44 372 ALA A C 1
ATOM 2910 O O . ALA A 1 372 ? -2.413 -3.780 23.000 1.00 94.44 372 ALA A O 1
ATOM 2911 N N . CYS A 1 373 ? -2.291 -5.323 21.371 1.00 96.56 373 CYS A N 1
ATOM 2912 C CA . CYS A 1 373 ? -1.349 -6.199 22.069 1.00 96.56 373 CYS A CA 1
ATOM 2913 C C . CYS A 1 373 ? 0.014 -5.543 22.311 1.00 96.56 373 CYS A C 1
ATOM 2915 O O . CYS A 1 373 ? 0.581 -5.744 23.375 1.00 96.56 373 CYS A O 1
ATOM 2917 N N . VAL A 1 374 ? 0.539 -4.734 21.384 1.00 94.88 374 VAL A N 1
ATOM 2918 C CA . VAL A 1 374 ? 1.806 -4.003 21.584 1.00 94.88 374 VAL A CA 1
ATOM 2919 C C . VAL A 1 374 ? 1.690 -2.990 22.729 1.00 94.88 374 VAL A C 1
ATOM 2921 O O . VAL A 1 374 ? 2.607 -2.880 23.539 1.00 94.88 374 VAL A O 1
ATOM 2924 N N . ILE A 1 375 ? 0.563 -2.274 22.844 1.00 94.56 375 ILE A N 1
ATOM 2925 C CA . ILE A 1 375 ? 0.320 -1.356 23.973 1.00 94.56 375 ILE A CA 1
ATOM 2926 C C . ILE A 1 375 ? 0.285 -2.135 25.292 1.00 94.56 375 ILE A C 1
ATOM 2928 O O . ILE A 1 375 ? 0.992 -1.774 26.233 1.00 94.56 375 ILE A O 1
ATOM 2932 N N . ALA A 1 376 ? -0.487 -3.224 25.346 1.00 96.50 376 ALA A N 1
ATOM 2933 C CA . ALA A 1 376 ? -0.573 -4.068 26.535 1.00 96.50 376 ALA A CA 1
ATOM 2934 C C . ALA A 1 376 ? 0.781 -4.702 26.899 1.00 96.50 376 ALA A C 1
ATOM 2936 O O . ALA A 1 376 ? 1.163 -4.721 28.064 1.00 96.50 376 ALA A O 1
ATOM 2937 N N . SER A 1 377 ? 1.538 -5.156 25.900 1.00 97.06 377 SER A N 1
ATOM 2938 C CA . SER A 1 377 ? 2.850 -5.779 26.072 1.00 97.06 377 SER A CA 1
ATOM 2939 C C . SER A 1 377 ? 3.862 -4.835 26.713 1.00 97.06 377 SER A C 1
ATOM 2941 O O . SER A 1 377 ? 4.542 -5.218 27.665 1.00 97.06 377 SER A O 1
ATOM 2943 N N . ARG A 1 378 ? 3.902 -3.577 26.256 1.00 95.38 378 ARG A N 1
ATOM 2944 C CA . ARG A 1 378 ? 4.739 -2.527 26.856 1.00 95.38 378 ARG A CA 1
ATOM 2945 C C . ARG A 1 378 ? 4.321 -2.209 28.288 1.00 95.38 378 ARG A C 1
ATOM 2947 O O . ARG A 1 378 ? 5.175 -1.962 29.129 1.00 95.38 378 ARG A O 1
ATOM 2954 N N . ALA A 1 379 ? 3.019 -2.223 28.580 1.00 96.19 379 ALA A N 1
ATOM 2955 C CA . ALA A 1 379 ? 2.527 -2.013 29.939 1.00 96.19 379 ALA A CA 1
ATOM 2956 C C . ALA A 1 379 ? 2.963 -3.146 30.880 1.00 96.19 379 ALA A C 1
ATOM 2958 O O . ALA A 1 379 ? 3.416 -2.874 31.988 1.00 96.19 379 ALA A O 1
ATOM 2959 N N . LEU A 1 380 ? 2.866 -4.399 30.421 1.00 97.00 380 LEU A N 1
ATOM 2960 C CA . LEU A 1 380 ? 3.300 -5.586 31.160 1.00 97.00 380 LEU A CA 1
ATOM 2961 C C . LEU A 1 380 ? 4.816 -5.641 31.356 1.00 97.00 380 LEU A C 1
ATOM 2963 O O . LEU A 1 380 ? 5.272 -6.037 32.423 1.00 97.00 380 LEU A O 1
ATOM 2967 N N . GLU A 1 381 ? 5.596 -5.206 30.367 1.00 95.81 381 GLU A N 1
ATOM 2968 C CA . GLU A 1 381 ? 7.060 -5.160 30.460 1.00 95.81 381 GLU A CA 1
ATOM 2969 C C . GLU A 1 381 ? 7.543 -4.284 31.627 1.00 95.81 381 GLU A C 1
ATOM 2971 O O . GLU A 1 381 ? 8.546 -4.596 32.263 1.00 95.81 381 GLU A O 1
ATOM 2976 N N . LEU A 1 382 ? 6.795 -3.227 31.959 1.00 94.44 382 LEU A N 1
ATOM 2977 C CA . LEU A 1 382 ? 7.087 -2.344 33.092 1.00 94.44 382 LEU A CA 1
ATOM 2978 C C . LEU A 1 382 ? 6.665 -2.928 34.454 1.00 94.44 382 LEU A C 1
ATOM 2980 O O . LEU A 1 382 ? 6.920 -2.312 35.491 1.00 94.44 382 LEU A O 1
ATOM 2984 N N . ARG A 1 383 ? 5.994 -4.085 34.483 1.00 94.62 383 ARG A N 1
ATOM 2985 C CA . ARG A 1 383 ? 5.553 -4.747 35.719 1.00 94.62 383 ARG A CA 1
ATOM 2986 C C . ARG A 1 383 ? 6.641 -5.672 36.271 1.00 94.62 383 ARG A C 1
ATOM 2988 O O . ARG A 1 383 ? 7.450 -6.205 35.510 1.00 94.62 383 ARG A O 1
ATOM 2995 N N . PRO A 1 384 ? 6.654 -5.932 37.590 1.00 89.25 384 PRO A N 1
ATOM 2996 C CA . PRO A 1 384 ? 7.517 -6.959 38.167 1.00 89.25 384 PRO A CA 1
ATOM 2997 C C . PRO A 1 384 ? 7.311 -8.316 37.475 1.00 89.25 384 PRO A C 1
ATOM 2999 O O . PRO A 1 384 ? 6.191 -8.811 37.391 1.00 89.25 384 PRO A O 1
ATOM 3002 N N . GLY A 1 385 ? 8.392 -8.910 36.964 1.00 87.00 385 GLY A N 1
ATOM 3003 C CA . GLY A 1 385 ? 8.339 -10.169 36.209 1.00 87.00 385 GLY A CA 1
ATOM 3004 C C . GLY A 1 385 ? 7.938 -10.031 34.734 1.00 87.00 385 GLY A C 1
ATOM 3005 O O . GLY A 1 385 ? 7.767 -11.050 34.071 1.00 87.00 385 GLY A O 1
ATOM 3006 N N . GLY A 1 386 ? 7.769 -8.805 34.218 1.00 90.75 386 GLY A N 1
ATOM 3007 C CA . GLY A 1 386 ? 7.587 -8.512 32.789 1.00 90.75 386 GLY A CA 1
ATOM 3008 C C . GLY A 1 386 ? 6.306 -9.063 32.153 1.00 90.75 386 GLY A C 1
ATOM 3009 O O . GLY A 1 386 ? 6.121 -8.930 30.947 1.00 90.75 386 GLY A O 1
ATOM 3010 N N . GLY A 1 387 ? 5.430 -9.698 32.937 1.00 93.75 387 GLY A N 1
ATOM 3011 C CA . GLY A 1 387 ? 4.219 -10.366 32.464 1.00 93.75 387 GLY A CA 1
ATOM 3012 C C . GLY A 1 387 ? 4.454 -11.627 31.624 1.00 93.75 387 GLY A C 1
ATOM 3013 O O . GLY A 1 387 ? 3.533 -12.051 30.928 1.00 93.75 387 GLY A O 1
ATOM 3014 N N . ASP A 1 388 ? 5.654 -12.217 31.660 1.00 93.06 388 ASP A N 1
ATOM 3015 C CA . ASP A 1 388 ? 5.985 -13.416 30.870 1.00 93.06 388 ASP A CA 1
ATOM 3016 C C . ASP A 1 388 ? 5.263 -14.679 31.367 1.00 93.06 388 ASP A C 1
ATOM 3018 O O . ASP A 1 388 ? 4.946 -15.560 30.571 1.00 93.06 388 ASP A O 1
ATOM 3022 N N . ASP A 1 389 ? 4.974 -14.747 32.669 1.00 94.44 389 ASP A N 1
ATOM 3023 C CA . ASP A 1 389 ? 4.255 -15.849 33.312 1.00 94.44 389 ASP A CA 1
ATOM 3024 C C . ASP A 1 389 ? 2.758 -15.502 33.467 1.00 94.44 389 ASP A C 1
ATOM 3026 O O . ASP A 1 389 ? 2.401 -14.727 34.368 1.00 94.44 389 ASP A O 1
ATOM 3030 N N . PRO A 1 390 ? 1.864 -16.052 32.619 1.00 93.94 390 PRO A N 1
ATOM 3031 C CA . PRO A 1 390 ? 0.438 -15.727 32.646 1.00 93.94 390 PRO A CA 1
ATOM 3032 C C . PRO A 1 390 ? -0.252 -16.162 33.954 1.00 93.94 390 PRO A C 1
ATOM 3034 O O . PRO A 1 390 ? -1.244 -15.545 34.355 1.00 93.94 390 PRO A O 1
ATOM 3037 N N . GLY A 1 391 ? 0.294 -17.147 34.676 1.00 94.94 391 GLY A N 1
ATOM 3038 C CA . GLY A 1 391 ? -0.253 -17.636 35.945 1.00 94.94 391 GLY A CA 1
ATOM 3039 C C . GLY A 1 391 ? -0.012 -16.689 37.125 1.00 94.94 391 GLY A C 1
ATOM 3040 O O . GLY A 1 391 ? -0.729 -16.740 38.126 1.00 94.94 391 GLY A O 1
ATOM 3041 N N . LYS A 1 392 ? 0.963 -15.778 37.008 1.00 94.94 392 LYS A N 1
ATOM 3042 C CA . LYS A 1 392 ? 1.283 -14.778 38.042 1.00 94.94 392 LYS A CA 1
ATOM 3043 C C . LYS A 1 392 ? 0.572 -13.445 37.856 1.00 94.94 392 LYS A C 1
ATOM 3045 O O . LYS A 1 392 ? 0.606 -12.627 38.774 1.00 94.94 392 LYS A O 1
ATOM 3050 N N . LEU A 1 393 ? -0.068 -13.230 36.708 1.00 96.06 393 LEU A N 1
ATOM 3051 C CA . LEU A 1 393 ? -0.736 -11.974 36.389 1.00 96.06 393 LEU A CA 1
ATOM 3052 C C . LEU A 1 393 ? -1.907 -11.690 37.339 1.00 96.06 393 LEU A C 1
ATOM 3054 O O . LEU A 1 393 ? -2.652 -12.584 37.755 1.00 96.06 393 LEU A O 1
ATOM 3058 N N . GLN A 1 394 ? -2.074 -10.422 37.695 1.00 94.81 394 GLN A N 1
ATOM 3059 C CA . GLN A 1 394 ? -3.041 -9.977 38.691 1.00 94.81 394 GLN A CA 1
ATOM 3060 C C . GLN A 1 394 ? -3.905 -8.827 38.180 1.00 94.81 394 GLN A C 1
ATOM 3062 O O . GLN A 1 394 ? -3.697 -8.260 37.109 1.00 94.81 394 GLN A O 1
ATOM 3067 N N . PHE A 1 395 ? -4.870 -8.437 39.009 1.00 92.81 395 PHE A N 1
ATOM 3068 C CA . PHE A 1 395 ? -5.740 -7.295 38.762 1.00 92.81 395 PHE A CA 1
ATOM 3069 C C . PHE A 1 395 ? -4.962 -5.999 38.476 1.00 92.81 395 PHE A C 1
ATOM 3071 O O . PHE A 1 395 ? -5.319 -5.248 37.573 1.00 92.81 395 PHE A O 1
ATOM 3078 N N . SER A 1 396 ? -3.863 -5.770 39.206 1.00 93.75 396 SER A N 1
ATOM 3079 C CA . SER A 1 396 ? -3.021 -4.576 39.055 1.00 93.75 396 SER A CA 1
ATOM 3080 C C . SER A 1 396 ? -2.323 -4.494 37.692 1.00 93.75 396 SER A C 1
ATOM 3082 O O . SER A 1 396 ? -2.070 -3.395 37.201 1.00 93.75 396 SER A O 1
ATOM 3084 N N . ASP A 1 397 ? -2.062 -5.632 37.047 1.00 95.88 397 ASP A N 1
ATOM 3085 C CA . ASP A 1 397 ? -1.484 -5.677 35.704 1.00 95.88 397 ASP A CA 1
ATOM 3086 C C . ASP A 1 397 ? -2.525 -5.295 34.645 1.00 95.88 397 ASP A C 1
ATOM 3088 O O . ASP A 1 397 ? -2.212 -4.569 33.701 1.00 95.88 397 ASP A O 1
ATOM 3092 N N . VAL A 1 398 ? -3.792 -5.685 34.842 1.00 95.06 398 VAL A N 1
ATOM 3093 C CA . VAL A 1 398 ? -4.910 -5.205 34.010 1.00 95.06 398 VAL A CA 1
ATOM 3094 C C . VAL A 1 398 ? -5.076 -3.693 34.162 1.00 95.06 398 VAL A C 1
ATOM 3096 O O . VAL A 1 398 ? -5.247 -2.997 33.160 1.00 95.06 398 VAL A O 1
ATOM 3099 N N . THR A 1 399 ? -4.976 -3.168 35.388 1.00 94.25 399 THR A N 1
ATOM 3100 C CA . THR A 1 399 ? -5.028 -1.719 35.637 1.00 94.25 399 THR A CA 1
ATOM 3101 C C . THR A 1 399 ? -3.928 -0.990 34.866 1.00 94.25 399 THR A C 1
ATOM 3103 O O . THR A 1 399 ? -4.228 -0.052 34.129 1.00 94.25 399 THR A O 1
ATOM 3106 N N . ALA A 1 400 ? -2.688 -1.484 34.932 1.00 95.06 400 ALA A N 1
ATOM 3107 C CA . ALA A 1 400 ? -1.560 -0.909 34.201 1.00 95.06 400 ALA A CA 1
ATOM 3108 C C . ALA A 1 400 ? -1.761 -0.929 32.673 1.00 95.06 400 ALA A C 1
ATOM 3110 O O . ALA A 1 400 ? -1.446 0.049 31.995 1.00 95.06 400 ALA A O 1
ATOM 3111 N N . ILE A 1 401 ? -2.327 -2.007 32.119 1.00 96.12 401 ILE A N 1
ATOM 3112 C CA . ILE A 1 401 ? -2.668 -2.084 30.689 1.00 96.12 401 ILE A CA 1
ATOM 3113 C C . ILE A 1 401 ? -3.711 -1.028 30.313 1.00 96.12 401 ILE A C 1
ATOM 3115 O O . ILE A 1 401 ? -3.572 -0.347 29.295 1.00 96.12 401 ILE A O 1
ATOM 3119 N N . VAL A 1 402 ? -4.758 -0.862 31.122 1.00 94.31 402 VAL A N 1
ATOM 3120 C CA . VAL A 1 402 ? -5.802 0.137 30.857 1.00 94.31 402 VAL A CA 1
ATOM 3121 C C . VAL A 1 402 ? -5.245 1.556 30.964 1.00 94.31 402 VAL A C 1
ATOM 3123 O O . VAL A 1 402 ? -5.577 2.394 30.125 1.00 94.31 402 VAL A O 1
ATOM 3126 N N . ASP A 1 403 ? -4.355 1.826 31.919 1.00 93.12 403 ASP A N 1
ATOM 3127 C CA . ASP A 1 403 ? -3.645 3.107 32.029 1.00 93.12 403 ASP A CA 1
ATOM 3128 C C . ASP A 1 403 ? -2.748 3.386 30.816 1.00 93.12 403 ASP A C 1
ATOM 3130 O O . ASP A 1 403 ? -2.718 4.508 30.296 1.00 93.12 403 ASP A O 1
ATOM 3134 N N . ALA A 1 404 ? -2.087 2.355 30.287 1.00 93.69 404 ALA A N 1
ATOM 3135 C CA . ALA A 1 404 ? -1.334 2.464 29.044 1.00 93.69 404 ALA A CA 1
ATOM 3136 C C . ALA A 1 404 ? -2.247 2.772 27.848 1.00 93.69 404 ALA A C 1
ATOM 3138 O O . ALA A 1 404 ? -1.903 3.608 27.013 1.00 93.69 404 ALA A O 1
ATOM 3139 N N . PHE A 1 405 ? -3.445 2.177 27.775 1.00 93.44 405 PHE A N 1
ATOM 3140 C CA . PHE A 1 405 ? -4.428 2.556 26.758 1.00 93.44 405 PHE A CA 1
ATOM 3141 C C . PHE A 1 405 ? -4.902 4.006 26.918 1.00 93.44 405 PHE A C 1
ATOM 3143 O O . PHE A 1 405 ? -5.002 4.704 25.913 1.00 93.44 405 PHE A O 1
ATOM 3150 N N . ARG A 1 406 ? -5.144 4.496 28.144 1.00 90.38 406 ARG A N 1
ATOM 3151 C CA . ARG A 1 406 ? -5.564 5.892 28.403 1.00 90.38 406 ARG A CA 1
ATOM 3152 C C . ARG A 1 406 ? -4.550 6.923 27.893 1.00 90.38 406 ARG A C 1
ATOM 3154 O O . ARG A 1 406 ? -4.942 8.025 27.524 1.00 90.38 406 ARG A O 1
ATOM 3161 N N . THR A 1 407 ? -3.267 6.568 27.855 1.00 89.56 407 THR A N 1
ATOM 3162 C CA . THR A 1 407 ? -2.160 7.476 27.504 1.00 89.56 407 THR A CA 1
ATOM 3163 C C . THR A 1 407 ? -1.495 7.157 26.160 1.00 89.56 407 THR A C 1
ATOM 3165 O O . THR A 1 407 ? -0.534 7.826 25.769 1.00 89.56 407 THR A O 1
ATOM 3168 N N . ALA A 1 408 ? -2.004 6.163 25.423 1.00 88.19 408 ALA A N 1
ATOM 3169 C CA . ALA A 1 408 ? -1.403 5.705 24.178 1.00 88.19 408 ALA A CA 1
ATOM 3170 C C . ALA A 1 408 ? -1.375 6.804 23.100 1.00 88.19 408 ALA A C 1
ATOM 3172 O O . ALA A 1 408 ? -2.319 7.577 22.920 1.00 88.19 408 ALA A O 1
ATOM 3173 N N . ARG A 1 409 ? -0.288 6.826 22.322 1.00 86.25 409 ARG A N 1
ATOM 3174 C CA . ARG A 1 409 ? -0.065 7.764 21.212 1.00 86.25 409 ARG A CA 1
ATOM 3175 C C . ARG A 1 409 ? 0.248 7.021 19.916 1.00 86.25 409 ARG A C 1
ATOM 3177 O O . ARG A 1 409 ? 0.732 5.889 19.924 1.00 86.25 409 ARG A O 1
ATOM 3184 N N . GLY A 1 410 ? -0.043 7.660 18.786 1.00 76.38 410 GLY A N 1
ATOM 3185 C CA . GLY A 1 410 ? 0.322 7.169 17.458 1.00 76.38 410 GLY A CA 1
ATOM 3186 C C . GLY A 1 410 ? 1.836 7.160 17.225 1.00 76.38 410 GLY A C 1
ATOM 3187 O O . GLY A 1 410 ? 2.588 7.811 17.944 1.00 76.38 410 GLY A O 1
ATOM 3188 N N . ARG A 1 411 ? 2.290 6.475 16.163 1.00 64.94 411 ARG A N 1
ATOM 3189 C CA . ARG A 1 411 ? 3.721 6.356 15.792 1.00 64.94 411 ARG A CA 1
ATOM 3190 C C . ARG A 1 411 ? 4.458 7.698 15.639 1.00 64.94 411 ARG A C 1
ATOM 3192 O O . ARG A 1 411 ? 5.662 7.740 15.830 1.00 64.94 411 ARG A O 1
ATOM 3199 N N . GLN A 1 412 ? 3.746 8.776 15.307 1.00 69.25 412 GLN A N 1
ATOM 3200 C CA . GLN A 1 412 ? 4.292 10.137 15.175 1.00 69.25 412 GLN A CA 1
ATOM 3201 C C . GLN A 1 412 ? 4.038 11.014 16.421 1.00 69.25 412 GLN A C 1
ATOM 3203 O O . GLN A 1 412 ? 4.074 12.235 16.335 1.00 69.25 412 GLN A O 1
ATOM 3208 N N . GLY A 1 413 ? 3.690 10.422 17.569 1.00 74.94 413 GLY A N 1
ATOM 3209 C CA . GLY A 1 413 ? 3.419 11.148 18.819 1.00 74.94 413 GLY A CA 1
ATOM 3210 C C . GLY A 1 413 ? 2.029 11.797 18.922 1.00 74.94 413 GLY A C 1
ATOM 3211 O O . GLY A 1 413 ? 1.688 12.347 19.974 1.00 74.94 413 GLY A O 1
ATOM 3212 N N . LYS A 1 414 ? 1.203 11.700 17.870 1.00 77.56 414 LYS A N 1
ATOM 3213 C CA . LYS A 1 414 ? -0.177 12.214 17.851 1.00 77.56 414 LYS A CA 1
ATOM 3214 C C . LYS A 1 414 ? -1.046 11.506 18.898 1.00 77.56 414 LYS A C 1
ATOM 3216 O O . LYS A 1 414 ? -1.032 10.279 18.983 1.00 77.56 414 LYS A O 1
ATOM 3221 N N . VAL A 1 415 ? -1.819 12.277 19.660 1.00 80.88 415 VAL A N 1
ATOM 3222 C CA . VAL A 1 415 ? -2.800 11.756 20.625 1.00 80.88 415 VAL A CA 1
ATOM 3223 C C . VAL A 1 415 ? -3.919 11.025 19.876 1.00 80.88 415 VAL A C 1
ATOM 3225 O O . VAL A 1 415 ? -4.377 11.487 18.828 1.00 80.88 415 VAL A O 1
ATOM 3228 N N . TYR A 1 416 ? -4.317 9.852 20.370 1.00 80.81 416 TYR A N 1
ATOM 3229 C CA . TYR A 1 416 ? -5.466 9.136 19.821 1.00 80.81 416 TYR A CA 1
ATOM 3230 C C . TYR A 1 416 ? -6.775 9.752 20.306 1.00 80.81 416 TYR A C 1
ATOM 3232 O O . TYR A 1 416 ? -6.885 10.131 21.468 1.00 80.81 416 TYR A O 1
ATOM 3240 N N . ALA A 1 417 ? -7.786 9.734 19.439 1.00 79.81 417 ALA A N 1
ATOM 3241 C CA . ALA A 1 417 ? -9.150 10.032 19.842 1.00 79.81 417 ALA A CA 1
ATOM 3242 C C . ALA A 1 417 ? -9.635 9.066 20.928 1.00 79.81 417 ALA A C 1
ATOM 3244 O O . ALA A 1 417 ? -9.341 7.864 20.864 1.00 79.81 417 ALA A O 1
ATOM 3245 N N . SER A 1 418 ? -10.438 9.555 21.876 1.00 80.31 418 SER A N 1
ATOM 3246 C CA . SER A 1 418 ? -10.965 8.738 22.985 1.00 80.31 418 SER A CA 1
ATOM 3247 C C . SER A 1 418 ? -11.716 7.496 22.470 1.00 80.31 418 SER A C 1
ATOM 3249 O O . SER A 1 418 ? -11.538 6.386 22.971 1.00 80.31 418 SER A O 1
ATOM 3251 N N . THR A 1 419 ? -12.473 7.649 21.378 1.00 80.56 419 THR A N 1
ATOM 3252 C CA . THR A 1 419 ? -13.199 6.573 20.687 1.00 80.56 419 THR A CA 1
ATOM 3253 C C . THR A 1 419 ? -12.265 5.498 20.141 1.00 80.56 419 THR A C 1
ATOM 3255 O O . THR A 1 419 ? -12.579 4.308 20.196 1.00 80.56 419 THR A O 1
ATOM 3258 N N . THR A 1 420 ? -11.093 5.900 19.647 1.00 84.50 420 THR A N 1
ATOM 3259 C CA . THR A 1 420 ? -10.067 4.981 19.146 1.00 84.50 420 THR A CA 1
ATOM 3260 C C . THR A 1 420 ? -9.437 4.199 20.293 1.00 84.50 420 THR A C 1
ATOM 3262 O O . THR A 1 420 ? -9.228 2.995 20.154 1.00 84.50 420 THR A O 1
ATOM 3265 N N . LEU A 1 421 ? -9.169 4.848 21.429 1.00 87.19 421 LEU A N 1
ATOM 3266 C CA . LEU A 1 421 ? -8.632 4.189 22.623 1.00 87.19 421 LEU A CA 1
ATOM 3267 C C . LEU A 1 421 ? -9.620 3.170 23.198 1.00 87.19 421 LEU A C 1
ATOM 3269 O O . LEU A 1 421 ? -9.240 2.026 23.439 1.00 87.19 421 LEU A O 1
ATOM 3273 N N . VAL A 1 422 ? -10.896 3.551 23.327 1.00 87.44 422 VAL A N 1
ATOM 3274 C CA . VAL A 1 422 ? -11.980 2.655 23.765 1.00 87.44 422 VAL A CA 1
ATOM 3275 C C . VAL A 1 422 ? -12.088 1.446 22.838 1.00 87.44 422 VAL A C 1
ATOM 3277 O O . VAL A 1 422 ? -12.132 0.313 23.314 1.00 87.44 422 VAL A O 1
ATOM 3280 N N . LYS A 1 423 ? -12.075 1.667 21.517 1.00 88.31 423 LYS A N 1
ATOM 3281 C CA . LYS A 1 423 ? -12.124 0.580 20.532 1.00 88.31 423 LYS A CA 1
ATOM 3282 C C . LYS A 1 423 ? -10.934 -0.375 20.677 1.00 88.31 423 LYS A C 1
ATOM 3284 O O . LYS A 1 423 ? -11.139 -1.582 20.696 1.00 88.31 423 LYS A O 1
ATOM 3289 N N . ARG A 1 424 ? -9.707 0.146 20.793 1.00 90.12 424 ARG A N 1
ATOM 3290 C CA . ARG A 1 424 ? -8.489 -0.676 20.920 1.00 90.12 424 ARG A CA 1
ATOM 3291 C C . ARG A 1 424 ? -8.458 -1.483 22.210 1.00 90.12 424 ARG A C 1
ATOM 3293 O O . ARG A 1 424 ? -8.102 -2.654 22.175 1.00 90.12 424 ARG A O 1
ATOM 3300 N N . ALA A 1 425 ? -8.841 -0.869 23.328 1.00 92.25 425 ALA A N 1
ATOM 3301 C CA . ALA A 1 425 ? -8.965 -1.582 24.591 1.00 92.25 425 ALA A CA 1
ATOM 3302 C C . ALA A 1 425 ? -10.029 -2.685 24.487 1.00 92.25 425 ALA A C 1
ATOM 3304 O O . ALA A 1 425 ? -9.783 -3.803 24.923 1.00 92.25 425 ALA A O 1
ATOM 3305 N N . GLY A 1 426 ? -11.167 -2.399 23.839 1.00 91.56 426 GLY A N 1
ATOM 3306 C CA . GLY A 1 426 ? -12.184 -3.400 23.507 1.00 91.56 426 GLY A CA 1
ATOM 3307 C C . GLY A 1 426 ? -11.604 -4.585 22.734 1.00 91.56 426 GLY A C 1
ATOM 3308 O O . GLY A 1 426 ? -11.692 -5.703 23.215 1.00 91.56 426 GLY A O 1
ATOM 3309 N N . GLN A 1 427 ? -10.903 -4.329 21.625 1.00 92.38 427 GLN A N 1
ATOM 3310 C CA . GLN A 1 427 ? -10.252 -5.367 20.808 1.00 92.38 427 GLN A CA 1
ATOM 3311 C C . GLN A 1 427 ? -9.250 -6.221 21.601 1.00 92.38 427 GLN A C 1
ATOM 3313 O O . GLN A 1 427 ? -9.140 -7.422 21.371 1.00 92.38 427 GLN A O 1
ATOM 3318 N N . PHE A 1 428 ? -8.520 -5.626 22.548 1.00 95.81 428 PHE A N 1
ATOM 3319 C CA . PHE A 1 428 ? -7.636 -6.383 23.433 1.00 95.81 428 PHE A CA 1
ATOM 3320 C C . PHE A 1 428 ? -8.413 -7.321 24.366 1.00 95.81 428 PHE A C 1
ATOM 3322 O O . PHE A 1 428 ? -8.036 -8.480 24.517 1.00 95.81 428 PHE A O 1
ATOM 3329 N N . PHE A 1 429 ? -9.503 -6.851 24.975 1.00 94.12 429 PHE A N 1
ATOM 3330 C CA . PHE A 1 429 ? -10.320 -7.694 25.849 1.00 94.12 429 PHE A CA 1
ATOM 3331 C C . PHE A 1 429 ? -11.101 -8.758 25.073 1.00 94.12 429 PHE A C 1
ATOM 3333 O O . PHE A 1 429 ? -11.146 -9.898 25.522 1.00 94.12 429 PHE A O 1
ATOM 3340 N N . ASP A 1 430 ? -11.607 -8.436 23.883 1.00 93.12 430 ASP A N 1
ATOM 3341 C CA . ASP A 1 430 ? -12.239 -9.407 22.986 1.00 93.12 430 ASP A CA 1
ATOM 3342 C C . ASP A 1 430 ? -11.261 -10.540 22.624 1.00 93.12 430 ASP A C 1
ATOM 3344 O O . ASP A 1 430 ? -11.649 -11.706 22.544 1.00 93.12 430 ASP A O 1
ATOM 3348 N N . LEU A 1 431 ? -9.972 -10.216 22.459 1.00 95.56 431 LEU A N 1
ATOM 3349 C CA . LEU A 1 431 ? -8.922 -11.202 22.218 1.00 95.56 431 LEU A CA 1
ATOM 3350 C C . LEU A 1 431 ? -8.675 -12.107 23.438 1.00 95.56 431 LEU A C 1
ATOM 3352 O O . LEU A 1 431 ? -8.470 -13.309 23.270 1.00 95.56 431 LEU A O 1
ATOM 3356 N N . LEU A 1 432 ? -8.711 -11.563 24.660 1.00 94.88 432 LEU A N 1
ATOM 3357 C CA . LEU A 1 432 ? -8.608 -12.365 25.885 1.00 94.88 432 LEU A CA 1
ATOM 3358 C C . LEU A 1 432 ? -9.822 -13.284 26.059 1.00 94.88 432 LEU A C 1
ATOM 3360 O O . LEU A 1 432 ? -9.656 -14.456 26.392 1.00 94.88 432 LEU A O 1
ATOM 3364 N N . ASP A 1 433 ? -11.027 -12.779 25.791 1.00 93.00 433 ASP A N 1
ATOM 3365 C CA . ASP A 1 433 ? -12.258 -13.569 25.844 1.00 93.00 433 ASP A CA 1
ATOM 3366 C C . ASP A 1 433 ? -12.233 -14.702 24.813 1.00 93.00 433 ASP A C 1
ATOM 3368 O O . ASP A 1 433 ? -12.593 -15.836 25.129 1.00 93.00 433 ASP A O 1
ATOM 3372 N N . PHE A 1 434 ? -11.754 -14.423 23.598 1.00 94.81 434 PHE A N 1
ATOM 3373 C CA . PHE A 1 434 ? -11.491 -15.443 22.585 1.00 94.81 434 PHE A CA 1
ATOM 3374 C C . PHE A 1 434 ? -10.483 -16.488 23.085 1.00 94.81 434 PHE A C 1
ATOM 3376 O O . PHE A 1 434 ? -10.769 -17.681 23.033 1.00 94.81 434 PHE A O 1
ATOM 3383 N N . GLY A 1 435 ? -9.341 -16.060 23.630 1.00 93.81 435 GLY A N 1
ATOM 3384 C CA . GLY A 1 435 ? -8.305 -16.971 24.120 1.00 93.81 435 GLY A CA 1
ATOM 3385 C C . GLY A 1 435 ? -8.772 -17.886 25.252 1.00 93.81 435 GLY A C 1
ATOM 3386 O O . GLY A 1 435 ? -8.388 -19.051 25.284 1.00 93.81 435 GLY A O 1
ATOM 3387 N N . ARG A 1 436 ? -9.637 -17.387 26.147 1.00 92.81 436 ARG A N 1
ATOM 3388 C CA . ARG A 1 436 ? -10.266 -18.203 27.198 1.00 92.81 436 ARG A CA 1
ATOM 3389 C C . ARG A 1 436 ? -11.270 -19.211 26.630 1.00 92.81 436 ARG A C 1
ATOM 3391 O O . ARG A 1 436 ? -11.357 -20.318 27.142 1.00 92.81 436 ARG A O 1
ATOM 3398 N N . ARG A 1 437 ? -12.023 -18.853 25.583 1.00 93.19 437 ARG A N 1
ATOM 3399 C CA . ARG A 1 437 ? -12.986 -19.767 24.933 1.00 93.19 437 ARG A CA 1
ATOM 3400 C C . ARG A 1 437 ? -12.303 -20.889 24.151 1.00 93.19 437 ARG A C 1
ATOM 3402 O O . ARG A 1 437 ? -12.814 -22.000 24.148 1.00 93.19 437 ARG A O 1
ATOM 3409 N N . GLU A 1 438 ? -11.168 -20.601 23.520 1.00 92.44 438 GLU A N 1
ATOM 3410 C CA . GLU A 1 438 ? -10.389 -21.573 22.736 1.00 92.44 438 GLU A CA 1
ATOM 3411 C C . GLU A 1 438 ? -9.406 -22.406 23.584 1.00 92.44 438 GLU A C 1
ATOM 3413 O O . GLU A 1 438 ? -8.684 -23.237 23.039 1.00 92.44 438 GLU A O 1
ATOM 3418 N N . GLY A 1 439 ? -9.322 -22.172 24.900 1.00 90.88 439 GLY A N 1
ATOM 3419 C CA . GLY A 1 439 ? -8.382 -22.868 25.794 1.00 90.88 439 GLY A CA 1
ATOM 3420 C C . GLY A 1 439 ? -6.906 -22.479 25.609 1.00 90.88 439 GLY A C 1
ATOM 3421 O O . GLY A 1 439 ? -6.007 -23.088 26.176 1.00 90.88 439 GLY A O 1
ATOM 3422 N N . VAL A 1 440 ? -6.616 -21.436 24.822 1.00 91.62 440 VAL A N 1
ATOM 3423 C CA . VAL A 1 440 ? -5.241 -20.949 24.574 1.00 91.62 440 VAL A CA 1
ATOM 3424 C C . VAL A 1 440 ? -4.684 -20.187 25.786 1.00 91.62 440 VAL A C 1
ATOM 3426 O O . VAL A 1 440 ? -3.481 -19.962 25.891 1.00 91.62 440 VAL A O 1
ATOM 3429 N N . LEU A 1 441 ? -5.562 -19.778 26.705 1.00 94.12 441 LEU A N 1
ATOM 3430 C CA . LEU A 1 441 ? -5.236 -19.026 27.917 1.00 94.12 441 LEU A CA 1
ATOM 3431 C C . LEU A 1 441 ? -5.590 -19.792 29.202 1.00 94.12 441 LEU A C 1
ATOM 3433 O O . LEU A 1 441 ? -5.921 -19.158 30.203 1.00 94.12 441 LEU A O 1
ATOM 3437 N N . ASP A 1 442 ? -5.530 -21.125 29.200 1.00 90.69 442 ASP A N 1
ATOM 3438 C CA . ASP A 1 442 ? -5.834 -21.934 30.395 1.00 90.69 442 ASP A CA 1
ATOM 3439 C C . ASP A 1 442 ? -4.882 -21.636 31.567 1.00 90.69 442 ASP A C 1
ATOM 3441 O O . ASP A 1 442 ? -5.306 -21.589 32.722 1.00 90.69 442 ASP A O 1
ATOM 3445 N N . ASP A 1 443 ? -3.621 -21.311 31.268 1.00 92.00 443 ASP A N 1
ATOM 3446 C CA . ASP A 1 443 ? -2.622 -20.904 32.265 1.00 92.00 443 ASP A CA 1
ATOM 3447 C C . ASP A 1 443 ? -2.787 -19.443 32.732 1.00 92.00 443 ASP A C 1
ATOM 3449 O O . ASP A 1 443 ? -2.080 -18.985 33.634 1.00 92.00 443 ASP A O 1
ATOM 3453 N N . LEU A 1 444 ? -3.696 -18.666 32.125 1.00 94.19 444 LEU A N 1
ATOM 3454 C CA . LEU A 1 444 ? -3.911 -17.271 32.496 1.00 94.19 444 LEU A CA 1
ATOM 3455 C C . LEU A 1 444 ? -4.686 -17.175 33.805 1.00 94.19 444 LEU A C 1
ATOM 3457 O O . LEU A 1 444 ? -5.878 -17.492 33.873 1.00 94.19 444 LEU A O 1
ATOM 3461 N N . SER A 1 445 ? -4.017 -16.606 34.807 1.00 94.88 445 SER A N 1
ATOM 3462 C CA . SER A 1 445 ? -4.560 -16.331 36.134 1.00 94.88 445 SER A CA 1
ATOM 3463 C C . SER A 1 445 ? -6.010 -15.839 36.093 1.00 94.88 445 SER A C 1
ATOM 3465 O O . SER A 1 445 ? -6.366 -14.886 35.386 1.00 94.88 445 SER A O 1
ATOM 3467 N N . SER A 1 446 ? -6.855 -16.448 36.924 1.00 90.75 446 SER A N 1
ATOM 3468 C CA . SER A 1 446 ? -8.245 -16.025 37.122 1.00 90.75 446 SER A CA 1
ATOM 3469 C C . SER A 1 446 ? -8.358 -14.621 37.729 1.00 90.75 446 SER A C 1
ATOM 3471 O O . SER A 1 446 ? -9.401 -13.981 37.615 1.00 90.75 446 SER A O 1
ATOM 3473 N N . ARG A 1 447 ? -7.276 -14.103 38.333 1.00 91.75 447 ARG A N 1
ATOM 3474 C CA . ARG A 1 447 ? -7.199 -12.733 38.870 1.00 91.75 447 ARG A CA 1
ATOM 3475 C C . ARG A 1 447 ? -6.928 -11.681 37.792 1.00 91.75 447 ARG A C 1
ATOM 3477 O O . ARG A 1 447 ? -7.101 -10.493 38.058 1.00 91.75 447 ARG A O 1
ATOM 3484 N N . PHE A 1 448 ? -6.512 -12.088 36.594 1.00 93.19 448 PHE A N 1
ATOM 3485 C CA . PHE A 1 448 ? -6.321 -11.195 35.454 1.00 93.19 448 PHE A CA 1
ATOM 3486 C C . PHE A 1 448 ? -7.657 -10.991 34.724 1.00 93.19 448 PHE A C 1
ATOM 3488 O O . PHE A 1 448 ? -7.954 -11.621 33.703 1.00 93.19 448 PHE A O 1
ATOM 3495 N N . VAL A 1 449 ? -8.505 -10.142 35.309 1.00 86.75 449 VAL A N 1
ATOM 3496 C CA . VAL A 1 449 ? -9.885 -9.908 34.865 1.00 86.75 449 VAL A CA 1
ATOM 3497 C C . VAL A 1 449 ? -10.200 -8.417 34.743 1.00 86.75 449 VAL A C 1
ATOM 3499 O O . VAL A 1 449 ? -9.745 -7.581 35.529 1.00 86.75 449 VAL A O 1
ATOM 3502 N N . ARG A 1 450 ? -11.002 -8.063 33.735 1.00 89.62 450 ARG A N 1
ATOM 3503 C CA . ARG A 1 450 ? -11.500 -6.699 33.543 1.00 89.62 450 ARG A CA 1
ATOM 3504 C C . ARG A 1 450 ? -12.626 -6.405 34.537 1.00 89.62 450 ARG A C 1
ATOM 3506 O O . ARG A 1 450 ? -13.619 -7.121 34.556 1.00 89.62 450 ARG A O 1
ATOM 3513 N N . HIS A 1 451 ? -12.520 -5.309 35.287 1.00 84.62 451 HIS A N 1
ATOM 3514 C CA . HIS A 1 451 ? -13.622 -4.795 36.095 1.00 84.62 451 HIS A CA 1
ATOM 3515 C C . HIS A 1 451 ? -14.344 -3.678 35.334 1.00 84.62 451 HIS A C 1
ATOM 3517 O O . HIS A 1 451 ? -13.684 -2.697 34.984 1.00 84.62 451 HIS A O 1
ATOM 3523 N N . PRO A 1 452 ? -15.662 -3.769 35.094 1.00 74.56 452 PRO A N 1
ATOM 3524 C CA . PRO A 1 452 ? -16.407 -2.769 34.329 1.00 74.56 452 PRO A CA 1
ATOM 3525 C C . PRO A 1 452 ? -16.208 -1.334 34.835 1.00 74.56 452 PRO A C 1
ATOM 3527 O O . PRO A 1 452 ? -15.943 -0.445 34.033 1.00 74.56 452 PRO A O 1
ATOM 3530 N N . ASP A 1 453 ? -16.212 -1.116 36.151 1.00 75.75 453 ASP A N 1
ATOM 3531 C CA . ASP A 1 453 ? -16.092 0.245 36.700 1.00 75.75 453 ASP A CA 1
ATOM 3532 C C . ASP A 1 453 ? -14.646 0.777 36.756 1.00 75.75 453 ASP A C 1
ATOM 3534 O O . ASP A 1 453 ? -14.382 1.908 36.351 1.00 75.75 453 ASP A O 1
ATOM 3538 N N . HIS A 1 454 ? -13.673 -0.035 37.192 1.00 77.81 454 HIS A N 1
ATOM 3539 C CA . HIS A 1 454 ? -12.273 0.402 37.324 1.00 77.81 454 HIS A CA 1
ATOM 3540 C C . HIS A 1 454 ? -11.505 0.420 35.988 1.00 77.81 454 HIS A C 1
ATOM 3542 O O . HIS A 1 454 ? -10.645 1.277 35.760 1.00 77.81 454 HIS A O 1
ATOM 3548 N N . HIS A 1 455 ? -11.826 -0.504 35.078 1.00 86.56 455 HIS A N 1
ATOM 3549 C CA . HIS A 1 455 ? -11.152 -0.701 33.791 1.00 86.56 455 HIS A CA 1
ATOM 3550 C C . HIS A 1 455 ? -11.965 -0.113 32.628 1.00 86.56 455 HIS A C 1
ATOM 3552 O O . HIS A 1 455 ? -12.148 -0.742 31.580 1.00 86.56 455 HIS A O 1
ATOM 3558 N N . THR A 1 456 ? -12.443 1.119 32.826 1.00 81.00 456 THR A N 1
ATOM 3559 C CA . THR A 1 456 ? -13.134 1.918 31.808 1.00 81.00 456 THR A CA 1
ATOM 3560 C C . THR A 1 456 ? -12.275 3.090 31.339 1.00 81.00 456 THR A C 1
ATOM 3562 O O . THR A 1 456 ? -11.595 3.761 32.120 1.00 81.00 456 THR A O 1
ATOM 3565 N N . ILE A 1 457 ? -12.298 3.333 30.030 1.00 82.06 457 ILE A N 1
ATOM 3566 C CA . ILE A 1 457 ? -11.735 4.527 29.399 1.00 82.06 457 ILE A CA 1
ATOM 3567 C C . ILE A 1 457 ? -12.909 5.468 29.154 1.00 82.06 457 ILE A C 1
ATOM 3569 O O . ILE A 1 457 ? -13.859 5.094 28.465 1.00 82.06 457 ILE A O 1
ATOM 3573 N N . LYS A 1 458 ? -12.866 6.669 29.741 1.00 75.62 458 LYS A N 1
ATOM 3574 C CA . LYS A 1 458 ? -13.923 7.663 29.543 1.00 75.62 458 LYS A CA 1
ATOM 3575 C C . LYS A 1 458 ? -13.968 8.040 28.067 1.00 75.62 458 LYS A C 1
ATOM 3577 O O . LYS A 1 458 ? -12.989 8.538 27.512 1.00 75.62 458 LYS A O 1
ATOM 3582 N N . LYS A 1 459 ? -15.111 7.785 27.436 1.00 65.81 459 LYS A N 1
ATOM 3583 C CA . LYS A 1 459 ? -15.391 8.294 26.103 1.00 65.81 459 LYS A CA 1
ATOM 3584 C C . LYS A 1 459 ? -15.670 9.787 26.250 1.00 65.81 459 LYS A C 1
ATOM 3586 O O . LYS A 1 459 ? -16.766 10.171 26.630 1.00 65.81 459 LYS A O 1
ATOM 3591 N N . VAL A 1 460 ? -14.659 10.600 25.986 1.00 59.62 460 VAL A N 1
ATOM 3592 C CA . VAL A 1 460 ? -14.859 12.019 25.700 1.00 59.62 460 VAL A CA 1
ATOM 3593 C C . VAL A 1 460 ? -15.389 12.055 24.275 1.00 59.62 460 VAL A C 1
ATOM 3595 O O . VAL A 1 460 ? -14.632 11.754 23.351 1.00 59.62 460 VAL A O 1
ATOM 3598 N N . ASP A 1 461 ? -16.693 12.242 24.068 1.00 50.00 461 ASP A N 1
ATOM 3599 C CA . ASP A 1 461 ? -17.180 12.465 22.706 1.00 50.00 461 ASP A CA 1
ATOM 3600 C C . ASP A 1 461 ? -16.429 13.709 22.202 1.00 50.00 461 ASP A C 1
ATOM 3602 O O . ASP A 1 461 ? -16.622 14.798 22.715 1.00 50.00 461 ASP A O 1
ATOM 3606 N N . GLU A 1 462 ? -15.506 13.558 21.248 1.00 43.59 462 GLU A N 1
ATOM 3607 C CA . GLU A 1 462 ? -14.800 14.712 20.661 1.00 43.59 462 GLU A CA 1
ATOM 3608 C C . GLU A 1 462 ? -15.800 15.647 19.962 1.00 43.59 462 GLU A C 1
ATOM 3610 O O . GLU A 1 462 ? -15.522 16.823 19.791 1.00 43.59 462 GLU A O 1
ATOM 3615 N N . ASN A 1 463 ? -17.003 15.152 19.643 1.00 44.50 463 ASN A N 1
ATOM 3616 C CA . ASN A 1 463 ? -18.137 15.980 19.233 1.00 44.50 463 ASN A CA 1
ATOM 3617 C C . ASN A 1 463 ? -18.755 16.808 20.375 1.00 44.50 463 ASN A C 1
ATOM 3619 O O . ASN A 1 463 ? -19.461 17.763 20.077 1.00 44.50 463 ASN A O 1
ATOM 3623 N N . ASP A 1 464 ? -18.532 16.439 21.637 1.00 42.56 464 ASP A N 1
ATOM 3624 C CA . ASP A 1 464 ? -18.916 17.237 22.808 1.00 42.56 464 ASP A CA 1
ATOM 3625 C C . ASP A 1 464 ? -17.804 18.246 23.171 1.00 42.56 464 ASP A C 1
ATOM 3627 O O . ASP A 1 464 ? -18.056 19.205 23.890 1.00 42.56 464 ASP A O 1
ATOM 3631 N N . GLU A 1 465 ? -16.576 18.088 22.656 1.00 39.22 465 GLU A N 1
ATOM 3632 C CA . GLU A 1 465 ? -15.527 19.125 22.730 1.00 39.22 465 GLU A CA 1
ATOM 3633 C C . GLU A 1 465 ? -15.501 20.022 21.472 1.00 39.22 465 GLU A C 1
ATOM 3635 O O . GLU A 1 465 ? -15.178 21.203 21.572 1.00 39.22 465 GLU A O 1
ATOM 3640 N N . GLU A 1 466 ? -15.963 19.532 20.312 1.00 42.91 466 GLU A N 1
ATOM 3641 C CA . GLU A 1 466 ? -16.440 20.341 19.177 1.00 42.91 466 GLU A CA 1
ATOM 3642 C C . GLU A 1 466 ? -17.900 20.800 19.389 1.00 42.91 466 GLU A C 1
ATOM 3644 O O . GLU A 1 466 ? -18.697 20.838 18.446 1.00 42.91 466 GLU A O 1
ATOM 3649 N N . ILE A 1 467 ? -18.255 21.228 20.609 1.00 44.00 467 ILE A N 1
ATOM 3650 C CA . ILE A 1 467 ? -19.338 22.206 20.795 1.00 44.00 467 ILE A CA 1
ATOM 3651 C C . ILE A 1 467 ? -18.840 23.507 20.154 1.00 44.00 467 ILE A C 1
ATOM 3653 O O . ILE A 1 467 ? -18.388 24.454 20.800 1.00 44.00 467 ILE A O 1
ATOM 3657 N N . GLY A 1 468 ? -18.882 23.553 18.825 1.00 49.97 468 GLY A N 1
ATOM 3658 C CA . GLY A 1 468 ? -18.995 24.815 18.131 1.00 49.97 468 GLY A CA 1
ATOM 3659 C C . GLY A 1 468 ? -20.282 25.439 18.644 1.00 49.97 468 GLY A C 1
ATOM 3660 O O . GLY A 1 468 ? -21.359 24.887 18.414 1.00 49.97 468 GLY A O 1
ATOM 3661 N N . LYS A 1 469 ? -20.166 26.548 19.385 1.00 64.94 469 LYS A N 1
ATOM 3662 C CA . LYS A 1 469 ? -21.319 27.377 19.752 1.00 64.94 469 LYS A CA 1
ATOM 3663 C C . LYS A 1 469 ? -22.204 27.532 18.516 1.00 64.94 469 LYS A C 1
ATOM 3665 O O . LYS A 1 469 ? -21.673 27.713 17.416 1.00 64.94 469 LYS A O 1
ATOM 3670 N N . ALA A 1 470 ? -23.521 27.451 18.706 1.00 83.25 470 ALA A N 1
ATOM 3671 C CA . ALA A 1 470 ? -24.487 27.800 17.674 1.00 83.25 470 ALA A CA 1
ATOM 3672 C C . ALA A 1 470 ? -24.005 29.047 16.915 1.00 83.25 470 ALA A C 1
ATOM 3674 O O . ALA A 1 470 ? -23.591 30.033 17.529 1.00 83.25 470 ALA A O 1
ATOM 3675 N N . ILE A 1 471 ? -24.006 28.983 15.584 1.00 90.94 471 ILE A N 1
ATOM 3676 C CA . ILE A 1 471 ? -23.726 30.157 14.757 1.00 90.94 471 ILE A CA 1
ATOM 3677 C C . ILE A 1 471 ? -24.803 31.197 15.104 1.00 90.94 471 ILE A C 1
ATOM 3679 O O . ILE A 1 471 ? -25.983 30.850 14.986 1.00 90.94 471 ILE A O 1
ATOM 3683 N N . PRO A 1 472 ? -24.432 32.422 15.525 1.00 90.94 472 PRO A N 1
ATOM 3684 C CA . PRO A 1 472 ? -25.403 33.445 15.891 1.00 90.94 472 PRO A CA 1
ATOM 3685 C C . PRO A 1 472 ? -26.359 33.754 14.740 1.00 90.94 472 PRO A C 1
ATOM 3687 O O . PRO A 1 472 ? -25.962 33.742 13.570 1.00 90.94 472 PRO A O 1
ATOM 3690 N N . GLU A 1 473 ? -27.610 34.084 15.057 1.00 90.12 473 GLU A N 1
ATOM 3691 C CA . GLU A 1 473 ? -28.632 34.344 14.040 1.00 90.12 473 GLU A CA 1
ATOM 3692 C C . GLU A 1 473 ? -28.240 35.527 13.133 1.00 90.12 473 GLU A C 1
ATOM 3694 O O . GLU A 1 473 ? -28.522 35.510 11.936 1.00 90.12 473 GLU A O 1
ATOM 3699 N N . ALA A 1 474 ? -27.509 36.524 13.653 1.00 90.50 474 ALA A N 1
ATOM 3700 C CA . ALA A 1 474 ? -26.951 37.605 12.836 1.00 90.50 474 ALA A CA 1
ATOM 3701 C C . ALA A 1 474 ? -25.955 37.120 11.772 1.00 90.50 474 ALA A C 1
ATOM 3703 O O . ALA A 1 474 ? -25.934 37.651 10.660 1.00 90.50 474 ALA A O 1
ATOM 3704 N N . VAL A 1 475 ? -25.161 36.095 12.082 1.00 93.62 475 VAL A N 1
ATOM 3705 C CA . VAL A 1 475 ? -24.219 35.487 11.135 1.00 93.62 475 VAL A CA 1
ATOM 3706 C C . VAL A 1 475 ? -24.970 34.605 10.139 1.00 93.62 475 VAL A C 1
ATOM 3708 O O . VAL A 1 475 ? -24.677 34.665 8.950 1.00 93.62 475 VAL A O 1
ATOM 3711 N N . ILE A 1 476 ? -25.991 33.851 10.571 1.00 94.00 476 ILE A N 1
ATOM 3712 C CA . ILE A 1 476 ? -26.855 33.081 9.655 1.00 94.00 476 ILE A CA 1
ATOM 3713 C C . ILE A 1 476 ? -27.520 33.994 8.622 1.00 94.00 476 ILE A C 1
ATOM 3715 O O . ILE A 1 476 ? -27.464 33.692 7.434 1.00 94.00 476 ILE A O 1
ATOM 3719 N N . ARG A 1 477 ? -28.053 35.152 9.033 1.00 93.31 477 ARG A N 1
ATOM 3720 C CA . ARG A 1 477 ? -28.619 36.133 8.092 1.00 93.31 477 ARG A CA 1
ATOM 3721 C C . ARG A 1 477 ? -27.595 36.610 7.058 1.00 93.31 477 ARG A C 1
ATOM 3723 O O . ARG A 1 477 ? -27.930 36.733 5.882 1.00 93.31 477 ARG A O 1
ATOM 3730 N N . GLN A 1 478 ? -26.349 36.856 7.468 1.00 95.31 478 GLN A N 1
ATOM 3731 C CA . GLN A 1 478 ? -25.268 37.221 6.542 1.00 95.31 478 GLN A CA 1
ATOM 3732 C C . GLN A 1 478 ? -24.911 36.071 5.591 1.00 95.31 478 GLN A C 1
ATOM 3734 O O . GLN A 1 478 ? -24.657 36.308 4.409 1.00 95.31 478 GLN A O 1
ATOM 3739 N N . LEU A 1 479 ? -24.919 34.826 6.075 1.00 95.31 479 LEU A N 1
ATOM 3740 C CA . LEU A 1 479 ? -24.719 33.638 5.244 1.00 95.31 479 LEU A CA 1
ATOM 3741 C C . LEU A 1 479 ? -25.837 33.498 4.204 1.00 95.31 479 LEU A C 1
ATOM 3743 O O . LEU A 1 479 ? -25.547 33.364 3.016 1.00 95.31 479 LEU A O 1
ATOM 3747 N N . ASP A 1 480 ? -27.097 33.634 4.610 1.00 94.44 480 ASP A N 1
ATOM 3748 C CA . ASP A 1 480 ? -28.256 33.569 3.714 1.00 94.44 480 ASP A CA 1
ATOM 3749 C C . ASP A 1 480 ? -28.195 34.634 2.609 1.00 94.44 480 ASP A C 1
ATOM 3751 O O . ASP A 1 480 ? -28.438 34.341 1.436 1.00 94.44 480 ASP A O 1
ATOM 3755 N N . GLN A 1 481 ? -27.752 35.853 2.939 1.00 95.06 481 GLN A N 1
ATOM 3756 C CA . GLN A 1 481 ? -27.513 36.913 1.953 1.00 95.06 481 GLN A CA 1
ATOM 3757 C C . GLN A 1 481 ? -26.453 36.543 0.908 1.00 95.06 481 GLN A C 1
ATOM 3759 O O . GLN A 1 481 ? -26.427 37.149 -0.161 1.00 95.06 481 GLN A O 1
ATOM 3764 N N . HIS A 1 482 ? -25.590 35.563 1.175 1.00 94.56 482 HIS A N 1
ATOM 3765 C CA . HIS A 1 482 ? -24.518 35.110 0.287 1.00 94.56 482 HIS A CA 1
ATOM 3766 C C . HIS A 1 482 ? -24.733 33.689 -0.250 1.00 94.56 482 HIS A C 1
ATOM 3768 O O . HIS A 1 482 ? -23.814 33.113 -0.842 1.00 94.56 482 HIS A O 1
ATOM 3774 N N . VAL A 1 483 ? -25.950 33.139 -0.147 1.00 91.69 483 VAL A N 1
ATOM 3775 C CA . VAL A 1 483 ? -26.295 31.800 -0.663 1.00 91.69 483 VAL A CA 1
ATOM 3776 C C . VAL A 1 483 ? -26.025 31.653 -2.170 1.00 91.69 483 VAL A C 1
ATOM 3778 O O . VAL A 1 483 ? -25.761 30.565 -2.672 1.00 91.69 483 VAL A O 1
ATOM 3781 N N . ARG A 1 484 ? -25.995 32.762 -2.922 1.00 89.38 484 ARG A N 1
ATOM 3782 C CA . ARG A 1 484 ? -25.627 32.766 -4.349 1.00 89.38 484 ARG A CA 1
ATOM 3783 C C . ARG A 1 484 ? -24.183 32.319 -4.623 1.00 89.38 484 ARG A C 1
ATOM 3785 O O . ARG A 1 484 ? -23.923 31.791 -5.697 1.00 89.38 484 ARG A O 1
ATOM 3792 N N . LEU A 1 485 ? -23.259 32.511 -3.675 1.00 91.56 485 LEU A N 1
ATOM 3793 C CA . LEU A 1 485 ? -21.847 32.102 -3.797 1.00 91.56 485 LEU A CA 1
ATOM 3794 C C . LEU A 1 485 ? -21.638 30.605 -3.543 1.00 91.56 485 LEU A C 1
ATOM 3796 O O . LEU A 1 485 ? -20.556 30.065 -3.753 1.00 91.56 485 LEU A O 1
ATOM 3800 N N . LEU A 1 486 ? -22.673 29.938 -3.056 1.00 89.69 486 LEU A N 1
ATOM 3801 C CA . LEU A 1 486 ? -22.628 28.569 -2.604 1.00 89.69 486 LEU A CA 1
ATOM 3802 C C . LEU A 1 486 ? -22.495 27.625 -3.813 1.00 89.69 486 LEU A C 1
ATOM 3804 O O . LEU A 1 486 ? -23.353 27.619 -4.694 1.00 89.69 486 LEU A O 1
ATOM 3808 N N . GLY A 1 487 ? -21.390 26.869 -3.850 1.00 85.06 487 GLY A N 1
ATOM 3809 C CA . GLY A 1 487 ? -21.017 25.969 -4.951 1.00 85.06 487 GLY A CA 1
ATOM 3810 C C . GLY A 1 487 ? -20.207 26.618 -6.080 1.00 85.06 487 GLY A C 1
ATOM 3811 O O . GLY A 1 487 ? -19.680 25.902 -6.932 1.00 85.06 487 GLY A O 1
ATOM 3812 N N . LYS A 1 488 ? -20.040 27.948 -6.056 1.00 88.12 488 LYS A N 1
ATOM 3813 C CA . LYS A 1 488 ? -19.339 28.690 -7.107 1.00 88.12 488 LYS A CA 1
ATOM 3814 C C . LYS A 1 488 ? -17.900 28.187 -7.272 1.00 88.12 488 LYS A C 1
ATOM 3816 O O . LYS A 1 488 ? -17.164 28.081 -6.294 1.00 88.12 488 LYS A O 1
ATOM 3821 N N . ASP A 1 489 ? -17.522 27.894 -8.517 1.00 86.31 489 ASP A N 1
ATOM 3822 C CA . ASP A 1 489 ? -16.199 27.392 -8.919 1.00 86.31 489 ASP A CA 1
ATOM 3823 C C . ASP A 1 489 ? -15.768 26.083 -8.214 1.00 86.31 489 ASP A C 1
ATOM 3825 O O . ASP A 1 489 ? -14.595 25.704 -8.252 1.00 86.31 489 ASP A O 1
ATOM 3829 N N . PHE A 1 490 ? -16.701 25.360 -7.575 1.00 87.88 490 PHE A N 1
ATOM 3830 C CA . PHE A 1 490 ? -16.399 24.131 -6.847 1.00 87.88 490 PHE A CA 1
ATOM 3831 C C . PHE A 1 490 ? -16.542 22.900 -7.760 1.00 87.88 490 PHE A C 1
ATOM 3833 O O . PHE A 1 490 ? -17.650 22.580 -8.191 1.00 87.88 490 PHE A O 1
ATOM 3840 N N . PRO A 1 491 ? -15.460 22.152 -8.042 1.00 87.25 491 PRO A N 1
ATOM 3841 C CA . PRO A 1 491 ? -15.545 20.981 -8.904 1.00 87.25 491 PRO A CA 1
ATOM 3842 C C . PRO A 1 491 ? -16.188 19.797 -8.170 1.00 87.25 491 PRO A C 1
ATOM 3844 O O . PRO A 1 491 ? -15.736 19.391 -7.093 1.00 87.25 491 PRO A O 1
ATOM 3847 N N . TYR A 1 492 ? -17.201 19.183 -8.785 1.00 89.25 492 TYR A N 1
ATOM 3848 C CA . TYR A 1 492 ? -17.829 17.965 -8.275 1.00 89.25 492 TYR A CA 1
ATOM 3849 C C . TYR A 1 492 ? -18.124 16.976 -9.410 1.00 89.25 492 TYR A C 1
ATOM 3851 O O . TYR A 1 492 ? -19.209 16.949 -9.983 1.00 89.25 492 TYR A O 1
ATOM 3859 N N . GLY A 1 493 ? -17.127 16.144 -9.724 1.00 86.44 493 GLY A N 1
ATOM 3860 C CA . GLY A 1 493 ? -17.215 15.173 -10.816 1.00 86.44 493 GLY A CA 1
ATOM 3861 C C . GLY A 1 493 ? -17.326 15.863 -12.173 1.00 86.44 493 GLY A C 1
ATOM 3862 O O . GLY A 1 493 ? -16.675 16.880 -12.398 1.00 86.44 493 GLY A O 1
ATOM 3863 N N . GLU A 1 494 ? -18.154 15.300 -13.049 1.00 86.69 494 GLU A N 1
ATOM 3864 C CA . GLU A 1 494 ? -18.484 15.860 -14.367 1.00 86.69 494 GLU A CA 1
ATOM 3865 C C . GLU A 1 494 ? -19.793 16.671 -14.344 1.00 86.69 494 GLU A C 1
ATOM 3867 O O . GLU A 1 494 ? -20.311 17.045 -15.394 1.00 86.69 494 GLU A O 1
ATOM 3872 N N . LEU A 1 495 ? -20.343 16.961 -13.153 1.00 89.50 495 LEU A N 1
ATOM 3873 C CA . LEU A 1 495 ? -21.589 17.715 -13.051 1.00 89.50 495 LEU A CA 1
ATOM 3874 C C . LEU A 1 495 ? -21.414 19.159 -13.550 1.00 89.50 495 LEU A C 1
ATOM 3876 O O . LEU A 1 495 ? -20.418 19.808 -13.210 1.00 89.50 495 LEU A O 1
ATOM 3880 N N . PRO A 1 496 ? -22.402 19.702 -14.288 1.00 92.75 496 PRO A N 1
ATOM 3881 C CA . PRO A 1 496 ? -22.399 21.102 -14.690 1.00 92.75 496 PRO A CA 1
ATOM 3882 C C . PRO A 1 496 ? -22.327 22.044 -13.475 1.00 92.75 496 PRO A C 1
ATOM 3884 O O . PRO A 1 496 ? -22.981 21.768 -12.464 1.00 92.75 496 PRO A O 1
ATOM 3887 N N . PRO A 1 497 ? -21.621 23.189 -13.563 1.00 93.00 497 PRO A N 1
ATOM 3888 C CA . PRO A 1 497 ? -21.486 24.128 -12.446 1.00 93.00 497 PRO A CA 1
ATOM 3889 C C . PRO A 1 497 ? -22.819 24.553 -11.817 1.00 93.00 497 PRO A C 1
ATOM 3891 O O . PRO A 1 497 ? -22.932 24.608 -10.596 1.00 93.00 497 PRO A O 1
ATOM 3894 N N . GLU A 1 498 ? -23.858 24.776 -12.626 1.00 92.44 498 GLU A N 1
ATOM 3895 C CA . GLU A 1 498 ? -25.170 25.179 -12.103 1.00 92.44 498 GLU A CA 1
ATOM 3896 C C . GLU A 1 498 ? -25.891 24.066 -11.343 1.00 92.44 498 GLU A C 1
ATOM 3898 O O . GLU A 1 498 ? -26.561 24.334 -10.346 1.00 92.44 498 GLU A O 1
ATOM 3903 N N . ALA A 1 499 ? -25.687 22.809 -11.743 1.00 94.50 499 ALA A N 1
ATOM 3904 C CA . ALA A 1 499 ? -26.192 21.667 -10.994 1.00 94.50 499 ALA A CA 1
ATOM 3905 C C . ALA A 1 499 ? -25.477 21.537 -9.643 1.00 94.50 499 ALA A C 1
ATOM 3907 O O . ALA A 1 499 ? -26.120 21.293 -8.625 1.00 94.50 499 ALA A O 1
ATOM 3908 N N . VAL A 1 500 ? -24.158 21.766 -9.609 1.00 94.94 500 VAL A N 1
ATOM 3909 C CA . VAL A 1 500 ? -23.384 21.782 -8.358 1.00 94.94 500 VAL A CA 1
ATOM 3910 C C . VAL A 1 500 ? -23.860 22.906 -7.432 1.00 94.94 500 VAL A C 1
ATOM 3912 O O . VAL A 1 500 ? -24.075 22.662 -6.244 1.00 94.94 500 VAL A O 1
ATOM 3915 N N . ASN A 1 501 ? -24.090 24.108 -7.969 1.00 94.56 501 ASN A N 1
ATOM 3916 C CA . ASN A 1 501 ? -24.635 25.242 -7.219 1.00 94.56 501 ASN A CA 1
ATOM 3917 C C . ASN A 1 501 ? -25.996 24.899 -6.600 1.00 94.56 501 ASN A C 1
ATOM 3919 O O . ASN A 1 501 ? -26.175 25.047 -5.391 1.00 94.56 501 ASN A O 1
ATOM 3923 N N . ALA A 1 502 ? -26.945 24.415 -7.407 1.00 95.56 502 ALA A N 1
ATOM 3924 C CA . ALA A 1 502 ? -28.282 24.053 -6.942 1.00 95.56 502 ALA A CA 1
ATOM 3925 C C . ALA A 1 502 ? -28.234 22.958 -5.866 1.00 95.56 502 ALA A C 1
ATOM 3927 O O . ALA A 1 502 ? -28.763 23.147 -4.772 1.00 95.56 502 ALA A O 1
ATOM 3928 N N . MET A 1 503 ? -27.505 21.869 -6.125 1.00 96.44 503 MET A N 1
ATOM 3929 C CA . MET A 1 503 ? -27.343 20.752 -5.193 1.00 96.44 503 MET A CA 1
ATOM 3930 C C . MET A 1 503 ? -26.827 21.210 -3.827 1.00 96.44 503 MET A C 1
ATOM 3932 O O . MET A 1 503 ? -27.380 20.855 -2.784 1.00 96.44 503 MET A O 1
ATOM 3936 N N . LEU A 1 504 ? -25.745 21.990 -3.814 1.00 95.00 504 LEU A N 1
ATOM 3937 C CA . LEU A 1 504 ? -25.116 22.411 -2.569 1.00 95.00 504 LEU A CA 1
ATOM 3938 C C . LEU A 1 504 ? -25.982 23.440 -1.831 1.00 95.00 504 LEU A C 1
ATOM 3940 O O . LEU A 1 504 ? -26.033 23.406 -0.599 1.00 95.00 504 LEU A O 1
ATOM 3944 N N . ARG A 1 505 ? -26.705 24.311 -2.554 1.00 95.38 505 ARG A N 1
ATOM 3945 C CA . ARG A 1 505 ? -27.657 25.259 -1.951 1.00 95.38 505 ARG A CA 1
ATOM 3946 C C . ARG A 1 505 ? -28.773 24.509 -1.240 1.00 95.38 505 ARG A C 1
ATOM 3948 O O . ARG A 1 505 ? -29.033 24.788 -0.072 1.00 95.38 505 ARG A O 1
ATOM 3955 N N . THR A 1 506 ? -29.353 23.505 -1.890 1.00 97.12 506 THR A N 1
ATOM 3956 C CA . THR A 1 506 ? -30.366 22.638 -1.281 1.00 97.12 506 THR A CA 1
ATOM 3957 C C . THR A 1 506 ? -29.806 21.896 -0.067 1.00 97.12 506 THR A C 1
ATOM 3959 O O . THR A 1 506 ? -30.452 21.869 0.977 1.00 97.12 506 THR A O 1
ATOM 3962 N N . ALA A 1 507 ? -28.577 21.370 -0.133 1.00 97.00 507 ALA A N 1
ATOM 3963 C CA . ALA A 1 507 ? -27.939 20.723 1.019 1.00 97.00 507 ALA A CA 1
ATOM 3964 C C . ALA A 1 507 ? -27.790 21.673 2.222 1.00 97.00 507 ALA A C 1
ATOM 3966 O O . ALA A 1 507 ? -28.042 21.274 3.360 1.00 97.00 507 ALA A O 1
ATOM 3967 N N . TYR A 1 508 ? -27.413 22.931 1.981 1.00 96.50 508 TYR A N 1
ATOM 3968 C CA . TYR A 1 508 ? -27.332 23.960 3.018 1.00 96.50 508 TYR A CA 1
ATOM 3969 C C . TYR A 1 508 ? -28.698 24.304 3.620 1.00 96.50 508 TYR A C 1
ATOM 3971 O O . TYR A 1 508 ? -28.831 24.296 4.843 1.00 96.50 508 TYR A O 1
ATOM 3979 N N . VAL A 1 509 ? -29.712 24.543 2.781 1.00 96.00 509 VAL A N 1
ATOM 3980 C CA . VAL A 1 509 ? -31.086 24.833 3.225 1.00 96.00 509 VAL A CA 1
ATOM 3981 C C . VAL A 1 509 ? -31.601 23.705 4.117 1.00 96.00 509 VAL A C 1
ATOM 3983 O O . VAL A 1 509 ? -32.062 23.956 5.227 1.00 96.00 509 VAL A O 1
ATOM 3986 N N . VAL A 1 510 ? -31.421 22.448 3.700 1.00 97.19 510 VAL A N 1
ATOM 3987 C CA . VAL A 1 510 ? -31.838 21.287 4.497 1.00 97.19 510 VAL A CA 1
ATOM 3988 C C . VAL A 1 510 ? -31.066 21.198 5.816 1.00 97.19 510 VAL A C 1
ATOM 3990 O O . VAL A 1 510 ? -31.677 20.954 6.854 1.00 97.19 510 VAL A O 1
ATOM 3993 N N . LEU A 1 511 ? -29.746 21.414 5.831 1.00 95.31 511 LEU A N 1
ATOM 3994 C CA . LEU A 1 511 ? -28.969 21.435 7.081 1.00 95.31 511 LEU A CA 1
ATOM 3995 C C . LEU A 1 511 ? -29.491 22.495 8.060 1.00 95.31 511 LEU A C 1
ATOM 3997 O O . LEU A 1 511 ? -29.712 22.186 9.234 1.00 95.31 511 LEU A O 1
ATOM 4001 N N . ARG A 1 512 ? -29.687 23.722 7.567 1.00 94.75 512 ARG A N 1
ATOM 4002 C CA . ARG A 1 512 ? -30.119 24.891 8.341 1.00 94.75 512 ARG A CA 1
ATOM 4003 C C . ARG A 1 512 ? -31.537 24.721 8.889 1.00 94.75 512 ARG A C 1
ATOM 4005 O O . ARG A 1 512 ? -31.761 24.977 10.067 1.00 94.75 512 ARG A O 1
ATOM 4012 N N . ASP A 1 513 ? -32.466 24.254 8.059 1.00 95.00 513 ASP A N 1
ATOM 4013 C CA . ASP A 1 513 ? -33.902 24.255 8.373 1.00 95.00 513 ASP A CA 1
ATOM 4014 C C . ASP A 1 513 ? -34.365 23.020 9.142 1.00 95.00 513 ASP A C 1
ATOM 4016 O O . ASP A 1 513 ? -35.484 22.997 9.643 1.00 95.00 513 ASP A O 1
ATOM 4020 N N . THR A 1 514 ? -33.533 21.980 9.240 1.00 94.50 514 THR A N 1
ATOM 4021 C CA . THR A 1 514 ? -33.950 20.705 9.852 1.00 94.50 514 THR A CA 1
ATOM 4022 C C . THR A 1 514 ? -33.079 20.270 11.019 1.00 94.50 514 THR A C 1
ATOM 4024 O O . THR A 1 514 ? -33.444 19.352 11.763 1.00 94.50 514 THR A O 1
ATOM 4027 N N . GLY A 1 515 ? -31.881 20.843 11.156 1.00 91.88 515 GLY A N 1
ATOM 4028 C CA . GLY A 1 515 ? -30.899 20.441 12.158 1.00 91.88 515 GLY A CA 1
ATOM 4029 C C . GLY A 1 515 ? -30.501 18.962 12.081 1.00 91.88 515 GLY A C 1
ATOM 4030 O O . GLY A 1 515 ? -30.077 18.381 13.084 1.00 91.88 515 GLY A O 1
ATOM 4031 N N . ARG A 1 516 ? -30.676 18.288 10.937 1.00 93.31 516 ARG A N 1
ATOM 4032 C CA . ARG A 1 516 ? -30.251 16.887 10.770 1.00 93.31 516 ARG A CA 1
ATOM 4033 C C . ARG A 1 516 ? -28.733 16.766 10.750 1.00 93.31 516 ARG A C 1
ATOM 4035 O O . ARG A 1 516 ? -28.018 17.725 10.464 1.00 93.31 516 ARG A O 1
ATOM 4042 N N . ARG A 1 517 ? -28.205 15.581 11.086 1.00 91.06 517 ARG A N 1
ATOM 4043 C CA . ARG A 1 517 ? -26.749 15.385 11.018 1.00 91.06 517 ARG A CA 1
ATOM 4044 C C . ARG A 1 517 ? -26.278 15.473 9.566 1.00 91.06 517 ARG A C 1
ATOM 4046 O O . ARG A 1 517 ? -26.985 14.989 8.685 1.00 91.06 517 ARG A O 1
ATOM 4053 N N . PRO A 1 518 ? -25.044 15.936 9.309 1.00 92.50 518 PRO A N 1
ATOM 4054 C CA . PRO A 1 518 ? -24.505 16.021 7.952 1.00 92.50 518 PRO A CA 1
ATOM 4055 C C . PRO A 1 518 ? -24.589 14.708 7.167 1.00 92.50 518 PRO A C 1
ATOM 4057 O O . PRO A 1 518 ? -24.942 14.716 5.996 1.00 92.50 518 PRO A O 1
ATOM 4060 N N . ALA A 1 519 ? -24.333 13.570 7.821 1.00 89.62 519 ALA A N 1
ATOM 4061 C CA . ALA A 1 519 ? -24.461 12.251 7.199 1.00 89.62 519 ALA A CA 1
ATOM 4062 C C . ALA A 1 519 ? -25.915 11.848 6.895 1.00 89.62 519 ALA A C 1
ATOM 4064 O O . ALA A 1 519 ? -26.147 11.081 5.970 1.00 89.62 519 ALA A O 1
ATOM 4065 N N . GLU A 1 520 ? -26.878 12.336 7.679 1.00 94.44 520 GLU A N 1
ATOM 4066 C CA . GLU A 1 520 ? -28.309 12.073 7.479 1.00 94.44 520 GLU A CA 1
ATOM 4067 C C . GLU A 1 520 ? -28.844 12.925 6.320 1.00 94.44 520 GLU A C 1
ATOM 4069 O O . GLU A 1 520 ? -29.586 12.405 5.498 1.00 94.44 520 GLU A O 1
ATOM 4074 N N . VAL A 1 521 ? -28.407 14.188 6.205 1.00 96.62 521 VAL A N 1
ATOM 4075 C CA . VAL A 1 521 ? -28.732 15.059 5.060 1.00 96.62 521 VAL A CA 1
ATOM 4076 C C . VAL A 1 521 ? -28.103 14.534 3.776 1.00 96.62 521 VAL A C 1
ATOM 4078 O O . VAL A 1 521 ? -28.789 14.379 2.774 1.00 96.62 521 VAL A O 1
ATOM 4081 N N . ALA A 1 522 ? -26.805 14.222 3.804 1.00 95.06 522 ALA A N 1
ATOM 4082 C CA . ALA A 1 522 ? -26.091 13.767 2.617 1.00 95.06 522 ALA A CA 1
ATOM 4083 C C . ALA A 1 522 ? -26.624 12.432 2.071 1.00 95.06 522 ALA A C 1
ATOM 4085 O O . ALA A 1 522 ? -26.465 12.168 0.886 1.00 95.06 522 ALA A O 1
ATOM 4086 N N . GLY A 1 523 ? -27.243 11.612 2.926 1.00 94.38 523 GLY A N 1
ATOM 4087 C CA . GLY A 1 523 ? -27.858 10.335 2.572 1.00 94.38 523 GLY A CA 1
ATOM 4088 C C . GLY A 1 523 ? -29.382 10.369 2.461 1.00 94.38 523 GLY A C 1
ATOM 4089 O O . GLY A 1 523 ? -29.990 9.313 2.612 1.00 94.38 523 GLY A O 1
ATOM 4090 N N . LEU A 1 524 ? -30.003 11.538 2.261 1.00 97.69 524 LEU A N 1
ATOM 4091 C CA . LEU A 1 524 ? -31.443 11.620 2.003 1.00 97.69 524 LEU A CA 1
ATOM 4092 C C . LEU A 1 524 ? -31.817 10.857 0.729 1.00 97.69 524 LEU A C 1
ATOM 4094 O O . LEU A 1 524 ? -31.118 10.932 -0.287 1.00 97.69 524 LEU A O 1
ATOM 4098 N N . ASP A 1 525 ? -32.937 10.147 0.791 1.00 96.94 525 ASP A N 1
ATOM 4099 C CA . ASP A 1 525 ? -33.511 9.459 -0.361 1.00 96.94 525 ASP A CA 1
ATOM 4100 C C . ASP A 1 525 ? -34.119 10.475 -1.335 1.00 96.94 525 ASP A C 1
ATOM 4102 O O . ASP A 1 525 ? -34.438 11.608 -0.966 1.00 96.94 525 ASP A O 1
ATOM 4106 N N . LEU A 1 526 ? -34.248 10.093 -2.603 1.00 96.62 526 LEU A N 1
ATOM 4107 C CA . LEU A 1 526 ? -34.819 10.954 -3.634 1.00 96.62 526 LEU A CA 1
ATOM 4108 C C . LEU A 1 526 ? -36.291 11.283 -3.342 1.00 96.62 526 LEU A C 1
ATOM 4110 O O . LEU A 1 526 ? -36.725 12.389 -3.641 1.00 96.62 526 LEU A O 1
ATOM 4114 N N . ASP A 1 527 ? -37.034 10.366 -2.722 1.00 95.69 527 ASP A N 1
ATOM 4115 C CA . ASP A 1 527 ? -38.436 10.501 -2.310 1.00 95.69 527 ASP A CA 1
ATOM 4116 C C . ASP A 1 527 ? -38.589 11.013 -0.862 1.00 95.69 527 ASP A C 1
ATOM 4118 O O . ASP A 1 527 ? -39.526 10.656 -0.149 1.00 95.69 527 ASP A O 1
ATOM 4122 N N . CYS A 1 528 ? -37.678 11.874 -0.399 1.00 97.00 528 CYS A N 1
ATOM 4123 C CA . CYS A 1 528 ? -37.640 12.337 0.993 1.00 97.00 528 CYS A CA 1
ATOM 4124 C C . CYS A 1 528 ? -38.769 13.295 1.415 1.00 97.00 528 CYS A C 1
ATOM 4126 O O . CYS A 1 528 ? -38.751 13.762 2.552 1.00 97.00 528 CYS A O 1
ATOM 4128 N N . LEU A 1 529 ? -39.739 13.606 0.554 1.00 97.50 529 LEU A N 1
ATOM 4129 C CA . LEU A 1 529 ? -40.860 14.496 0.864 1.00 97.50 529 LEU A CA 1
ATOM 4130 C C . LEU A 1 529 ? -42.180 13.723 0.884 1.00 97.50 529 LEU A C 1
ATOM 4132 O O . LEU A 1 529 ? -42.572 13.122 -0.113 1.00 97.50 529 LEU A O 1
ATOM 4136 N N . GLU A 1 530 ? -42.896 13.800 2.003 1.00 96.06 530 GLU A N 1
ATOM 4137 C CA . GLU A 1 530 ? -44.233 13.227 2.188 1.00 96.06 530 GLU A CA 1
ATOM 4138 C C . GLU A 1 530 ? -45.215 14.367 2.482 1.00 96.06 530 GLU A C 1
ATOM 4140 O O . GLU A 1 530 ? -44.959 15.191 3.357 1.00 96.06 530 GLU A O 1
ATOM 4145 N N . PHE A 1 531 ? -46.318 14.453 1.737 1.00 94.00 531 PHE A N 1
ATOM 4146 C CA . PHE A 1 531 ? -47.382 15.419 2.013 1.00 94.00 531 PHE A CA 1
ATOM 4147 C C . PHE A 1 531 ? -48.502 14.719 2.777 1.00 94.00 531 PHE A C 1
ATOM 4149 O O . PHE A 1 531 ? -49.089 13.766 2.264 1.00 94.00 531 PHE A O 1
ATOM 4156 N N . ASP A 1 532 ? -48.784 15.181 3.990 1.00 87.44 532 ASP A N 1
ATOM 4157 C CA . ASP A 1 532 ? -49.787 14.585 4.870 1.00 87.44 532 ASP A CA 1
ATOM 4158 C C . ASP A 1 532 ? -50.501 15.681 5.673 1.00 87.44 532 ASP A C 1
ATOM 4160 O O . ASP A 1 532 ? -49.870 16.604 6.182 1.00 87.44 532 ASP A O 1
ATOM 4164 N N . ASN A 1 533 ? -51.831 15.594 5.767 1.00 83.88 533 ASN A N 1
ATOM 4165 C CA . ASN A 1 533 ? -52.689 16.523 6.519 1.00 83.88 533 ASN A CA 1
ATOM 4166 C C . ASN A 1 533 ? -52.446 18.029 6.263 1.00 83.88 533 ASN A C 1
ATOM 4168 O O . ASN A 1 533 ? -52.610 18.849 7.162 1.00 83.88 533 ASN A O 1
ATOM 4172 N N . GLY A 1 534 ? -52.100 18.408 5.029 1.00 86.31 534 GLY A N 1
ATOM 4173 C CA . GLY A 1 534 ? -51.906 19.811 4.643 1.00 86.31 534 GLY A CA 1
ATOM 4174 C C . GLY A 1 534 ? -50.493 20.356 4.873 1.00 86.31 534 GLY A C 1
ATOM 4175 O O . GLY A 1 534 ? -50.235 21.503 4.515 1.00 86.31 534 GLY A O 1
ATOM 4176 N N . GLU A 1 535 ? -49.571 19.547 5.403 1.00 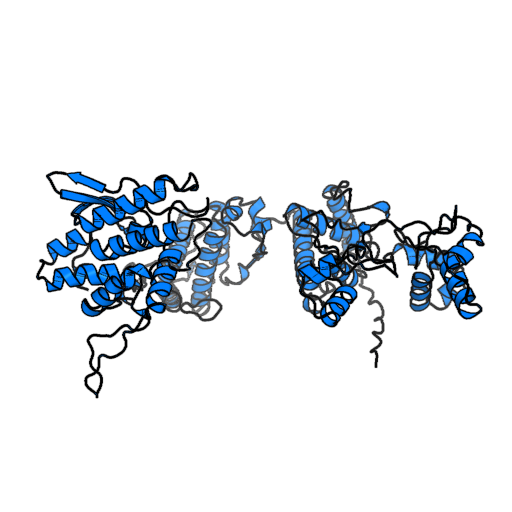91.88 535 GLU A N 1
ATOM 4177 C CA . GLU A 1 535 ? -48.179 19.926 5.652 1.00 91.88 535 GLU A CA 1
ATOM 4178 C C . GLU A 1 535 ? -47.201 18.963 4.961 1.00 91.88 535 GLU A C 1
ATOM 4180 O O . GLU A 1 535 ? -47.472 17.775 4.772 1.00 91.88 535 GLU A O 1
ATOM 4185 N N . TYR A 1 536 ? -46.029 19.476 4.580 1.00 96.31 536 TYR A N 1
ATOM 4186 C CA . TYR A 1 536 ? -44.941 18.645 4.070 1.00 96.31 536 TYR A CA 1
ATOM 4187 C C . TYR A 1 536 ? -44.050 18.159 5.209 1.00 96.31 536 TYR A C 1
ATOM 4189 O O . TYR A 1 536 ? -43.644 18.925 6.084 1.00 96.31 536 TYR A O 1
ATOM 4197 N N . GLN A 1 537 ? -43.684 16.883 5.150 1.00 96.25 537 GLN A N 1
ATOM 4198 C CA . GLN A 1 537 ? -42.777 16.235 6.081 1.00 96.25 537 GLN A CA 1
ATOM 4199 C C . GLN A 1 537 ? -41.526 15.744 5.346 1.00 96.25 537 GLN A C 1
ATOM 4201 O O . GLN A 1 537 ? -41.615 15.071 4.319 1.00 96.25 537 GLN A O 1
ATOM 4206 N N . LEU A 1 538 ? -40.350 16.043 5.901 1.00 97.25 538 LEU A N 1
ATOM 4207 C CA . LEU A 1 538 ? -39.089 15.445 5.479 1.00 97.25 538 LEU A CA 1
ATOM 4208 C C . LEU A 1 538 ? -38.959 14.045 6.088 1.00 97.25 538 LEU A C 1
ATOM 4210 O O . LEU A 1 538 ? -38.963 13.888 7.313 1.00 97.25 538 LEU A O 1
ATOM 4214 N N . VAL A 1 539 ? -38.781 13.042 5.234 1.00 97.12 539 VAL A N 1
ATOM 4215 C CA . VAL A 1 539 ? -38.509 11.654 5.604 1.00 97.12 539 VAL A CA 1
ATOM 4216 C C . VAL A 1 539 ? -36.999 11.403 5.593 1.00 97.12 539 VAL A C 1
ATOM 4218 O O . VAL A 1 539 ? -36.335 11.620 4.584 1.00 97.12 539 VAL A O 1
ATOM 4221 N N . TRP A 1 540 ? -36.433 10.918 6.705 1.00 95.44 540 TRP A N 1
ATOM 4222 C CA . TRP A 1 540 ? -34.997 10.598 6.792 1.00 95.44 540 TRP A CA 1
ATOM 4223 C C . TRP A 1 540 ? -34.675 9.339 7.607 1.00 95.44 540 TRP A C 1
ATOM 4225 O O . TRP A 1 540 ? -35.501 8.771 8.333 1.00 95.44 540 TRP A O 1
ATOM 4235 N N . HIS A 1 541 ? -33.403 8.932 7.566 1.00 91.62 541 HIS A N 1
ATOM 4236 C CA . HIS A 1 541 ? -32.856 7.826 8.351 1.00 91.62 541 HIS A CA 1
ATOM 4237 C C . HIS A 1 541 ? -31.884 8.304 9.439 1.00 91.62 541 HIS A C 1
ATOM 4239 O O . HIS A 1 541 ? -30.821 8.838 9.146 1.00 91.62 541 HIS A O 1
ATOM 4245 N N . ASN A 1 542 ? -32.208 8.079 10.718 1.00 85.56 542 ASN A N 1
ATOM 4246 C CA . ASN A 1 542 ? -31.274 8.301 11.826 1.00 85.56 542 ASN A CA 1
ATOM 4247 C C . ASN A 1 542 ? -30.300 7.121 11.927 1.00 85.56 542 ASN A C 1
ATOM 4249 O O . ASN A 1 542 ? -30.523 6.145 12.656 1.00 85.56 542 ASN A O 1
ATOM 4253 N N . THR A 1 543 ? -29.193 7.234 11.201 1.00 79.25 543 THR A N 1
ATOM 4254 C CA . THR A 1 543 ? -28.164 6.194 11.108 1.00 79.25 543 THR A CA 1
ATOM 4255 C C . THR A 1 543 ? -27.462 5.944 12.447 1.00 79.25 543 THR A C 1
ATOM 4257 O O . THR A 1 543 ? -27.295 4.786 12.834 1.00 79.25 543 THR A O 1
ATOM 4260 N N . LYS A 1 544 ? -27.126 6.992 13.223 1.00 75.50 544 LYS A N 1
ATOM 4261 C CA . LYS A 1 544 ? -26.472 6.839 14.548 1.00 75.50 544 LYS A CA 1
ATOM 4262 C C . LYS A 1 544 ? -27.391 6.122 15.539 1.00 75.50 544 LYS A C 1
ATOM 4264 O O . LYS A 1 544 ? -26.954 5.272 16.307 1.00 75.50 544 LYS A O 1
ATOM 4269 N N . GLY A 1 545 ? -28.674 6.475 15.520 1.00 74.44 545 GLY A N 1
ATOM 4270 C CA . GLY A 1 545 ? -29.702 5.920 16.390 1.00 74.44 545 GLY A CA 1
ATOM 4271 C C . GLY A 1 545 ? -30.278 4.591 15.906 1.00 74.44 545 GLY A C 1
ATOM 4272 O O . GLY A 1 545 ? -31.075 4.019 16.647 1.00 74.44 545 GLY A O 1
ATOM 4273 N N . ARG A 1 546 ? -29.885 4.112 14.714 1.00 78.62 546 ARG A N 1
ATOM 4274 C CA . ARG A 1 546 ? -30.429 2.927 14.023 1.00 78.62 546 ARG A CA 1
ATOM 4275 C C . ARG A 1 546 ? -31.957 2.955 13.866 1.00 78.62 546 ARG A C 1
ATOM 4277 O O . ARG A 1 546 ? -32.608 1.921 13.962 1.00 78.62 546 ARG A O 1
ATOM 4284 N N . ARG A 1 547 ? -32.537 4.134 13.623 1.00 83.62 547 ARG A N 1
ATOM 4285 C CA . ARG A 1 547 ? -33.982 4.320 13.399 1.00 83.62 547 ARG A CA 1
ATOM 4286 C C . ARG A 1 547 ? -34.206 4.870 11.997 1.00 83.62 547 ARG A C 1
ATOM 4288 O O . ARG A 1 547 ? -33.593 5.864 11.627 1.00 83.62 547 ARG A O 1
ATOM 4295 N N . ARG A 1 548 ? -35.058 4.226 11.206 1.00 88.75 548 ARG A N 1
ATOM 4296 C CA . ARG A 1 548 ? -35.304 4.578 9.798 1.00 88.75 548 ARG A CA 1
ATOM 4297 C C . ARG A 1 548 ? -36.663 5.268 9.629 1.00 88.75 548 ARG A C 1
ATOM 4299 O O . ARG A 1 548 ? -37.512 5.105 10.500 1.00 88.75 548 ARG A O 1
ATOM 4306 N N . ARG A 1 549 ? -36.844 6.002 8.520 1.00 91.06 549 ARG A N 1
ATOM 4307 C CA . ARG A 1 549 ? -38.108 6.634 8.099 1.00 91.06 549 ARG A CA 1
ATOM 4308 C C . ARG A 1 549 ? -38.741 7.502 9.191 1.00 91.06 549 ARG A C 1
ATOM 4310 O O . ARG A 1 549 ? -39.896 7.329 9.568 1.00 91.06 549 ARG A O 1
ATOM 4317 N N . ARG A 1 550 ? -37.933 8.393 9.761 1.00 93.81 550 ARG A N 1
ATOM 4318 C CA . ARG A 1 550 ? -38.388 9.436 10.689 1.00 93.81 550 ARG A CA 1
ATOM 4319 C C . ARG A 1 550 ? -38.986 10.579 9.880 1.00 93.81 550 ARG A C 1
ATOM 4321 O O . ARG A 1 550 ? -38.585 10.753 8.737 1.00 93.81 550 ARG A O 1
ATOM 4328 N N . ARG A 1 551 ? -39.903 11.327 10.485 1.00 93.00 551 ARG A N 1
ATOM 4329 C CA . ARG A 1 551 ? -40.616 12.436 9.854 1.00 93.00 551 ARG A CA 1
ATOM 4330 C C . ARG A 1 551 ? -40.389 13.733 10.616 1.00 93.00 551 ARG A C 1
ATOM 4332 O O . ARG A 1 551 ? -40.260 13.699 11.843 1.00 93.00 551 ARG A O 1
ATOM 4339 N N . LEU A 1 552 ? -40.364 14.843 9.889 1.00 93.50 552 LEU A N 1
ATOM 4340 C CA . LEU A 1 552 ? -40.292 16.197 10.436 1.00 93.50 552 LEU A CA 1
ATOM 4341 C C . LEU A 1 552 ? -41.061 17.164 9.558 1.00 93.50 552 LEU A C 1
ATOM 4343 O O . LEU A 1 552 ? -40.730 17.255 8.376 1.00 93.50 552 LEU A O 1
ATOM 4347 N N . PRO A 1 553 ? -42.008 17.917 10.123 1.00 92.62 553 PRO A N 1
ATOM 4348 C CA . PRO A 1 553 ? -42.628 19.027 9.419 1.00 92.62 553 PRO A CA 1
ATOM 4349 C C . PRO A 1 553 ? -41.573 20.023 8.925 1.00 92.62 553 PRO A C 1
ATOM 4351 O O . PRO A 1 553 ? -40.692 20.429 9.686 1.00 92.62 553 PRO A O 1
ATOM 4354 N N . VAL A 1 554 ? -41.645 20.401 7.650 1.00 94.88 554 VAL A N 1
ATOM 4355 C CA . VAL A 1 554 ? -40.745 21.381 7.027 1.00 94.88 554 VAL A CA 1
ATOM 4356 C C . VAL A 1 554 ? -41.543 22.494 6.360 1.00 94.88 554 VAL A C 1
ATOM 4358 O O . VAL A 1 554 ? -42.645 22.279 5.859 1.00 94.88 554 VAL A O 1
ATOM 4361 N N . HIS A 1 555 ? -40.983 23.702 6.344 1.00 93.50 555 HIS A N 1
ATOM 4362 C CA . HIS A 1 555 ? -41.618 24.847 5.698 1.00 93.50 555 HIS A CA 1
ATOM 4363 C C . HIS A 1 555 ? -41.620 24.707 4.172 1.00 93.50 555 HIS A C 1
ATOM 4365 O O . HIS A 1 555 ? -40.722 24.099 3.588 1.00 93.50 555 HIS A O 1
ATOM 4371 N N . GLN A 1 556 ? -42.588 25.361 3.520 1.00 95.06 556 GLN A N 1
ATOM 4372 C CA . GLN A 1 556 ? -42.733 25.342 2.062 1.00 95.06 556 GLN A CA 1
ATOM 4373 C C . GLN A 1 556 ? -41.446 25.767 1.333 1.00 95.06 556 GLN A C 1
ATOM 4375 O O . GLN A 1 556 ? -41.067 25.137 0.360 1.00 95.06 556 GLN A O 1
ATOM 4380 N N . GLN A 1 557 ? -40.697 26.740 1.860 1.00 94.69 557 GLN A N 1
ATOM 4381 C CA . GLN A 1 557 ? -39.425 27.171 1.259 1.00 94.69 557 GLN A CA 1
ATOM 4382 C C . GLN A 1 557 ? -38.366 26.054 1.206 1.00 94.69 557 GLN A C 1
ATOM 4384 O O . GLN A 1 557 ? -37.626 25.945 0.230 1.00 94.69 557 GLN A O 1
ATOM 4389 N N . THR A 1 558 ? -38.291 25.203 2.236 1.00 97.06 558 THR A N 1
ATOM 4390 C CA . THR A 1 558 ? -37.392 24.036 2.253 1.00 97.06 558 THR A CA 1
ATOM 4391 C C . THR A 1 558 ? -37.848 22.993 1.229 1.00 97.06 558 THR A C 1
ATOM 4393 O O . THR A 1 558 ? -37.018 22.370 0.569 1.00 97.06 558 THR A O 1
ATOM 4396 N N . VAL A 1 559 ? -39.166 22.819 1.079 1.00 97.75 559 VAL A N 1
ATOM 4397 C CA . VAL A 1 559 ? -39.780 21.922 0.086 1.00 97.75 559 VAL A CA 1
ATOM 4398 C C . VAL A 1 559 ? -39.461 22.386 -1.329 1.00 97.75 559 VAL A C 1
ATOM 4400 O O . VAL A 1 559 ? -39.039 21.570 -2.144 1.00 97.75 559 VAL A O 1
ATOM 4403 N N . ASP A 1 560 ? -39.619 23.678 -1.605 1.00 97.44 560 ASP A N 1
ATOM 4404 C CA . ASP A 1 560 ? -39.355 24.269 -2.916 1.00 97.44 560 ASP A CA 1
ATOM 4405 C C . ASP A 1 560 ? -37.879 24.083 -3.293 1.00 97.44 560 ASP A C 1
ATOM 4407 O O . ASP A 1 560 ? -37.580 23.547 -4.354 1.00 97.44 560 ASP A O 1
ATOM 4411 N N . ALA A 1 561 ? -36.947 24.349 -2.368 1.00 96.81 561 ALA A N 1
ATOM 4412 C CA . ALA A 1 561 ? -35.518 24.118 -2.600 1.00 96.81 561 ALA A CA 1
ATOM 4413 C C . ALA A 1 561 ? -35.166 22.645 -2.897 1.00 96.81 561 ALA A C 1
ATOM 4415 O O . ALA A 1 561 ? -34.222 22.366 -3.643 1.00 96.81 561 ALA A O 1
ATOM 4416 N N . ILE A 1 562 ? -35.886 21.688 -2.298 1.00 98.31 562 ILE A N 1
ATOM 4417 C CA . ILE A 1 562 ? -35.721 20.259 -2.600 1.00 98.31 562 ILE A CA 1
ATOM 4418 C C . ILE A 1 562 ? -36.296 19.937 -3.982 1.00 98.31 562 ILE A C 1
ATOM 4420 O O . ILE A 1 562 ? -35.627 19.252 -4.753 1.00 98.31 562 ILE A O 1
ATOM 4424 N N . LYS A 1 563 ? -37.491 20.438 -4.308 1.00 98.00 563 LYS A N 1
ATOM 4425 C CA . LYS A 1 563 ? -38.157 20.193 -5.595 1.00 98.00 563 LYS A CA 1
ATOM 4426 C C . LYS A 1 563 ? -37.393 20.794 -6.774 1.00 98.00 563 LYS A C 1
ATOM 4428 O O . LYS A 1 563 ? -37.164 20.084 -7.749 1.00 98.00 563 LYS A O 1
ATOM 4433 N N . ASP A 1 564 ? -36.914 22.029 -6.648 1.00 97.19 564 ASP A N 1
ATOM 4434 C CA . ASP A 1 564 ? -36.085 22.690 -7.663 1.00 97.19 564 ASP A CA 1
ATOM 4435 C C . ASP A 1 564 ? -34.827 21.862 -7.963 1.00 97.19 564 ASP A C 1
ATOM 4437 O O . ASP A 1 564 ? -34.441 21.648 -9.114 1.00 97.19 564 ASP A O 1
ATOM 4441 N N . TRP A 1 565 ? -34.189 21.330 -6.914 1.00 97.31 565 TRP A N 1
ATOM 4442 C CA . TRP A 1 565 ? -33.042 20.447 -7.087 1.00 97.31 565 TRP A CA 1
ATOM 4443 C C . TRP A 1 565 ? -33.426 19.093 -7.691 1.00 97.31 565 TRP A C 1
ATOM 4445 O O . TRP A 1 565 ? -32.708 18.611 -8.563 1.00 97.31 565 TRP A O 1
ATOM 4455 N N . GLN A 1 566 ? -34.539 18.479 -7.281 1.00 97.94 566 GLN A N 1
ATOM 4456 C CA . GLN A 1 566 ? -35.029 17.233 -7.883 1.00 97.94 566 GLN A CA 1
ATOM 4457 C C . GLN A 1 566 ? -35.252 17.388 -9.395 1.00 97.94 566 GLN A C 1
ATOM 4459 O O . GLN A 1 566 ? -34.876 16.488 -10.148 1.00 97.94 566 GLN A O 1
ATOM 4464 N N . GLU A 1 567 ? -35.798 18.524 -9.835 1.00 97.38 567 GLU A N 1
ATOM 4465 C CA . GLU A 1 567 ? -36.021 18.831 -11.250 1.00 97.38 567 GLU A CA 1
ATOM 4466 C C . GLU A 1 567 ? -34.701 18.952 -12.024 1.00 97.38 567 GLU A C 1
ATOM 4468 O O . GLU A 1 567 ? -34.509 18.264 -13.026 1.00 97.38 567 GLU A O 1
ATOM 4473 N N . ILE A 1 568 ? -33.742 19.740 -11.521 1.00 96.31 568 ILE A N 1
ATOM 4474 C CA . ILE A 1 568 ? -32.411 19.870 -12.142 1.00 96.31 568 ILE A CA 1
ATOM 4475 C C . ILE A 1 568 ? -31.698 18.514 -12.179 1.00 96.31 568 ILE A C 1
ATOM 4477 O O . ILE A 1 568 ? -31.118 18.132 -13.197 1.00 96.31 568 ILE A O 1
ATOM 4481 N N . ARG A 1 569 ? -31.754 17.766 -11.072 1.00 95.06 569 ARG A N 1
ATOM 4482 C CA . ARG A 1 569 ? -31.118 16.455 -10.917 1.00 95.06 569 ARG A CA 1
ATOM 4483 C C . ARG A 1 569 ? -31.664 15.428 -11.905 1.00 95.06 569 ARG A C 1
ATOM 4485 O O . ARG A 1 569 ? -30.895 14.585 -12.357 1.00 95.06 569 ARG A O 1
ATOM 4492 N N . ALA A 1 570 ? -32.955 15.475 -12.236 1.00 94.06 570 ALA A N 1
ATOM 4493 C CA . ALA A 1 570 ? -33.585 14.531 -13.160 1.00 94.06 570 ALA A CA 1
ATOM 4494 C C . ALA A 1 570 ? -32.993 14.588 -14.582 1.00 94.06 570 ALA A C 1
ATOM 4496 O O . ALA A 1 570 ? -33.060 13.597 -15.305 1.00 94.06 570 ALA A O 1
ATOM 4497 N N . GLY A 1 571 ? -32.390 15.718 -14.968 1.00 91.31 571 GLY A N 1
ATOM 4498 C CA . GLY A 1 571 ? -31.718 15.894 -16.258 1.00 91.31 571 GLY A CA 1
ATOM 4499 C C . GLY A 1 571 ? -30.231 15.518 -16.279 1.00 91.31 571 GLY A C 1
ATOM 4500 O O . GLY A 1 571 ? -29.581 15.723 -17.303 1.00 91.31 571 GLY A O 1
ATOM 4501 N N . LEU A 1 572 ? -29.665 15.024 -15.172 1.00 90.50 572 LEU A N 1
ATOM 4502 C CA . LEU A 1 572 ? -28.237 14.714 -15.061 1.00 90.50 572 LEU A CA 1
ATOM 4503 C C . LEU A 1 572 ? -27.948 13.243 -15.374 1.00 90.50 572 LEU A C 1
ATOM 4505 O O . LEU A 1 572 ? -28.685 12.353 -14.955 1.00 90.50 572 LEU A O 1
ATOM 4509 N N . ASP A 1 573 ? -26.817 12.994 -16.034 1.00 88.06 573 ASP A N 1
ATOM 4510 C CA . ASP A 1 573 ? -26.257 11.649 -16.173 1.00 88.06 573 ASP A CA 1
ATOM 4511 C C . ASP A 1 573 ? -25.525 11.273 -14.874 1.00 88.06 573 ASP A C 1
ATOM 4513 O O . ASP A 1 573 ? -24.485 11.848 -14.535 1.00 88.06 573 ASP A O 1
ATOM 4517 N N . LEU A 1 574 ? -26.124 10.376 -14.086 1.00 86.75 574 LEU A N 1
ATOM 4518 C CA . LEU A 1 574 ? -25.670 10.021 -12.741 1.00 86.75 574 LEU A CA 1
ATOM 4519 C C . LEU A 1 574 ? -25.333 8.529 -12.650 1.00 86.75 574 LEU A C 1
ATOM 4521 O O . LEU A 1 574 ? -26.017 7.707 -13.254 1.00 86.75 574 LEU A O 1
ATOM 4525 N N . PRO A 1 575 ? -24.346 8.139 -11.823 1.00 84.88 575 PRO A N 1
ATOM 4526 C CA . PRO A 1 575 ? -24.073 6.731 -11.557 1.00 84.88 575 PRO A CA 1
ATOM 4527 C C . PRO A 1 575 ? -25.300 5.984 -11.001 1.00 84.88 575 PRO A C 1
ATOM 4529 O O . PRO A 1 575 ? -25.904 6.442 -10.024 1.00 84.88 575 PRO A O 1
ATOM 4532 N N . ASP A 1 576 ? -25.607 4.798 -11.544 1.00 85.12 576 ASP A N 1
ATOM 4533 C CA . ASP A 1 576 ? -26.768 3.966 -11.160 1.00 85.12 576 ASP A CA 1
ATOM 4534 C C . ASP A 1 576 ? -26.883 3.748 -9.646 1.00 85.12 576 ASP A C 1
ATOM 4536 O O . ASP A 1 576 ? -27.965 3.781 -9.061 1.00 85.12 576 ASP A O 1
ATOM 4540 N N . ASN A 1 577 ? -25.745 3.564 -8.973 1.00 83.25 577 ASN A N 1
ATOM 4541 C CA . ASN A 1 577 ? -25.684 3.304 -7.536 1.00 83.25 577 ASN A CA 1
ATOM 4542 C C . ASN A 1 577 ? -26.074 4.515 -6.660 1.00 83.25 577 ASN A C 1
ATOM 4544 O O . ASN A 1 577 ? -26.094 4.382 -5.433 1.00 83.25 577 ASN A O 1
ATOM 4548 N N . SER A 1 578 ? -26.334 5.672 -7.276 1.00 89.69 578 SER A N 1
ATOM 4549 C CA . SER A 1 578 ? -26.744 6.923 -6.635 1.00 89.69 578 SER A CA 1
ATOM 4550 C C . SER A 1 578 ? -28.143 7.402 -7.030 1.00 89.69 578 SER A C 1
ATOM 4552 O O . SER A 1 578 ? -28.622 8.407 -6.497 1.00 89.69 578 SER A O 1
ATOM 4554 N N . ALA A 1 579 ? -28.822 6.662 -7.915 1.00 87.12 579 ALA A N 1
ATOM 4555 C CA . ALA A 1 579 ? -30.120 7.028 -8.474 1.00 87.12 579 ALA A CA 1
ATOM 4556 C C . ALA A 1 579 ? -31.205 7.239 -7.404 1.00 87.12 579 ALA A C 1
ATOM 4558 O O . ALA A 1 579 ? -32.018 8.151 -7.539 1.00 87.12 579 ALA A O 1
ATOM 4559 N N . GLU A 1 580 ? -31.169 6.467 -6.316 1.00 92.19 580 GLU A N 1
ATOM 4560 C CA . GLU A 1 580 ? -32.145 6.521 -5.216 1.00 92.19 580 GLU A CA 1
ATOM 4561 C C . GLU A 1 580 ? -31.912 7.672 -4.220 1.00 92.19 580 GLU A C 1
ATOM 4563 O O . GLU A 1 580 ? -32.732 7.873 -3.332 1.00 92.19 580 GLU A O 1
ATOM 4568 N N . HIS A 1 581 ? -30.821 8.439 -4.333 1.00 96.56 581 HIS A N 1
ATOM 4569 C CA . HIS A 1 581 ? -30.455 9.458 -3.342 1.00 96.56 581 HIS A CA 1
ATOM 4570 C C . HIS A 1 581 ? -30.607 10.889 -3.860 1.00 96.56 581 HIS A C 1
ATOM 4572 O O . HIS A 1 581 ? -30.181 11.206 -4.974 1.00 96.56 581 HIS A O 1
ATOM 4578 N N . LEU A 1 582 ? -31.131 11.783 -3.013 1.00 97.44 582 LEU A N 1
ATOM 4579 C CA . LEU A 1 582 ? -31.317 13.200 -3.333 1.00 97.44 582 LEU A CA 1
ATOM 4580 C C . LEU A 1 582 ? -29.985 13.878 -3.680 1.00 97.44 582 LEU A C 1
ATOM 4582 O O . LEU A 1 582 ? -29.915 14.624 -4.651 1.00 97.44 582 LEU A O 1
ATOM 4586 N N . PHE A 1 583 ? -28.917 13.593 -2.932 1.00 96.75 583 PHE A N 1
ATOM 4587 C CA . PHE A 1 583 ? -27.575 14.120 -3.195 1.00 96.75 583 PHE A CA 1
ATOM 4588 C C . PHE A 1 583 ? -26.675 13.010 -3.759 1.00 96.75 583 PHE A C 1
ATOM 4590 O O . PHE A 1 583 ? -26.183 12.179 -2.989 1.00 96.75 583 PHE A O 1
ATOM 4597 N N . PRO A 1 584 ? -26.461 12.949 -5.086 1.00 93.69 584 PRO A N 1
ATOM 4598 C CA . PRO A 1 584 ? -25.778 11.827 -5.717 1.00 93.69 584 PRO A CA 1
ATOM 4599 C C . PRO A 1 584 ? -24.272 11.817 -5.434 1.00 93.69 584 PRO A C 1
ATOM 4601 O O . PRO A 1 584 ? -23.655 12.839 -5.133 1.00 93.69 584 PRO A O 1
ATOM 4604 N N . ALA A 1 585 ? -23.663 10.638 -5.561 1.00 89.44 585 ALA A N 1
ATOM 4605 C CA . ALA A 1 585 ? -22.213 10.502 -5.615 1.00 89.44 585 ALA A CA 1
ATOM 4606 C C . ALA A 1 585 ? -21.705 10.693 -7.053 1.00 89.44 585 ALA A C 1
ATOM 4608 O O . ALA A 1 585 ? -22.373 10.337 -8.013 1.00 89.44 585 ALA A O 1
ATOM 4609 N N . ILE A 1 586 ? -20.464 11.159 -7.198 1.00 82.25 586 ILE A N 1
ATOM 4610 C CA . ILE A 1 586 ? -19.789 11.320 -8.505 1.00 82.25 586 ILE A CA 1
ATOM 4611 C C . ILE A 1 586 ? -18.957 10.103 -8.933 1.00 82.25 586 ILE A C 1
ATOM 4613 O O . ILE A 1 586 ? -18.244 10.145 -9.928 1.00 82.25 586 ILE A O 1
ATOM 4617 N N . THR A 1 587 ? -18.972 9.020 -8.153 1.00 75.75 587 THR A N 1
ATOM 4618 C CA . THR A 1 587 ? -18.254 7.781 -8.483 1.00 75.75 587 THR A CA 1
ATOM 4619 C C . THR A 1 587 ? -19.065 6.572 -8.040 1.00 75.75 587 THR A C 1
ATOM 4621 O O . THR A 1 587 ? -19.704 6.619 -6.992 1.00 75.75 587 THR A O 1
ATOM 4624 N N . ASN A 1 588 ? -18.886 5.436 -8.717 1.00 74.94 588 ASN A N 1
ATOM 4625 C CA . ASN A 1 588 ? -19.479 4.145 -8.333 1.00 74.94 588 ASN A CA 1
ATOM 4626 C C . ASN A 1 588 ? -18.987 3.573 -6.979 1.00 74.94 588 ASN A C 1
ATOM 4628 O O . ASN A 1 588 ? -19.317 2.446 -6.615 1.00 74.94 588 ASN A O 1
ATOM 4632 N N . ARG A 1 589 ? -18.155 4.306 -6.220 1.00 71.69 589 ARG A N 1
ATOM 4633 C CA . ARG A 1 589 ? -17.629 3.858 -4.916 1.00 71.69 589 ARG A CA 1
ATOM 4634 C C . ARG A 1 589 ? -18.566 4.150 -3.749 1.00 71.69 589 ARG A C 1
ATOM 4636 O O . ARG A 1 589 ? -18.524 3.428 -2.756 1.00 71.69 589 ARG A O 1
ATOM 4643 N N . TYR A 1 590 ? -19.364 5.206 -3.853 1.00 80.19 590 TYR A N 1
ATOM 4644 C CA . TYR A 1 590 ? -20.278 5.671 -2.811 1.00 80.19 590 TYR A CA 1
ATOM 4645 C C . TYR A 1 590 ? -21.677 5.808 -3.402 1.00 80.19 590 TYR A C 1
ATOM 4647 O O . TYR A 1 590 ? -21.805 5.960 -4.611 1.00 80.19 590 TYR A O 1
ATOM 4655 N N . ARG A 1 591 ? -22.712 5.727 -2.564 1.00 86.00 591 ARG A N 1
ATOM 4656 C CA . ARG A 1 591 ? -24.109 5.831 -3.017 1.00 86.00 591 ARG A CA 1
ATOM 4657 C C . ARG A 1 591 ? -24.623 7.268 -3.052 1.00 86.00 591 ARG A C 1
ATOM 4659 O O . ARG A 1 591 ? -25.483 7.593 -3.849 1.00 86.00 591 ARG A O 1
ATOM 4666 N N . HIS A 1 592 ? -24.091 8.138 -2.206 1.00 93.12 592 HIS A N 1
ATOM 4667 C CA . HIS A 1 592 ? -24.544 9.519 -2.078 1.00 93.12 592 HIS A CA 1
ATOM 4668 C C . HIS A 1 592 ? -23.362 10.448 -1.781 1.00 93.12 592 HIS A C 1
ATOM 4670 O O . HIS A 1 592 ? -22.226 9.985 -1.605 1.00 93.12 592 HIS A O 1
ATOM 4676 N N . LEU A 1 593 ? -23.628 11.752 -1.712 1.00 92.00 593 LEU A N 1
ATOM 4677 C CA . LEU A 1 593 ? -22.657 12.782 -1.354 1.00 92.00 593 LEU A CA 1
ATOM 4678 C C . LEU A 1 593 ? -21.899 12.400 -0.072 1.00 92.00 593 LEU A C 1
ATOM 4680 O O . LEU A 1 593 ? -22.490 12.070 0.957 1.00 92.00 593 LEU A O 1
ATOM 4684 N N . ASP A 1 594 ? -20.569 12.450 -0.122 1.00 87.31 594 ASP A N 1
ATOM 4685 C CA . ASP A 1 594 ? -19.738 12.214 1.055 1.00 87.31 594 ASP A CA 1
ATOM 4686 C C . ASP A 1 594 ? -19.704 13.447 1.977 1.00 87.31 594 ASP A C 1
ATOM 4688 O O . ASP A 1 594 ? -19.545 14.590 1.544 1.00 87.31 594 ASP A O 1
ATOM 4692 N N . THR A 1 595 ? -19.784 13.201 3.284 1.00 85.50 595 THR A N 1
ATOM 4693 C CA . THR A 1 595 ? -19.740 14.245 4.323 1.00 85.50 595 THR A CA 1
ATOM 4694 C C . THR A 1 595 ? -18.435 15.045 4.348 1.00 85.50 595 THR A C 1
ATOM 4696 O O . THR A 1 595 ? -18.435 16.209 4.762 1.00 85.50 595 THR A O 1
ATOM 4699 N N . GLY A 1 596 ? -17.328 14.465 3.874 1.00 85.75 596 GLY A N 1
ATOM 4700 C CA . GLY A 1 596 ? -16.059 15.163 3.697 1.00 85.75 596 GLY A CA 1
ATOM 4701 C C . GLY A 1 596 ? -16.124 16.210 2.586 1.00 85.75 596 GLY A C 1
ATOM 4702 O O . GLY A 1 596 ? -15.616 17.320 2.762 1.00 85.75 596 GLY A O 1
ATOM 4703 N N . TYR A 1 597 ? -16.800 15.904 1.473 1.00 86.62 597 TYR A N 1
ATOM 4704 C CA . TYR A 1 597 ? -17.074 16.884 0.416 1.00 86.62 597 TYR A CA 1
ATOM 4705 C C . TYR A 1 597 ? -17.993 18.000 0.907 1.00 86.62 597 TYR A C 1
ATOM 4707 O O . TYR A 1 597 ? -17.654 19.166 0.726 1.00 86.62 597 TYR A O 1
ATOM 4715 N N . LEU A 1 598 ? -19.083 17.654 1.599 1.00 89.38 598 LEU A N 1
ATOM 4716 C CA . LEU A 1 598 ? -19.998 18.627 2.206 1.00 89.38 598 LEU A CA 1
ATOM 4717 C C . LEU A 1 598 ? -19.254 19.591 3.149 1.00 89.38 598 LEU A C 1
ATOM 4719 O O . LEU A 1 598 ? -19.416 20.804 3.059 1.00 89.38 598 LEU A O 1
ATOM 4723 N N . SER A 1 599 ? -18.366 19.064 3.997 1.00 88.75 599 SER A N 1
ATOM 4724 C CA . SER A 1 599 ? -17.519 19.872 4.889 1.00 88.75 599 SER A CA 1
ATOM 4725 C C . SER A 1 599 ? -16.570 20.800 4.133 1.00 88.75 599 SER A C 1
ATOM 4727 O O . SER A 1 599 ? -16.421 21.963 4.502 1.00 88.75 599 SER A O 1
ATOM 4729 N N . ARG A 1 600 ? -15.919 20.300 3.076 1.00 88.62 600 ARG A N 1
ATOM 4730 C CA . ARG A 1 600 ? -14.993 21.097 2.261 1.00 88.62 600 ARG A CA 1
ATOM 4731 C C . ARG A 1 600 ? -15.717 22.242 1.561 1.00 88.62 600 ARG A C 1
ATOM 4733 O O . ARG A 1 600 ? -15.200 23.353 1.536 1.00 88.62 600 ARG A O 1
ATOM 4740 N N . PHE A 1 601 ? -16.899 21.966 1.019 1.00 88.62 601 PHE A N 1
ATOM 4741 C CA . PHE A 1 601 ? -17.702 22.961 0.327 1.00 88.62 601 PHE A CA 1
ATOM 4742 C C . PHE A 1 601 ? -18.178 24.064 1.294 1.00 88.62 601 PHE A C 1
ATOM 4744 O O . PHE A 1 601 ? -17.957 25.233 0.996 1.00 88.62 601 PHE A O 1
ATOM 4751 N N . ILE A 1 602 ? -18.757 23.725 2.458 1.00 93.19 602 ILE A N 1
ATOM 4752 C CA . ILE A 1 602 ? -19.245 24.743 3.411 1.00 93.19 602 ILE A CA 1
ATOM 4753 C C . ILE A 1 602 ? -18.111 25.674 3.845 1.00 93.19 602 ILE A C 1
ATOM 4755 O O . ILE A 1 602 ? -18.304 26.885 3.896 1.00 93.19 602 ILE A O 1
ATOM 4759 N N . ARG A 1 603 ? -16.915 25.122 4.086 1.00 90.69 603 ARG A N 1
ATOM 4760 C CA . ARG A 1 603 ? -15.722 25.920 4.403 1.00 90.69 603 ARG A CA 1
ATOM 4761 C C . ARG A 1 603 ? -15.321 26.823 3.241 1.00 90.69 603 ARG A C 1
ATOM 4763 O O . ARG A 1 603 ? -15.184 28.021 3.433 1.00 90.69 603 ARG A O 1
ATOM 4770 N N . SER A 1 604 ? -15.226 26.271 2.030 1.00 91.00 604 SER A N 1
ATOM 4771 C CA . SER A 1 604 ? -14.905 27.049 0.827 1.00 91.00 604 SER A CA 1
ATOM 4772 C C . SER A 1 604 ? -15.891 28.195 0.591 1.00 91.00 604 SER A C 1
ATOM 4774 O O . SER A 1 604 ? -15.490 29.273 0.164 1.00 91.00 604 SER A O 1
ATOM 4776 N N . TRP A 1 605 ? -17.179 27.976 0.862 1.00 95.06 605 TRP A N 1
ATOM 4777 C CA . TRP A 1 605 ? -18.203 29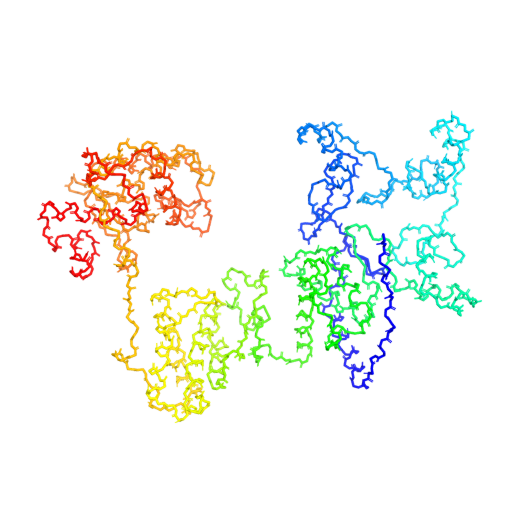.007 0.752 1.00 95.06 605 TRP A CA 1
ATOM 4778 C C . TRP A 1 605 ? -18.046 30.078 1.833 1.00 95.06 605 TRP A C 1
ATOM 4780 O O . TRP A 1 605 ? -17.987 31.256 1.490 1.00 95.06 605 TRP A O 1
ATOM 4790 N N . ALA A 1 606 ? -17.895 29.692 3.103 1.00 93.56 606 ALA A N 1
ATOM 4791 C CA . ALA A 1 606 ? -17.632 30.633 4.193 1.00 93.56 606 ALA A CA 1
ATOM 4792 C C . ALA A 1 606 ? -16.377 31.486 3.927 1.00 93.56 606 ALA A C 1
ATOM 4794 O O . ALA A 1 606 ? -16.379 32.693 4.166 1.00 93.56 606 ALA A O 1
ATOM 4795 N N . ASP A 1 607 ? -15.331 30.879 3.361 1.00 91.69 607 ASP A N 1
ATOM 4796 C CA . ASP A 1 607 ? -14.090 31.557 2.981 1.00 91.69 607 ASP A CA 1
ATOM 4797 C C . ASP A 1 607 ? -14.270 32.518 1.794 1.00 91.69 607 ASP A C 1
ATOM 4799 O O . ASP A 1 607 ? -13.586 33.539 1.716 1.00 91.69 607 ASP A O 1
ATOM 4803 N N . SER A 1 608 ? -15.222 32.241 0.898 1.00 92.31 608 SER A N 1
ATOM 4804 C CA . SER A 1 608 ? -15.521 33.092 -0.262 1.00 92.31 608 SER A CA 1
ATOM 4805 C C . SER A 1 608 ? -16.297 34.370 0.077 1.00 92.31 608 SER A C 1
ATOM 4807 O O . SER A 1 608 ? -16.339 35.295 -0.736 1.00 92.31 608 SER A O 1
ATOM 4809 N N . ILE A 1 609 ? -16.925 34.439 1.256 1.00 93.12 609 ILE A N 1
ATOM 4810 C CA . ILE A 1 609 ? -17.704 35.608 1.671 1.00 93.12 609 ILE A CA 1
ATOM 4811 C C . ILE A 1 609 ? -16.729 36.725 2.081 1.00 93.12 609 ILE A C 1
ATOM 4813 O O . ILE A 1 609 ? -15.862 36.481 2.922 1.00 93.12 609 ILE A O 1
ATOM 4817 N N . PRO A 1 610 ? -16.825 37.949 1.522 1.00 89.06 610 PRO A N 1
ATOM 4818 C CA . PRO A 1 610 ? -15.847 39.003 1.800 1.00 89.06 610 PRO A CA 1
ATOM 4819 C C . PRO A 1 610 ? -15.793 39.416 3.274 1.00 89.06 610 PRO A C 1
ATOM 4821 O O . PRO A 1 610 ? -14.713 39.473 3.856 1.00 89.06 610 PRO A O 1
ATOM 4824 N N . VAL A 1 611 ? -16.953 39.650 3.891 1.00 89.94 611 VAL A N 1
ATOM 4825 C CA . VAL A 1 611 ? -17.076 40.121 5.276 1.00 89.94 611 VAL A CA 1
ATOM 4826 C C . VAL A 1 611 ? -18.136 39.291 5.995 1.00 89.94 611 VAL A C 1
ATOM 4828 O O . VAL A 1 611 ? -19.223 39.080 5.463 1.00 89.94 611 VAL A O 1
ATOM 4831 N N . LEU A 1 612 ? -17.790 38.809 7.188 1.00 91.69 612 LEU A N 1
ATOM 4832 C CA . LEU A 1 612 ? -18.705 38.175 8.133 1.00 91.69 612 LEU A CA 1
ATOM 4833 C C . LEU A 1 612 ? -18.463 38.814 9.496 1.00 91.69 612 LEU A C 1
ATOM 4835 O O . LEU A 1 612 ? -17.376 38.675 10.055 1.00 91.69 612 LEU A O 1
ATOM 4839 N N . GLU A 1 613 ? -19.458 39.525 9.999 1.00 92.25 613 GLU A N 1
ATOM 4840 C CA . GLU A 1 613 ? -19.417 40.251 11.266 1.00 92.25 613 GLU A CA 1
ATOM 4841 C C . GLU A 1 613 ? -20.028 39.405 12.386 1.00 92.25 613 GLU A C 1
ATOM 4843 O O . GLU A 1 613 ? -21.056 38.752 12.200 1.00 92.25 613 GLU A O 1
ATOM 4848 N N . SER A 1 614 ? -19.386 39.401 13.549 1.00 87.56 614 SER A N 1
ATOM 4849 C CA . SER A 1 614 ? -19.907 38.803 14.778 1.00 87.56 614 SER A CA 1
ATOM 4850 C C . SER A 1 614 ? -20.820 39.783 15.527 1.00 87.56 614 SER A C 1
ATOM 4852 O O . SER A 1 614 ? -20.852 40.969 15.223 1.00 87.56 614 SER A O 1
ATOM 4854 N N . GLU A 1 615 ? -21.555 39.302 16.530 1.00 84.69 615 GLU A N 1
ATOM 4855 C CA . GLU A 1 615 ? -22.357 40.170 17.414 1.00 84.69 615 GLU A CA 1
ATOM 4856 C C . GLU A 1 615 ? -21.499 40.900 18.468 1.00 84.69 615 GLU A C 1
ATOM 4858 O O . GLU A 1 615 ? -21.987 41.791 19.160 1.00 84.69 615 GLU A O 1
ATOM 4863 N N . GLU A 1 616 ? -20.218 40.538 18.599 1.00 83.88 616 GLU A N 1
ATOM 4864 C CA . GLU A 1 616 ? -19.284 41.172 19.529 1.00 83.88 616 GLU A CA 1
ATOM 4865 C C . GLU A 1 616 ? -18.756 42.483 18.936 1.00 83.88 616 GLU A C 1
ATOM 4867 O O . GLU A 1 616 ? -18.262 42.516 17.809 1.00 83.88 616 GLU A O 1
ATOM 4872 N N . LEU A 1 617 ? -18.831 43.570 19.706 1.00 84.50 617 LEU A N 1
ATOM 4873 C CA . LEU A 1 617 ? -18.328 44.879 19.290 1.00 84.50 617 LEU A CA 1
ATOM 4874 C C . LEU A 1 617 ? -16.873 45.079 19.733 1.00 84.50 617 LEU A C 1
ATOM 4876 O O . LEU A 1 617 ? -16.490 44.762 20.862 1.00 84.50 617 LEU A O 1
ATOM 4880 N N . GLY A 1 618 ? -16.066 45.645 18.841 1.00 80.94 618 GLY A N 1
ATOM 4881 C CA . GLY A 1 618 ? -14.712 46.101 19.107 1.00 80.94 618 GLY A CA 1
ATOM 4882 C C . GLY A 1 618 ? -14.679 47.360 19.974 1.00 80.94 618 GLY A C 1
ATOM 4883 O O . GLY A 1 618 ? -15.698 47.972 20.296 1.00 80.94 618 GLY A O 1
ATOM 4884 N N . ARG A 1 619 ? -13.467 47.784 20.346 1.00 77.56 619 ARG A N 1
ATOM 4885 C CA . ARG A 1 619 ? -13.249 48.978 21.191 1.00 77.56 619 ARG A CA 1
ATOM 4886 C C . ARG A 1 619 ? -13.742 50.282 20.554 1.00 77.56 619 ARG A C 1
ATOM 4888 O O . ARG A 1 619 ? -13.937 51.259 21.266 1.00 77.56 619 ARG A O 1
ATOM 4895 N N . ASP A 1 620 ? -13.908 50.294 19.238 1.00 83.25 620 ASP A N 1
ATOM 4896 C CA . ASP A 1 620 ? -14.403 51.407 18.427 1.00 83.25 620 ASP A CA 1
ATOM 4897 C C . ASP A 1 620 ? -15.917 51.332 18.147 1.00 83.25 620 ASP A C 1
ATOM 4899 O O . ASP A 1 620 ? -16.452 52.185 17.444 1.00 83.25 620 ASP A O 1
ATOM 4903 N N . GLY A 1 621 ? -16.614 50.331 18.700 1.00 78.75 621 GLY A N 1
ATOM 4904 C CA . GLY A 1 621 ? -18.044 50.114 18.489 1.00 78.75 621 GLY A CA 1
ATOM 4905 C C . GLY A 1 621 ? -18.396 49.418 17.171 1.00 78.75 621 GLY A C 1
ATOM 4906 O O . GLY A 1 621 ? -19.581 49.276 16.880 1.00 78.75 621 GLY A O 1
ATOM 4907 N N . THR A 1 622 ? -17.409 48.969 16.385 1.00 85.50 622 THR A N 1
ATOM 4908 C CA . THR A 1 622 ? -17.652 48.203 15.150 1.00 85.50 622 THR A CA 1
ATOM 4909 C C . THR A 1 622 ? -17.746 46.697 15.428 1.00 85.50 622 THR A C 1
ATOM 4911 O O . THR A 1 622 ? -17.042 46.202 16.312 1.00 85.50 622 THR A O 1
ATOM 4914 N N . PRO A 1 623 ? -18.599 45.937 14.720 1.00 86.94 623 PRO A N 1
ATOM 4915 C CA . PRO A 1 623 ? -18.645 44.482 14.855 1.00 86.94 623 PRO A CA 1
ATOM 4916 C C . PRO A 1 623 ? -17.300 43.815 14.535 1.00 86.94 623 PRO A C 1
ATOM 4918 O O . PRO A 1 623 ? -16.693 44.066 13.493 1.00 86.94 623 PRO A O 1
ATOM 4921 N N . LEU A 1 624 ? -16.829 42.931 15.415 1.00 89.00 624 LEU A N 1
ATOM 4922 C CA . LEU A 1 624 ? -15.603 42.166 15.185 1.00 89.00 624 LEU A CA 1
ATOM 4923 C C . LEU A 1 624 ? -15.814 41.114 14.084 1.00 89.00 624 LEU A C 1
ATOM 4925 O O . LEU A 1 624 ? -16.909 40.553 13.990 1.00 89.00 624 LEU A O 1
ATOM 4929 N N . PRO A 1 625 ? -14.782 40.757 13.295 1.00 90.31 625 PRO A N 1
ATOM 4930 C CA . PRO A 1 625 ? -14.880 39.673 12.322 1.00 90.31 625 PRO A CA 1
ATOM 4931 C C . PRO A 1 625 ? -15.249 38.336 12.974 1.00 90.31 625 PRO A C 1
ATOM 4933 O O . PRO A 1 625 ? -14.657 37.930 13.975 1.00 90.31 625 PRO A O 1
ATOM 4936 N N . PHE A 1 626 ? -16.199 37.617 12.378 1.00 91.19 626 PHE A N 1
ATOM 4937 C CA . PHE A 1 626 ? -16.587 36.291 12.838 1.00 91.19 626 PHE A CA 1
ATOM 4938 C C . PHE A 1 626 ? -15.536 35.240 12.463 1.00 91.19 626 PHE A C 1
ATOM 4940 O O . PHE A 1 626 ? -15.051 35.176 11.329 1.00 91.19 626 PHE A O 1
ATOM 4947 N N . ASP A 1 627 ? -15.222 34.366 13.417 1.00 88.88 627 ASP A N 1
ATOM 4948 C CA . ASP A 1 627 ? -14.323 33.235 13.209 1.00 88.88 627 ASP A CA 1
ATOM 4949 C C . ASP A 1 627 ? -14.963 32.178 12.294 1.00 88.88 627 ASP A C 1
ATOM 4951 O O . ASP A 1 627 ? -15.805 31.376 12.708 1.00 88.88 627 ASP A O 1
ATOM 4955 N N . ARG A 1 628 ? -14.521 32.156 11.033 1.00 90.19 628 ARG A N 1
ATOM 4956 C CA . ARG A 1 628 ? -15.031 31.262 9.981 1.00 90.19 628 ARG A CA 1
ATOM 4957 C C . ARG A 1 628 ? -14.796 29.785 10.272 1.00 90.19 628 ARG A C 1
ATOM 4959 O O . ARG A 1 628 ? -15.523 28.950 9.740 1.00 90.19 628 ARG A O 1
ATOM 4966 N N . THR A 1 629 ? -13.843 29.436 11.141 1.00 84.81 629 THR A N 1
ATOM 4967 C CA . THR A 1 629 ? -13.605 28.032 11.515 1.00 84.81 629 THR A CA 1
ATOM 4968 C C . THR A 1 629 ? -14.802 27.415 12.246 1.00 84.81 629 THR A C 1
ATOM 4970 O O . THR A 1 629 ? -14.987 26.198 12.206 1.00 84.81 629 THR A O 1
ATOM 4973 N N . LYS A 1 630 ? -15.676 28.255 12.819 1.00 87.44 630 LYS A N 1
ATOM 4974 C CA . LYS A 1 630 ? -16.940 27.865 13.457 1.00 87.44 630 LYS A CA 1
ATOM 4975 C C . LYS A 1 630 ? -18.069 27.579 12.459 1.00 87.44 630 LYS A C 1
ATOM 4977 O O . LYS A 1 630 ? -19.134 27.123 12.864 1.00 87.44 630 LYS A O 1
ATOM 4982 N N . ILE A 1 631 ? -17.852 27.802 11.159 1.00 91.00 631 ILE A N 1
ATOM 4983 C CA . ILE A 1 631 ? -18.828 27.524 10.099 1.00 91.00 631 ILE A CA 1
ATOM 4984 C C . ILE A 1 631 ? -18.511 26.163 9.475 1.00 91.00 631 ILE A C 1
ATOM 4986 O O . ILE A 1 631 ? -17.676 26.022 8.581 1.00 91.00 631 ILE A O 1
ATOM 4990 N N . PHE A 1 632 ? -19.191 25.127 9.959 1.00 90.12 632 PHE A N 1
ATOM 4991 C CA . PHE A 1 632 ? -19.055 23.754 9.472 1.00 90.12 632 PHE A CA 1
ATOM 4992 C C . PHE A 1 632 ? -20.410 23.028 9.509 1.00 90.12 632 PHE A C 1
ATOM 4994 O O . PHE A 1 632 ? -21.300 23.448 10.246 1.00 90.12 632 PHE A O 1
ATOM 5001 N N . PRO A 1 633 ? -20.609 21.929 8.749 1.00 90.75 633 PRO A N 1
ATOM 5002 C CA . PRO A 1 633 ? -21.932 21.316 8.590 1.00 90.75 633 PRO A CA 1
ATOM 5003 C C . PRO A 1 633 ? -22.659 20.959 9.895 1.00 90.75 633 PRO A C 1
ATOM 5005 O O . PRO A 1 633 ? -23.879 21.069 9.967 1.00 90.75 633 PRO A O 1
ATOM 5008 N N . TYR A 1 634 ? -21.934 20.521 10.927 1.00 88.12 634 TYR A N 1
ATOM 5009 C CA . TYR A 1 634 ? -22.545 20.141 12.204 1.00 88.12 634 TYR A CA 1
ATOM 5010 C C . TYR A 1 634 ? -22.977 21.362 13.038 1.00 88.12 634 TYR A C 1
ATOM 5012 O O . TYR A 1 634 ? -23.917 21.249 13.818 1.00 88.12 634 TYR A O 1
ATOM 5020 N N . ALA A 1 635 ? -22.387 22.543 12.823 1.00 90.69 635 ALA A N 1
ATOM 5021 C CA . ALA A 1 635 ? -22.769 23.773 13.520 1.00 90.69 635 ALA A CA 1
ATOM 5022 C C . ALA A 1 635 ? -24.231 24.175 13.248 1.00 90.69 635 ALA A C 1
ATOM 5024 O O . ALA A 1 635 ? -24.919 24.622 14.158 1.00 90.69 635 ALA A O 1
ATOM 5025 N N . PHE A 1 636 ? -24.756 23.916 12.043 1.00 93.19 636 PHE A N 1
ATOM 5026 C CA . PHE A 1 636 ? -26.163 24.190 11.709 1.00 93.19 636 PHE A CA 1
ATOM 5027 C C . PHE A 1 636 ? -27.151 23.368 12.541 1.00 93.19 636 PHE A C 1
ATOM 5029 O O . PHE A 1 636 ? -28.243 23.841 12.840 1.00 93.19 636 PHE A O 1
ATOM 5036 N N . ARG A 1 637 ? -26.760 22.167 12.988 1.00 91.75 637 ARG A N 1
ATOM 5037 C CA . ARG A 1 637 ? -27.556 21.373 13.932 1.00 91.75 637 ARG A CA 1
ATOM 5038 C C . ARG A 1 637 ? -27.659 22.061 15.293 1.00 91.75 637 ARG A C 1
ATOM 5040 O O . ARG A 1 637 ? -28.744 22.079 15.871 1.00 91.75 637 ARG A O 1
ATOM 5047 N N . HIS A 1 638 ? -26.554 22.619 15.785 1.00 88.50 638 HIS A N 1
ATOM 5048 C CA . HIS A 1 638 ? -26.544 23.382 17.033 1.00 88.50 638 HIS A CA 1
ATOM 5049 C C . HIS A 1 638 ? -27.339 24.675 16.892 1.00 88.50 638 HIS A C 1
ATOM 5051 O O . HIS A 1 638 ? -28.199 24.937 17.722 1.00 88.50 638 HIS A O 1
ATOM 5057 N N . THR A 1 639 ? -27.131 25.428 15.809 1.00 92.06 639 THR A N 1
ATOM 5058 C CA . THR A 1 639 ? -27.906 26.638 15.505 1.00 92.06 639 THR A CA 1
ATOM 5059 C C . THR A 1 639 ? -29.400 26.364 15.447 1.00 92.06 639 THR A C 1
ATOM 5061 O O . THR A 1 639 ? -30.171 27.094 16.058 1.00 92.06 639 THR A O 1
ATOM 5064 N N . PHE A 1 640 ? -29.816 25.295 14.766 1.00 92.50 640 PHE A N 1
ATOM 5065 C CA . PHE A 1 640 ? -31.218 24.899 14.713 1.00 92.50 640 PHE A CA 1
ATOM 5066 C C . PHE A 1 640 ? -31.770 24.634 16.120 1.00 92.50 640 PHE A C 1
ATOM 5068 O O . PHE A 1 640 ? -32.793 25.196 16.492 1.00 92.50 640 PHE A O 1
ATOM 5075 N N . CYS A 1 641 ? -31.075 23.829 16.931 1.00 89.81 641 CYS A N 1
ATOM 5076 C CA . CYS A 1 641 ? -31.514 23.532 18.296 1.00 89.81 641 CYS A CA 1
ATOM 5077 C C . CYS A 1 641 ? -31.597 24.796 19.165 1.00 89.81 641 CYS A C 1
ATOM 5079 O O . CYS A 1 641 ? -32.600 25.005 19.844 1.00 89.81 641 CYS A O 1
ATOM 5081 N N . GLN A 1 642 ? -30.568 25.645 19.101 1.00 88.44 642 GLN A N 1
ATOM 5082 C CA . GLN A 1 642 ? -30.481 26.884 19.868 1.00 88.44 642 GLN A CA 1
ATOM 5083 C C . GLN A 1 642 ? -31.595 27.857 19.487 1.00 88.44 642 GLN A C 1
ATOM 5085 O O . GLN A 1 642 ? -32.258 28.377 20.370 1.00 88.44 642 GLN A O 1
ATOM 5090 N N . ARG A 1 643 ? -31.888 28.025 18.191 1.00 90.06 643 ARG A N 1
ATOM 5091 C CA . ARG A 1 643 ? -32.967 28.899 17.710 1.00 90.06 643 ARG A CA 1
ATOM 5092 C C . ARG A 1 643 ? -34.324 28.536 18.319 1.00 90.06 643 ARG A C 1
ATOM 5094 O O . ARG A 1 643 ? -35.071 29.420 18.726 1.00 90.06 643 ARG A O 1
ATOM 5101 N N . TYR A 1 644 ? -34.654 27.245 18.390 1.00 89.62 644 TYR A N 1
ATOM 5102 C CA . TYR A 1 644 ? -35.906 26.805 19.013 1.00 89.62 644 TYR A CA 1
ATOM 5103 C C . TYR A 1 644 ? -35.858 26.887 20.547 1.00 89.62 644 TYR A C 1
ATOM 5105 O O . TYR A 1 644 ? -36.881 27.178 21.165 1.00 89.62 644 TYR A O 1
ATOM 5113 N N . ALA A 1 645 ? -34.693 26.672 21.166 1.00 87.75 645 ALA A N 1
ATOM 5114 C CA . ALA A 1 645 ? -34.515 26.889 22.601 1.00 87.75 645 ALA A CA 1
ATOM 5115 C C . ALA A 1 645 ? -34.712 28.368 22.982 1.00 87.75 645 ALA A C 1
ATOM 5117 O O . ALA A 1 645 ? -35.463 28.659 23.910 1.00 87.75 645 ALA A O 1
ATOM 5118 N N . ASP A 1 646 ? -34.132 29.292 22.214 1.00 87.06 646 ASP A N 1
ATOM 5119 C CA . ASP A 1 646 ? -34.274 30.743 22.384 1.00 87.06 646 ASP A CA 1
ATOM 5120 C C . ASP A 1 646 ? -35.721 31.203 22.153 1.00 87.06 646 ASP A C 1
ATOM 5122 O O . ASP A 1 646 ? -36.198 32.129 22.806 1.00 87.06 646 ASP A O 1
ATOM 5126 N N . ALA A 1 647 ? -36.457 30.514 21.274 1.00 90.50 647 ALA A N 1
ATOM 5127 C CA . ALA A 1 647 ? -37.894 30.708 21.072 1.00 90.50 647 ALA A CA 1
ATOM 5128 C C . ALA A 1 647 ? -38.768 30.112 22.199 1.00 90.50 647 ALA A C 1
ATOM 5130 O O . ALA A 1 647 ? -39.995 30.173 22.124 1.00 90.50 647 ALA A O 1
ATOM 5131 N N . GLY A 1 648 ? -38.162 29.527 23.238 1.00 89.62 648 GLY A N 1
ATOM 5132 C CA . GLY A 1 648 ? -38.859 28.996 24.408 1.00 89.62 648 GLY A CA 1
ATOM 5133 C C . GLY A 1 648 ? -39.486 27.614 24.210 1.00 89.62 648 GLY A C 1
ATOM 5134 O O . GLY A 1 648 ? -40.375 27.236 24.976 1.00 89.62 648 GLY A O 1
ATOM 5135 N N . VAL A 1 649 ? -39.060 26.839 23.204 1.00 90.62 649 VAL A N 1
ATOM 5136 C CA . VAL A 1 649 ? -39.589 25.483 23.000 1.00 90.62 649 VAL A CA 1
ATOM 5137 C C . VAL A 1 649 ? -39.176 24.564 24.160 1.00 90.62 649 VAL A C 1
ATOM 5139 O O . VAL A 1 649 ? -37.990 24.482 24.485 1.00 90.62 649 VAL A O 1
ATOM 5142 N N . PRO A 1 650 ? -40.118 23.820 24.778 1.00 89.12 650 PRO A N 1
ATOM 5143 C CA . PRO A 1 650 ? -39.802 22.938 25.898 1.00 89.12 650 PRO A CA 1
ATOM 5144 C C . PRO A 1 650 ? -38.755 21.869 25.555 1.00 89.12 650 PRO A C 1
ATOM 5146 O O . PRO A 1 650 ? -38.793 21.261 24.484 1.00 89.12 650 PRO A O 1
ATOM 5149 N N . LEU A 1 651 ? -37.880 21.550 26.518 1.00 82.88 651 LEU A N 1
ATOM 5150 C CA . LEU A 1 651 ? -36.757 20.616 26.337 1.00 82.88 651 LEU A CA 1
ATOM 5151 C C . LEU A 1 651 ? -37.173 19.243 25.783 1.00 82.88 651 LEU A C 1
ATOM 5153 O O . LEU A 1 651 ? -36.491 18.694 24.924 1.00 82.88 651 LEU A O 1
ATOM 5157 N N . HIS A 1 652 ? -38.300 18.687 26.235 1.00 82.56 652 HIS A N 1
ATOM 5158 C CA . HIS A 1 652 ? -38.785 17.388 25.752 1.00 82.56 652 HIS A CA 1
ATOM 5159 C C . HIS A 1 652 ? -39.252 17.438 24.283 1.00 82.56 652 HIS A C 1
ATOM 5161 O O . HIS A 1 652 ? -39.093 16.459 23.552 1.00 82.56 652 HIS A O 1
ATOM 5167 N N . VAL A 1 653 ? -39.776 18.584 23.829 1.00 86.25 653 VAL A N 1
ATOM 5168 C CA . VAL A 1 653 ? -40.153 18.818 22.426 1.00 86.25 653 VAL A CA 1
ATOM 5169 C C . VAL A 1 653 ? -38.895 18.976 21.575 1.00 86.25 653 VAL A C 1
ATOM 5171 O O . VAL A 1 653 ? -38.785 18.330 20.536 1.00 86.25 653 VAL A O 1
ATOM 5174 N N . LEU A 1 654 ? -37.900 19.736 22.048 1.00 84.69 654 LEU A N 1
ATOM 5175 C CA . LEU A 1 654 ? -36.582 19.832 21.408 1.00 84.69 654 LEU A CA 1
ATOM 5176 C C . LEU A 1 654 ? -35.897 18.466 21.305 1.00 84.69 654 LEU A C 1
ATOM 5178 O O . LEU A 1 654 ? -35.371 18.112 20.253 1.00 84.69 654 LEU A O 1
ATOM 5182 N N . GLN A 1 655 ? -35.946 17.655 22.362 1.00 83.62 655 GLN A N 1
ATOM 5183 C CA . GLN A 1 655 ? -35.375 16.309 22.371 1.00 83.62 655 GLN A CA 1
ATOM 5184 C C . GLN A 1 655 ? -36.011 15.430 21.284 1.00 83.62 655 GLN A C 1
ATOM 5186 O O . GLN A 1 655 ? -35.297 14.713 20.572 1.00 83.62 655 GLN A O 1
ATOM 5191 N N . ALA A 1 656 ? -37.338 15.503 21.132 1.00 84.12 656 ALA A N 1
ATOM 5192 C CA . ALA A 1 656 ? -38.070 14.801 20.082 1.00 84.12 656 ALA A CA 1
ATOM 5193 C C . ALA A 1 656 ? -37.706 15.332 18.684 1.00 84.12 656 ALA A C 1
ATOM 5195 O O . ALA A 1 656 ? -37.399 14.537 17.792 1.00 84.12 656 ALA A O 1
ATOM 5196 N N . LEU A 1 657 ? -37.643 16.657 18.520 1.00 86.50 657 LEU A N 1
ATOM 5197 C CA . LEU A 1 657 ? -37.272 17.338 17.278 1.00 86.50 657 LEU A CA 1
ATOM 5198 C C . LEU A 1 657 ? -35.861 16.935 16.822 1.00 86.50 657 LEU A C 1
ATOM 5200 O O . LEU A 1 657 ? -35.644 16.574 15.665 1.00 86.50 657 LEU A O 1
ATOM 5204 N N . MET A 1 658 ? -34.896 16.909 17.742 1.00 86.50 658 MET A N 1
ATOM 5205 C CA . MET A 1 658 ? -33.501 16.530 17.491 1.00 86.50 658 MET A CA 1
ATOM 5206 C C . MET A 1 658 ? -33.281 15.012 17.416 1.00 86.50 658 MET A C 1
ATOM 5208 O O . MET A 1 658 ? -32.195 14.561 17.034 1.00 86.50 658 MET A O 1
ATOM 5212 N N . ASP A 1 659 ? -34.306 14.219 17.737 1.00 82.75 659 ASP A N 1
ATOM 5213 C CA . ASP A 1 659 ? -34.290 12.757 17.811 1.00 82.75 659 ASP A CA 1
ATOM 5214 C C . ASP A 1 659 ? -33.187 12.219 18.755 1.00 82.75 659 ASP A C 1
ATOM 5216 O O . ASP A 1 659 ? -32.490 11.239 18.454 1.00 82.75 659 ASP A O 1
ATOM 5220 N N . HIS A 1 660 ? -33.003 12.880 19.905 1.00 80.69 660 HIS A N 1
ATOM 5221 C CA . HIS A 1 660 ? -32.033 12.533 20.952 1.00 80.69 660 HIS A CA 1
ATOM 5222 C C . HIS A 1 660 ? -32.542 11.413 21.882 1.00 80.69 660 HIS A C 1
ATOM 5224 O O . HIS A 1 660 ? -33.738 11.280 22.123 1.00 80.69 660 HIS A O 1
ATOM 5230 N N . ARG A 1 661 ? -31.628 10.584 22.422 1.00 67.62 661 ARG A N 1
ATOM 5231 C CA . ARG A 1 661 ? -31.971 9.504 23.380 1.00 67.62 661 ARG A CA 1
ATOM 5232 C C . ARG A 1 661 ? -31.926 9.939 24.848 1.00 67.62 661 ARG A C 1
ATOM 5234 O O . ARG A 1 661 ? -32.624 9.333 25.647 1.00 67.62 661 ARG A O 1
ATOM 5241 N N . SER A 1 662 ? -31.114 10.941 25.185 1.00 65.38 662 SER A N 1
ATOM 5242 C CA . SER A 1 662 ? -30.984 11.481 26.544 1.00 65.38 662 SER A CA 1
ATOM 5243 C C . SER A 1 662 ? -31.344 12.966 26.562 1.00 65.38 662 SER A C 1
ATOM 5245 O O . SER A 1 662 ? -31.075 13.680 25.589 1.00 65.38 662 SER A O 1
ATOM 5247 N N . ALA A 1 663 ? -31.930 13.410 27.675 1.00 53.66 663 ALA A N 1
ATOM 5248 C CA . ALA A 1 663 ? -32.164 14.819 27.960 1.00 53.66 663 ALA A CA 1
ATOM 5249 C C . ALA A 1 663 ? -30.839 15.581 28.141 1.00 53.66 663 ALA A C 1
ATOM 5251 O O . ALA A 1 663 ? -30.740 16.713 27.678 1.00 53.66 663 ALA A O 1
ATOM 5252 N N . ASP A 1 664 ? -29.797 14.933 28.679 1.00 53.69 664 ASP A N 1
ATOM 5253 C CA . ASP A 1 664 ? -28.479 15.549 28.907 1.00 53.69 664 ASP A CA 1
ATOM 5254 C C . ASP A 1 664 ? -27.840 16.040 27.601 1.00 53.69 664 ASP A C 1
ATOM 5256 O O . ASP A 1 664 ? -27.300 17.132 27.547 1.00 53.69 664 ASP A O 1
ATOM 5260 N N . THR A 1 665 ? -27.979 15.283 26.506 1.00 58.06 665 THR A N 1
ATOM 5261 C CA . THR A 1 665 ? -27.483 15.674 25.167 1.00 58.06 665 THR A CA 1
ATOM 5262 C C . THR A 1 665 ? -28.300 16.808 24.530 1.00 58.06 665 THR A C 1
ATOM 5264 O O . THR A 1 665 ? -27.948 17.306 23.470 1.00 58.06 665 THR A O 1
ATOM 5267 N N . THR A 1 666 ? -29.464 17.136 25.089 1.00 57.12 666 THR A N 1
ATOM 5268 C CA . THR A 1 666 ? -30.308 18.244 24.609 1.00 57.12 666 THR A CA 1
ATOM 5269 C C . THR A 1 666 ? -30.112 19.493 25.470 1.00 57.12 666 THR A C 1
ATOM 5271 O O . THR A 1 666 ? -30.366 20.593 24.999 1.00 57.12 666 THR A O 1
ATOM 5274 N N . ALA A 1 667 ? -29.680 19.316 26.723 1.00 49.34 667 ALA A N 1
ATOM 5275 C CA . ALA A 1 667 ? -29.357 20.391 27.655 1.00 49.34 667 ALA A CA 1
ATOM 5276 C C . ALA A 1 667 ? -27.890 20.863 27.567 1.00 49.34 667 ALA A C 1
ATOM 5278 O O . ALA A 1 667 ? -27.595 21.963 28.030 1.00 49.34 667 ALA A O 1
ATOM 5279 N N . ALA A 1 668 ? -26.999 20.029 27.016 1.00 50.56 668 ALA A N 1
ATOM 5280 C CA . ALA A 1 668 ? -25.621 20.361 26.646 1.00 50.56 668 ALA A CA 1
ATOM 5281 C C . ALA A 1 668 ? -25.563 21.010 25.260 1.00 50.56 668 ALA A C 1
ATOM 5283 O O . ALA A 1 668 ? -24.763 21.960 25.107 1.00 50.56 668 ALA A O 1
#